Protein AF-A0A7V9LE04-F1 (afdb_monomer_lite)

Sequence (448 aa):
MSKNTIDLTGRRVVEVARSLRLAEDRVREIEEATARLALGGAEQATAATQVRQALENISTNVDELATTSEELARTQTTVAANTQDLLTGLGAAASGLVEMTASVGGVRKDTETLAKASEGAAAMIEESARAVRGMTTNARDLATAGERLLSSSTETSNSIADVAARGQDTAATIEEVAATIEEMAAGSSRLAADARQVGERVSELASGFRGVTTALEQVTSDATENATAIEETSATAEELARSFRGVAELAAELEQSAAGSAASLTEVAASVEEVAQTADKNATVVDGNAAAIEQVARSAAATAQSAQELTVVAAQNTTATAQLEAAVRRISSVVDGSRTTAEHVASSARIGGITVGRTIEGLGKIRKTMAEGSGVMKDMGKRAEEIGDIVQTINVIADRTNLLSLNASIEAARAGDQGRGFAVIADEIRALAERAATAASDVAKLVR

pLDDT: mean 77.05, std 9.92, range [44.81, 94.06]

Secondary structure (DSSP, 8-state):
--SSSHHHHHHHHHHHHHHHHHHHHHHHHHHHHHHHHHHHHHHHHHHHHHHHHHHHHHHHHHHHHHHHHHHHHHHHHHHHHHHHHHHHHHHHHHHHHHHHHHHHHHHHHHHHHHHHHHHHHHHHHHHHHHHHHHHHHHHHHHHHHHHHHHHHHHHHHHHHHHHHHHHHHHHHHHHHHHHHHHHHHHHHHHHHHHHHHHHHHHHHHHHHHHHHHHHHHHHHHHHHHHTTS-S-TTSHHHHHHHHHHHHHHHHHHHHHHHHHHHHHHHHHHHHHHHHHHHHHHHHHHHHHHHHHHHHHHHHHHHHHHHHHHHHHHHHHHHHHHHHHHHHHHHHHHHHHHHHHHHHHHHHHHHHHHHHHHHHHHHHHHHHHHHHHHHHHHHHHHHHHHHHHHHHHHHHHHHHHHHHHHHHHHHHHHHTGGGGHHHHHHHHHHHHHHHHHHHHHHHHHHHH-

Radius of gyration: 90.79 Å; chains: 1; bounding box: 176×39×293 Å

Structure (mmCIF, N/CA/C/O backbone):
data_AF-A0A7V9LE04-F1
#
_entry.id   AF-A0A7V9LE04-F1
#
loop_
_atom_site.group_PDB
_atom_site.id
_atom_site.type_symbol
_atom_site.label_atom_id
_atom_site.label_alt_id
_atom_site.label_comp_id
_atom_site.label_asym_id
_atom_site.label_entity_id
_atom_site.label_seq_id
_atom_site.pdbx_PDB_ins_code
_atom_site.Cartn_x
_atom_site.Cartn_y
_atom_site.Cartn_z
_atom_site.occupancy
_atom_site.B_iso_or_equiv
_atom_site.auth_seq_id
_atom_site.auth_comp_id
_atom_site.auth_asym_id
_atom_site.auth_atom_id
_atom_site.pdbx_PDB_model_num
ATOM 1 N N . MET A 1 1 ? 95.290 5.107 -168.351 1.00 49.59 1 MET A N 1
ATOM 2 C CA . MET A 1 1 ? 94.622 4.388 -167.242 1.00 49.59 1 MET A CA 1
ATOM 3 C C . MET A 1 1 ? 95.390 4.565 -165.918 1.00 49.59 1 MET A C 1
ATOM 5 O O . MET A 1 1 ? 96.034 3.631 -165.476 1.00 49.59 1 MET A O 1
ATOM 9 N N . SER A 1 2 ? 95.364 5.747 -165.278 1.00 51.34 2 SER A N 1
ATOM 10 C CA . SER A 1 2 ? 96.009 5.957 -163.954 1.00 51.34 2 SER A CA 1
ATOM 11 C C . SER A 1 2 ? 95.423 7.163 -163.188 1.00 51.34 2 SER A C 1
ATOM 13 O O . SER A 1 2 ? 96.136 8.023 -162.686 1.00 51.34 2 SER A O 1
ATOM 15 N N . LYS A 1 3 ? 94.089 7.298 -163.170 1.00 52.12 3 LYS A N 1
ATOM 16 C CA . LYS A 1 3 ? 93.391 8.359 -162.406 1.00 52.12 3 LYS A CA 1
ATOM 17 C C . LYS A 1 3 ? 92.191 7.860 -161.590 1.00 52.12 3 LYS A C 1
ATOM 19 O O . LYS A 1 3 ? 91.604 8.644 -160.862 1.00 52.12 3 LYS A O 1
ATOM 24 N N . ASN A 1 4 ? 91.863 6.565 -161.669 1.00 51.91 4 ASN A N 1
ATOM 25 C CA . ASN A 1 4 ? 90.687 5.978 -161.009 1.00 51.91 4 ASN A CA 1
ATOM 26 C C . ASN A 1 4 ? 91.022 5.209 -159.710 1.00 51.91 4 ASN A C 1
ATOM 28 O O . ASN A 1 4 ? 90.126 4.805 -158.982 1.00 51.91 4 ASN A O 1
ATOM 32 N N . THR A 1 5 ? 92.309 5.018 -159.395 1.00 53.75 5 THR A N 1
ATOM 33 C CA . THR A 1 5 ? 92.755 4.194 -158.252 1.00 53.75 5 THR A CA 1
ATOM 34 C C . THR A 1 5 ? 93.134 5.016 -157.012 1.00 53.75 5 THR A C 1
ATOM 36 O O . THR A 1 5 ? 93.198 4.467 -155.920 1.00 53.75 5 THR A O 1
ATOM 39 N N . ILE A 1 6 ? 93.351 6.332 -157.146 1.00 55.44 6 ILE A N 1
ATOM 40 C CA . ILE A 1 6 ? 93.727 7.216 -156.022 1.00 55.44 6 ILE A CA 1
ATOM 41 C C . ILE A 1 6 ? 92.486 7.771 -155.290 1.00 55.44 6 ILE A C 1
ATOM 43 O O . ILE A 1 6 ? 92.531 7.952 -154.076 1.00 55.44 6 ILE A O 1
ATOM 47 N N . ASP A 1 7 ? 91.348 7.935 -155.976 1.00 53.88 7 ASP A N 1
ATOM 48 C CA . ASP A 1 7 ? 90.096 8.412 -155.354 1.00 53.88 7 ASP A CA 1
ATOM 49 C C . ASP A 1 7 ? 89.406 7.332 -154.488 1.00 53.88 7 ASP A C 1
ATOM 51 O O . ASP A 1 7 ? 88.719 7.637 -153.513 1.00 53.88 7 ASP A O 1
ATOM 55 N N . LEU A 1 8 ? 89.647 6.043 -154.769 1.00 55.06 8 LEU A N 1
ATOM 56 C CA . LEU A 1 8 ? 89.092 4.941 -153.969 1.00 55.06 8 LEU A CA 1
ATOM 57 C C . LEU A 1 8 ? 89.791 4.770 -152.607 1.00 55.06 8 LEU A C 1
ATOM 59 O O . LEU A 1 8 ? 89.149 4.398 -151.624 1.00 55.06 8 LEU A O 1
ATOM 63 N N . THR A 1 9 ? 91.094 5.052 -152.525 1.00 58.50 9 THR A N 1
ATOM 64 C CA . THR A 1 9 ? 91.879 4.863 -151.291 1.00 58.50 9 THR A CA 1
ATOM 65 C C . THR A 1 9 ? 91.629 5.988 -150.283 1.00 58.50 9 THR A C 1
ATOM 67 O O . THR A 1 9 ? 91.522 5.720 -149.088 1.00 58.50 9 THR A O 1
ATOM 70 N N . GLY A 1 10 ? 91.430 7.229 -150.747 1.00 59.81 10 GLY A N 1
ATOM 71 C CA . GLY A 1 10 ? 91.058 8.358 -149.884 1.00 59.81 10 GLY A CA 1
ATOM 72 C C . GLY A 1 10 ? 89.681 8.188 -149.233 1.00 59.81 10 GLY A C 1
ATOM 73 O O . GLY A 1 10 ? 89.520 8.465 -148.043 1.00 59.81 10 GLY A O 1
ATOM 74 N N . ARG A 1 11 ? 88.701 7.640 -149.969 1.00 58.47 11 ARG A N 1
ATOM 75 C CA . ARG A 1 11 ? 87.368 7.345 -149.417 1.00 58.47 11 ARG A CA 1
ATOM 76 C C . ARG A 1 11 ? 87.407 6.245 -148.354 1.00 58.47 11 ARG A C 1
ATOM 78 O O . ARG A 1 11 ? 86.783 6.418 -147.312 1.00 58.47 11 ARG A O 1
ATOM 85 N N . ARG A 1 12 ? 88.203 5.183 -148.546 1.00 59.03 12 ARG A N 1
ATOM 86 C CA . ARG A 1 12 ? 88.335 4.093 -147.555 1.00 59.03 12 ARG A CA 1
ATOM 87 C C . ARG A 1 12 ? 88.995 4.538 -146.248 1.00 59.03 12 ARG A C 1
ATOM 89 O O . ARG A 1 12 ? 88.592 4.064 -145.194 1.00 59.03 12 ARG A O 1
ATOM 96 N N . VAL A 1 13 ? 89.957 5.464 -146.274 1.00 61.94 13 VAL A N 1
ATOM 97 C CA . VAL A 1 13 ? 90.587 5.977 -145.036 1.00 61.94 13 VAL A CA 1
ATOM 98 C C . VAL A 1 13 ? 89.623 6.862 -144.238 1.00 61.94 13 VAL A C 1
ATOM 100 O O . VAL A 1 13 ? 89.550 6.739 -143.017 1.00 61.94 13 VAL A O 1
ATOM 103 N N . VAL A 1 14 ? 88.824 7.700 -144.908 1.00 64.31 14 VAL A N 1
ATOM 104 C CA . VAL A 1 14 ? 87.783 8.510 -144.246 1.00 64.31 14 VAL A CA 1
ATOM 105 C C . VAL A 1 14 ? 86.657 7.631 -143.695 1.00 64.31 14 VAL A C 1
ATOM 107 O O . VAL A 1 14 ? 86.130 7.906 -142.619 1.00 64.31 14 VAL A O 1
ATOM 110 N N . GLU A 1 15 ? 86.308 6.553 -144.394 1.00 62.19 15 GLU A N 1
ATOM 111 C CA . GLU A 1 15 ? 85.298 5.590 -143.953 1.00 62.19 15 GLU A CA 1
ATOM 112 C C . GLU A 1 15 ? 85.769 4.775 -142.737 1.00 62.19 15 GLU A C 1
ATOM 114 O O . GLU A 1 15 ? 85.021 4.630 -141.771 1.00 62.19 15 GLU A O 1
ATOM 119 N N . VAL A 1 16 ? 87.040 4.354 -142.712 1.00 66.25 16 VAL A N 1
ATOM 120 C CA . VAL A 1 16 ? 87.642 3.677 -141.552 1.00 66.25 16 VAL A CA 1
ATOM 121 C C . VAL A 1 16 ? 87.764 4.624 -140.353 1.00 66.25 16 VAL A C 1
ATOM 123 O O . VAL A 1 16 ? 87.354 4.256 -139.254 1.00 66.25 16 VAL A O 1
ATOM 126 N N . ALA A 1 17 ? 88.214 5.867 -140.543 1.00 61.25 17 ALA A N 1
ATOM 127 C CA . ALA A 1 17 ? 88.264 6.855 -139.461 1.00 61.25 17 ALA A CA 1
ATOM 128 C C . ALA A 1 17 ? 86.866 7.187 -138.904 1.00 61.25 17 ALA A C 1
ATOM 130 O O . ALA A 1 17 ? 86.701 7.344 -137.695 1.00 61.25 17 ALA A O 1
ATOM 131 N N . ARG A 1 18 ? 85.840 7.236 -139.766 1.00 64.69 18 ARG A N 1
ATOM 132 C CA . ARG A 1 18 ? 84.443 7.406 -139.342 1.00 64.69 18 ARG A CA 1
ATOM 133 C C . ARG A 1 18 ? 83.938 6.189 -138.562 1.00 64.69 18 ARG A C 1
ATOM 135 O O . ARG A 1 18 ? 83.264 6.376 -137.558 1.00 64.69 18 ARG A O 1
ATOM 142 N N . SER A 1 19 ? 84.290 4.971 -138.983 1.00 67.12 19 SER A N 1
ATOM 143 C CA . SER A 1 19 ? 83.914 3.735 -138.281 1.00 67.12 19 SER A CA 1
ATOM 144 C C . SER A 1 19 ? 84.580 3.589 -136.908 1.00 67.12 19 SER A C 1
ATOM 146 O O . SER A 1 19 ? 83.926 3.147 -135.971 1.00 67.12 19 SER A O 1
ATOM 148 N N . LEU A 1 20 ? 85.835 4.029 -136.760 1.00 68.25 20 LEU A N 1
ATOM 149 C CA . LEU A 1 20 ? 86.548 4.030 -135.479 1.00 68.25 20 LEU A CA 1
ATOM 150 C C . LEU A 1 20 ? 85.958 5.048 -134.501 1.00 68.25 20 LEU A C 1
ATOM 152 O O . LEU A 1 20 ? 85.764 4.715 -133.340 1.00 68.25 20 LEU A O 1
ATOM 156 N N . ARG A 1 21 ? 85.575 6.238 -134.979 1.00 66.06 21 ARG A N 1
ATOM 157 C CA . ARG A 1 21 ? 84.890 7.245 -134.151 1.00 66.06 21 ARG A CA 1
ATOM 158 C C . ARG A 1 21 ? 83.510 6.770 -133.683 1.00 66.06 21 ARG A C 1
ATOM 160 O O . ARG A 1 21 ? 83.157 6.947 -132.528 1.00 66.06 21 ARG A O 1
ATOM 167 N N . LEU A 1 22 ? 82.769 6.088 -134.561 1.00 71.44 22 LEU A N 1
ATOM 168 C CA . LEU A 1 22 ? 81.492 5.443 -134.226 1.00 71.44 22 LEU A CA 1
ATOM 169 C C . LEU A 1 22 ? 81.652 4.285 -133.229 1.00 71.44 22 LEU A C 1
ATOM 171 O O . LEU A 1 22 ? 80.762 4.048 -132.416 1.00 71.44 22 LEU A O 1
ATOM 175 N N . ALA A 1 23 ? 82.764 3.550 -133.296 1.00 68.81 23 ALA A N 1
ATOM 176 C CA . ALA A 1 23 ? 83.078 2.498 -132.336 1.00 68.81 23 ALA A CA 1
ATOM 177 C C . ALA A 1 23 ? 83.456 3.077 -130.964 1.00 68.81 23 ALA A C 1
ATOM 179 O O . ALA A 1 23 ? 83.025 2.542 -129.949 1.00 68.81 23 ALA A O 1
ATOM 180 N N . GLU A 1 24 ? 84.199 4.183 -130.933 1.00 70.38 24 GLU A N 1
ATOM 181 C CA . GLU A 1 24 ? 84.579 4.892 -129.707 1.00 70.38 24 GLU A CA 1
ATOM 182 C C . GLU A 1 24 ? 83.352 5.491 -128.995 1.00 70.38 24 GLU A C 1
ATOM 184 O O . GLU A 1 24 ? 83.176 5.279 -127.795 1.00 70.38 24 GLU A O 1
ATOM 189 N N . ASP A 1 25 ? 82.434 6.114 -129.743 1.00 73.19 25 ASP A N 1
ATOM 190 C CA . ASP A 1 25 ? 81.155 6.598 -129.202 1.00 73.19 25 ASP A CA 1
ATOM 191 C C . ASP A 1 25 ? 80.291 5.445 -128.657 1.00 73.19 25 ASP A C 1
ATOM 193 O O . ASP A 1 25 ? 79.703 5.566 -127.582 1.00 73.19 25 ASP A O 1
ATOM 197 N N . ARG A 1 26 ? 80.267 4.286 -129.335 1.00 73.56 26 ARG A N 1
ATOM 198 C CA . ARG A 1 26 ? 79.547 3.094 -128.850 1.00 73.56 26 ARG A CA 1
ATOM 199 C C . ARG A 1 26 ? 80.156 2.488 -127.592 1.00 73.56 26 ARG A C 1
ATOM 201 O O . ARG A 1 26 ? 79.412 2.022 -126.736 1.00 73.56 26 ARG A O 1
ATOM 208 N N . VAL A 1 27 ? 81.482 2.455 -127.471 1.00 73.31 27 VAL A N 1
ATOM 209 C CA . VAL A 1 27 ? 82.139 1.974 -126.246 1.00 73.31 27 VAL A CA 1
ATOM 210 C C . VAL A 1 27 ? 81.809 2.903 -125.080 1.00 73.31 27 VAL A C 1
ATOM 212 O O . VAL A 1 27 ? 81.464 2.411 -124.008 1.00 73.31 27 VAL A O 1
ATOM 215 N N . ARG A 1 28 ? 81.789 4.222 -125.306 1.00 71.69 28 ARG A N 1
ATOM 216 C CA . ARG A 1 28 ? 81.393 5.192 -124.278 1.00 71.69 28 ARG A CA 1
ATOM 217 C C . ARG A 1 28 ? 79.924 5.052 -123.868 1.00 71.69 28 ARG A C 1
ATOM 219 O O . ARG A 1 28 ? 79.625 5.085 -122.679 1.00 71.69 28 ARG A O 1
ATOM 226 N N . GLU A 1 29 ? 79.014 4.826 -124.820 1.00 73.69 29 GLU A N 1
ATOM 227 C CA . GLU A 1 29 ? 77.603 4.530 -124.518 1.00 73.69 29 GLU A CA 1
ATOM 228 C C . GLU A 1 29 ? 77.439 3.245 -123.697 1.00 73.69 29 GLU A C 1
ATOM 230 O O . GLU A 1 29 ? 76.608 3.194 -122.789 1.00 73.69 29 GLU A O 1
ATOM 235 N N . ILE A 1 30 ? 78.229 2.207 -123.989 1.00 72.44 30 ILE A N 1
ATOM 236 C CA . ILE A 1 30 ? 78.193 0.950 -123.235 1.00 72.44 30 ILE A CA 1
ATOM 237 C C . ILE A 1 30 ? 78.736 1.158 -121.820 1.00 72.44 30 ILE A C 1
ATOM 239 O O . ILE A 1 30 ? 78.083 0.714 -120.880 1.00 72.44 30 ILE A O 1
ATOM 243 N N . GLU A 1 31 ? 79.858 1.863 -121.645 1.00 67.88 31 GLU A N 1
ATOM 244 C CA . GLU A 1 31 ? 80.405 2.184 -120.320 1.00 67.88 31 GLU A CA 1
ATOM 245 C C . GLU A 1 31 ? 79.409 2.995 -119.478 1.00 67.88 31 GLU A C 1
ATOM 247 O O . GLU A 1 31 ? 79.137 2.628 -118.329 1.00 67.88 31 GLU A O 1
ATOM 252 N N . GLU A 1 32 ? 78.779 4.019 -120.066 1.00 68.56 32 GLU A N 1
ATOM 253 C CA . GLU A 1 32 ? 77.711 4.796 -119.427 1.00 68.56 32 GLU A CA 1
ATOM 254 C C . GLU A 1 32 ? 76.490 3.923 -119.076 1.00 68.56 32 GLU A C 1
ATOM 256 O O . GLU A 1 32 ? 75.913 4.074 -117.995 1.00 68.56 32 GLU A O 1
ATOM 261 N N . ALA A 1 33 ? 76.109 2.968 -119.932 1.00 67.19 33 ALA A N 1
ATOM 262 C CA . ALA A 1 33 ? 75.015 2.034 -119.664 1.00 67.19 33 ALA A CA 1
ATOM 263 C C . ALA A 1 33 ? 75.347 1.038 -118.536 1.00 67.19 33 ALA A C 1
ATOM 265 O O . ALA A 1 33 ? 74.504 0.799 -117.669 1.00 67.19 33 ALA A O 1
ATOM 266 N N . THR A 1 34 ? 76.569 0.494 -118.488 1.00 66.75 34 THR A N 1
ATOM 267 C CA . THR A 1 34 ? 77.019 -0.374 -117.385 1.00 66.75 34 THR A CA 1
ATOM 268 C C . THR A 1 34 ? 77.139 0.375 -116.061 1.00 66.75 34 THR A C 1
ATOM 270 O O . THR A 1 34 ? 76.747 -0.169 -115.030 1.00 66.75 34 THR A O 1
ATOM 273 N N . ALA A 1 35 ? 77.593 1.633 -116.068 1.00 64.69 35 ALA A N 1
ATOM 274 C CA . ALA A 1 35 ? 77.621 2.470 -114.870 1.00 64.69 35 ALA A CA 1
ATOM 275 C C . ALA A 1 35 ? 76.201 2.759 -114.345 1.00 64.69 35 ALA A C 1
ATOM 277 O O . ALA A 1 35 ? 75.959 2.664 -113.142 1.00 64.69 35 ALA A O 1
ATOM 278 N N . ARG A 1 36 ? 75.234 3.023 -115.240 1.00 65.62 36 ARG A N 1
ATOM 279 C CA . ARG A 1 36 ? 73.811 3.183 -114.878 1.00 65.62 36 ARG A CA 1
ATOM 280 C C . ARG A 1 36 ? 73.189 1.900 -114.324 1.00 65.62 36 ARG A C 1
ATOM 282 O O . ARG A 1 36 ? 72.428 1.967 -113.365 1.00 65.62 36 ARG A O 1
ATOM 289 N N . LEU A 1 37 ? 73.523 0.737 -114.884 1.00 67.06 37 LEU A N 1
ATOM 290 C CA . LEU A 1 37 ? 73.061 -0.564 -114.381 1.00 67.06 37 LEU A CA 1
ATOM 291 C C . LEU A 1 37 ? 73.634 -0.893 -112.995 1.00 67.06 37 LEU A C 1
ATOM 293 O O . LEU A 1 37 ? 72.901 -1.375 -112.134 1.00 67.06 37 LEU A O 1
ATOM 297 N N . ALA A 1 38 ? 74.913 -0.593 -112.752 1.00 64.75 38 ALA A N 1
ATOM 298 C CA . ALA A 1 38 ? 75.538 -0.770 -111.441 1.00 64.75 38 ALA A CA 1
ATOM 299 C C . ALA A 1 38 ? 74.925 0.160 -110.375 1.00 64.75 38 ALA A C 1
ATOM 301 O O . ALA A 1 38 ? 74.658 -0.281 -109.257 1.00 64.75 38 ALA A O 1
ATOM 302 N N . LEU A 1 39 ? 74.630 1.416 -110.737 1.00 66.44 39 LEU A N 1
ATOM 303 C CA . LEU A 1 39 ? 73.908 2.368 -109.884 1.00 66.44 39 LEU A CA 1
ATOM 304 C C . LEU A 1 39 ? 72.474 1.901 -109.584 1.00 66.44 39 LEU A C 1
ATOM 306 O O . LEU A 1 39 ? 72.077 1.892 -108.423 1.00 66.44 39 LEU A O 1
ATOM 310 N N . GLY A 1 40 ? 71.733 1.419 -110.587 1.00 70.25 40 GLY A N 1
ATOM 311 C CA . GLY A 1 40 ? 70.378 0.887 -110.392 1.00 70.25 40 GLY A CA 1
ATOM 312 C C . GLY A 1 40 ? 70.331 -0.374 -109.516 1.00 70.25 40 GLY A C 1
ATOM 313 O O . GLY A 1 40 ? 69.414 -0.539 -108.712 1.00 70.25 40 GLY A O 1
ATOM 314 N N . GLY A 1 41 ? 71.343 -1.245 -109.607 1.00 68.94 41 GLY A N 1
ATOM 315 C CA . GLY A 1 41 ? 71.487 -2.405 -108.719 1.00 68.94 41 GLY A CA 1
ATOM 316 C C . GLY A 1 41 ? 71.786 -2.016 -107.266 1.00 68.94 41 GLY A C 1
ATOM 317 O O . GLY A 1 41 ? 71.231 -2.610 -106.340 1.00 68.94 41 GLY A O 1
ATOM 318 N N . ALA A 1 42 ? 72.609 -0.983 -107.056 1.00 64.75 42 ALA A N 1
ATOM 319 C CA . ALA A 1 42 ? 72.875 -0.431 -105.730 1.00 64.75 42 ALA A CA 1
ATOM 320 C C . ALA A 1 42 ? 71.631 0.257 -105.135 1.00 64.75 42 ALA A C 1
ATOM 322 O O . ALA A 1 42 ? 71.320 0.048 -103.961 1.00 64.75 42 ALA A O 1
ATOM 323 N N . GLU A 1 43 ? 70.868 1.006 -105.936 1.00 68.62 43 GLU A N 1
ATOM 324 C CA . GLU A 1 43 ? 69.601 1.616 -105.513 1.00 68.62 43 GLU A CA 1
ATOM 325 C C . GLU A 1 43 ? 68.560 0.561 -105.119 1.00 68.62 43 GLU A C 1
ATOM 327 O O . GLU A 1 43 ? 67.934 0.690 -104.068 1.00 68.62 43 GLU A O 1
ATOM 332 N N . GLN A 1 44 ? 68.419 -0.529 -105.883 1.00 70.88 44 GLN A N 1
ATOM 333 C CA . GLN A 1 44 ? 67.496 -1.616 -105.533 1.00 70.88 44 GLN A CA 1
ATOM 334 C C . GLN A 1 44 ? 67.912 -2.382 -104.271 1.00 70.88 44 GLN A C 1
ATOM 336 O O . GLN A 1 44 ? 67.051 -2.717 -103.458 1.00 70.88 44 GLN A O 1
ATOM 341 N N . ALA A 1 45 ? 69.207 -2.631 -104.059 1.00 70.06 45 ALA A N 1
ATOM 342 C CA . ALA A 1 45 ? 69.696 -3.240 -102.819 1.00 70.06 45 ALA A CA 1
ATOM 343 C C . ALA A 1 45 ? 69.456 -2.325 -101.603 1.00 70.06 45 ALA A C 1
ATOM 345 O O . ALA A 1 45 ? 69.073 -2.793 -100.526 1.00 70.06 45 ALA A O 1
ATOM 346 N N . THR A 1 46 ? 69.609 -1.011 -101.789 1.00 72.31 46 THR A N 1
ATOM 347 C CA . THR A 1 46 ? 69.315 -0.006 -100.759 1.00 72.31 46 THR A CA 1
ATOM 348 C C . THR A 1 46 ? 67.813 0.045 -100.461 1.00 72.31 46 THR A C 1
ATOM 350 O O . THR A 1 46 ? 67.424 -0.007 -99.297 1.00 72.31 46 THR A O 1
ATOM 353 N N . ALA A 1 47 ? 66.960 0.031 -101.491 1.00 71.94 47 ALA A N 1
ATOM 354 C CA . ALA A 1 47 ? 65.505 -0.012 -101.351 1.00 71.94 47 ALA A CA 1
ATOM 355 C C . ALA A 1 47 ? 65.020 -1.305 -100.669 1.00 71.94 47 ALA A C 1
ATOM 357 O O . ALA A 1 47 ? 64.180 -1.253 -99.776 1.00 71.94 47 ALA A O 1
ATOM 358 N N . ALA A 1 48 ? 65.583 -2.467 -101.014 1.00 71.12 48 ALA A N 1
ATOM 359 C CA . ALA A 1 48 ? 65.259 -3.734 -100.357 1.00 71.12 48 ALA A CA 1
ATOM 360 C C . ALA A 1 48 ? 65.669 -3.742 -98.872 1.00 71.12 48 ALA A C 1
ATOM 362 O O . ALA A 1 48 ? 64.952 -4.287 -98.032 1.00 71.12 48 ALA A O 1
ATOM 363 N N . THR A 1 49 ? 66.792 -3.100 -98.535 1.00 74.25 49 THR A N 1
ATOM 364 C CA . THR A 1 49 ? 67.241 -2.934 -97.144 1.00 74.25 49 THR A CA 1
ATOM 365 C C . THR A 1 49 ? 66.325 -1.974 -96.379 1.00 74.25 49 THR A C 1
ATOM 367 O O . THR A 1 49 ? 65.930 -2.284 -95.259 1.00 74.25 49 THR A O 1
ATOM 370 N N . GLN A 1 50 ? 65.898 -0.869 -97.002 1.00 72.62 50 GLN A N 1
ATOM 371 C CA . GLN A 1 50 ? 64.921 0.064 -96.429 1.00 72.62 50 GLN A CA 1
ATOM 372 C C . GLN A 1 50 ? 63.554 -0.590 -96.196 1.00 72.62 50 GLN A C 1
ATOM 374 O O . GLN A 1 50 ? 62.957 -0.387 -95.145 1.00 72.62 50 GLN A O 1
ATOM 379 N N . VAL A 1 51 ? 63.071 -1.414 -97.132 1.00 73.56 51 VAL A N 1
ATOM 380 C CA . VAL A 1 51 ? 61.814 -2.165 -96.969 1.00 73.56 51 VAL A CA 1
ATOM 381 C C . VAL A 1 51 ? 61.930 -3.198 -95.849 1.00 73.56 51 VAL A C 1
ATOM 383 O O . VAL A 1 51 ? 61.009 -3.323 -95.048 1.00 73.56 51 VAL A O 1
ATOM 386 N N . ARG A 1 52 ? 63.060 -3.911 -95.741 1.00 73.88 52 ARG A N 1
ATOM 387 C CA . ARG A 1 52 ? 63.296 -4.842 -94.627 1.00 73.88 52 ARG A CA 1
ATOM 388 C C . ARG A 1 52 ? 63.306 -4.110 -93.284 1.00 73.88 52 ARG A C 1
ATOM 390 O O . ARG A 1 52 ? 62.620 -4.550 -92.372 1.00 73.88 52 ARG A O 1
ATOM 397 N N . GLN A 1 53 ? 64.008 -2.982 -93.192 1.00 75.19 53 GLN A N 1
ATOM 398 C CA . GLN A 1 53 ? 64.055 -2.161 -91.982 1.00 75.19 53 GLN A CA 1
ATOM 399 C C . GLN A 1 53 ? 62.675 -1.577 -91.633 1.00 75.19 53 GLN A C 1
ATOM 401 O O . GLN A 1 53 ? 62.293 -1.547 -90.469 1.00 75.19 53 GLN A O 1
ATOM 406 N N . ALA A 1 54 ? 61.881 -1.175 -92.632 1.00 71.44 54 ALA A N 1
ATOM 407 C CA . ALA A 1 54 ? 60.503 -0.734 -92.427 1.00 71.44 54 ALA A CA 1
ATOM 408 C C . ALA A 1 54 ? 59.599 -1.868 -91.916 1.00 71.44 54 ALA A C 1
ATOM 410 O O . ALA A 1 54 ? 58.796 -1.640 -91.017 1.00 71.44 54 ALA A O 1
ATOM 411 N N . LEU A 1 55 ? 59.740 -3.090 -92.441 1.00 74.19 55 LEU A N 1
ATOM 412 C CA . LEU A 1 55 ? 58.999 -4.261 -91.959 1.00 74.19 55 LEU A CA 1
ATOM 413 C C . LEU A 1 55 ? 59.412 -4.671 -90.539 1.00 74.19 55 LEU A C 1
ATOM 415 O O . LEU A 1 55 ? 58.554 -5.045 -89.747 1.00 74.19 55 LEU A O 1
ATOM 419 N N . GLU A 1 56 ? 60.695 -4.561 -90.198 1.00 74.75 56 GLU A N 1
ATOM 420 C CA . GLU A 1 56 ? 61.218 -4.829 -88.853 1.00 74.75 56 GLU A CA 1
ATOM 421 C C . GLU A 1 56 ? 60.716 -3.785 -87.839 1.00 74.75 56 GLU A C 1
ATOM 423 O O . GLU A 1 56 ? 60.258 -4.140 -86.751 1.00 74.75 56 GLU A O 1
ATOM 428 N N . ASN A 1 57 ? 60.655 -2.511 -88.241 1.00 73.94 57 ASN A N 1
ATOM 429 C CA . ASN A 1 57 ? 60.018 -1.449 -87.459 1.00 73.94 57 ASN A CA 1
ATOM 430 C C . ASN A 1 57 ? 58.506 -1.678 -87.296 1.00 73.94 57 ASN A C 1
AT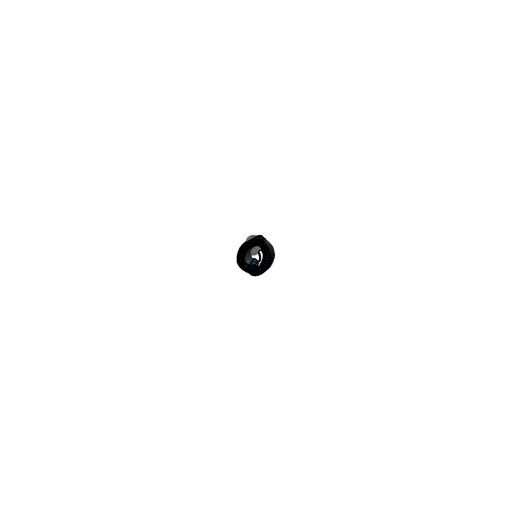OM 432 O O . ASN A 1 57 ? 57.977 -1.498 -86.205 1.00 73.94 57 ASN A O 1
ATOM 436 N N . ILE A 1 58 ? 57.800 -2.100 -88.352 1.00 77.62 58 ILE A N 1
ATOM 437 C CA . ILE A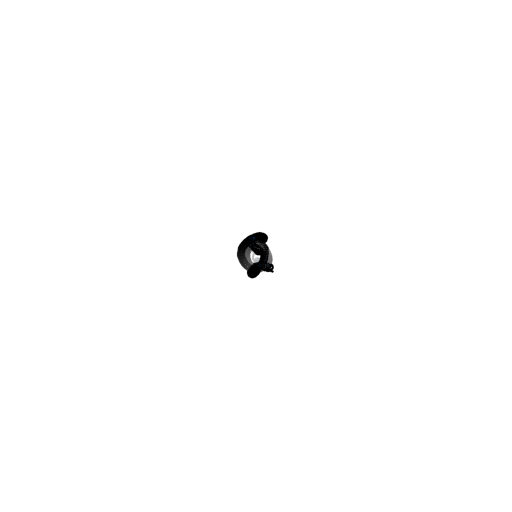 1 58 ? 56.367 -2.428 -88.270 1.00 77.62 58 ILE A CA 1
ATOM 438 C C . ILE A 1 58 ? 56.139 -3.611 -87.325 1.00 77.62 58 ILE A C 1
ATOM 440 O O . ILE A 1 58 ? 55.228 -3.548 -86.509 1.00 77.62 58 ILE A O 1
ATOM 444 N N . SER A 1 59 ? 56.962 -4.661 -87.397 1.00 73.19 59 SER A N 1
ATOM 445 C CA . SER A 1 59 ? 56.871 -5.807 -86.484 1.00 73.19 59 SER A CA 1
ATOM 446 C C . SER A 1 59 ? 57.071 -5.376 -85.033 1.00 73.19 59 SER A C 1
ATOM 448 O O . SER A 1 59 ? 56.266 -5.729 -84.179 1.00 73.19 59 SER A O 1
ATOM 450 N N . THR A 1 60 ? 58.087 -4.548 -84.774 1.00 77.38 60 THR A N 1
ATOM 451 C CA . THR A 1 60 ? 58.364 -4.011 -83.433 1.00 77.38 60 THR A CA 1
ATOM 452 C C . THR A 1 60 ? 57.192 -3.168 -82.923 1.00 77.38 60 THR A C 1
ATOM 454 O O . THR A 1 60 ? 56.738 -3.359 -81.801 1.00 77.38 60 THR A O 1
ATOM 457 N N . ASN A 1 61 ? 56.623 -2.306 -83.772 1.00 75.38 61 ASN A N 1
ATOM 458 C CA . ASN A 1 61 ? 55.449 -1.502 -83.423 1.00 75.38 61 ASN A CA 1
ATOM 459 C C . ASN A 1 61 ? 54.199 -2.357 -83.165 1.00 75.38 61 ASN A C 1
ATOM 461 O O . ASN A 1 61 ? 53.374 -1.997 -82.332 1.00 75.38 61 ASN A O 1
ATOM 465 N N . VAL A 1 62 ? 54.021 -3.471 -83.882 1.00 76.94 62 VAL A N 1
ATOM 466 C CA . VAL A 1 62 ? 52.902 -4.400 -83.658 1.00 76.94 62 VAL A CA 1
ATOM 467 C C . VAL A 1 62 ? 53.067 -5.138 -82.330 1.00 76.94 62 VAL A C 1
ATOM 469 O O . VAL A 1 62 ? 52.081 -5.284 -81.609 1.00 76.94 62 VAL A O 1
ATOM 472 N N . ASP A 1 63 ? 54.286 -5.538 -81.967 1.00 73.62 63 ASP A N 1
ATOM 473 C CA . ASP A 1 63 ? 54.573 -6.154 -80.666 1.00 73.62 63 ASP A CA 1
ATOM 474 C C . ASP A 1 63 ? 54.395 -5.150 -79.508 1.00 73.62 63 ASP A C 1
ATOM 476 O O . ASP A 1 63 ? 53.808 -5.477 -78.471 1.00 73.62 63 ASP A O 1
ATOM 480 N N . GLU A 1 64 ? 54.805 -3.891 -79.691 1.00 73.69 64 GLU A N 1
ATOM 481 C CA . GLU A 1 64 ? 54.514 -2.798 -78.750 1.00 73.69 64 GLU A CA 1
ATOM 482 C C . GLU A 1 64 ? 53.002 -2.518 -78.638 1.00 73.69 64 GLU A C 1
ATOM 484 O O . GLU A 1 64 ? 52.468 -2.323 -77.543 1.00 73.69 64 GLU A O 1
ATOM 489 N N . LEU A 1 65 ? 52.257 -2.560 -79.745 1.00 77.31 65 LEU A N 1
ATOM 490 C CA . LEU A 1 65 ? 50.802 -2.389 -79.724 1.00 77.31 65 LEU A CA 1
ATOM 491 C C . LEU A 1 65 ? 50.096 -3.567 -79.031 1.00 77.31 65 LEU A C 1
ATOM 493 O O . LEU A 1 65 ? 49.118 -3.380 -78.307 1.00 77.31 65 LEU A O 1
ATOM 497 N N . ALA A 1 66 ? 50.592 -4.789 -79.223 1.00 72.94 66 ALA A N 1
ATOM 498 C CA . ALA A 1 66 ? 50.062 -5.975 -78.562 1.00 72.94 66 ALA A CA 1
ATOM 499 C C . ALA A 1 66 ? 50.286 -5.915 -77.043 1.00 72.94 66 ALA A C 1
ATOM 501 O O . ALA A 1 66 ? 49.349 -6.138 -76.276 1.00 72.94 66 ALA A O 1
ATOM 502 N N . THR A 1 67 ? 51.493 -5.549 -76.604 1.00 80.81 67 THR A N 1
ATOM 503 C CA . THR A 1 67 ? 51.817 -5.410 -75.174 1.00 80.81 67 THR A CA 1
ATOM 504 C C . THR A 1 67 ? 51.022 -4.286 -74.509 1.00 80.81 67 THR A C 1
ATOM 506 O O . THR A 1 67 ? 50.441 -4.501 -73.445 1.00 80.81 67 THR A O 1
ATOM 509 N N . THR A 1 68 ? 50.898 -3.125 -75.156 1.00 77.88 68 THR A N 1
ATOM 510 C CA . THR A 1 68 ? 50.068 -2.016 -74.647 1.00 77.88 68 THR A CA 1
ATOM 511 C C . THR A 1 68 ? 48.582 -2.371 -74.608 1.00 77.88 68 THR A C 1
ATOM 513 O O . THR A 1 68 ? 47.894 -2.030 -73.646 1.00 77.88 68 THR A O 1
ATOM 516 N N . SER A 1 69 ? 48.071 -3.117 -75.592 1.00 77.94 69 SER A N 1
ATOM 517 C CA . SER A 1 69 ? 46.698 -3.633 -75.562 1.00 77.94 69 SER A CA 1
ATOM 518 C C . SER A 1 69 ? 46.481 -4.631 -74.422 1.00 77.94 69 SER A C 1
ATOM 520 O O . SER A 1 69 ? 45.403 -4.649 -73.824 1.00 77.94 69 SER A O 1
ATOM 522 N N . GLU A 1 70 ? 47.472 -5.466 -74.107 1.00 80.50 70 GLU A N 1
ATOM 523 C CA . GLU A 1 70 ? 47.393 -6.412 -72.992 1.00 80.50 70 GLU A CA 1
ATOM 524 C C . GLU A 1 70 ? 47.423 -5.684 -71.637 1.00 80.50 70 GLU A C 1
ATOM 526 O O . GLU A 1 70 ? 46.661 -6.013 -70.725 1.00 80.50 70 GLU A O 1
ATOM 531 N N . GLU A 1 71 ? 48.240 -4.638 -71.512 1.00 79.06 71 GLU A N 1
ATOM 532 C CA . GLU A 1 71 ? 48.290 -3.780 -70.328 1.00 79.06 71 GLU A CA 1
ATOM 533 C C . GLU A 1 71 ? 46.996 -2.962 -70.152 1.00 79.06 71 GLU A C 1
ATOM 535 O O . GLU A 1 71 ? 46.459 -2.865 -69.042 1.00 79.06 71 GLU A O 1
ATOM 540 N N . LEU A 1 72 ? 46.408 -2.471 -71.249 1.00 81.25 72 LEU A N 1
ATOM 541 C CA . LEU A 1 72 ? 45.094 -1.824 -71.248 1.00 81.25 72 LEU A CA 1
ATOM 542 C C . LEU A 1 72 ? 43.980 -2.796 -70.821 1.00 81.25 72 LEU A C 1
ATOM 544 O O . LEU A 1 72 ? 43.106 -2.437 -70.034 1.00 81.25 72 LEU A O 1
ATOM 548 N N . ALA A 1 73 ? 44.020 -4.047 -71.282 1.00 78.19 73 ALA A N 1
ATOM 549 C CA . ALA A 1 73 ? 43.061 -5.067 -70.862 1.00 78.19 73 ALA A CA 1
ATOM 550 C C . ALA A 1 73 ? 43.192 -5.396 -69.362 1.00 78.19 73 ALA A C 1
ATOM 552 O O . ALA A 1 73 ? 42.186 -5.521 -68.654 1.00 78.19 73 ALA A O 1
ATOM 553 N N . ARG A 1 74 ? 44.424 -5.480 -68.838 1.00 86.06 74 ARG A N 1
ATOM 554 C CA . ARG A 1 74 ? 44.672 -5.679 -67.398 1.00 86.06 74 ARG A CA 1
ATOM 555 C C . ARG A 1 74 ? 44.179 -4.495 -66.571 1.00 86.06 74 ARG A C 1
ATOM 557 O O . ARG A 1 74 ? 43.506 -4.701 -65.565 1.00 86.06 74 ARG A O 1
ATOM 564 N N . THR A 1 75 ? 44.453 -3.266 -66.998 1.00 83.56 75 THR A N 1
ATOM 565 C CA . THR A 1 75 ? 43.982 -2.060 -66.295 1.00 83.56 75 THR A CA 1
ATOM 566 C C . THR A 1 75 ? 42.462 -1.932 -66.332 1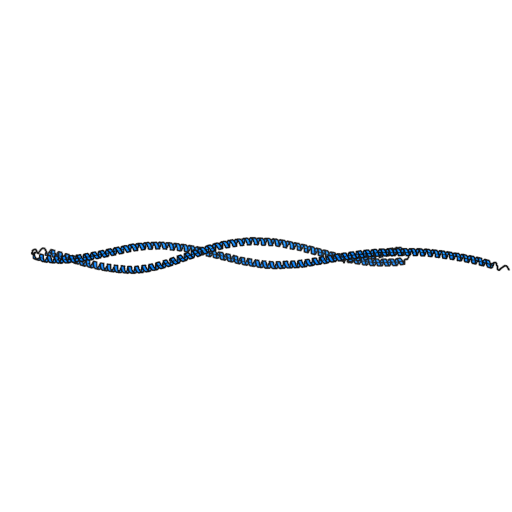.00 83.56 75 THR A C 1
ATOM 568 O O . THR A 1 75 ? 41.870 -1.665 -65.289 1.00 83.56 75 THR A O 1
ATOM 571 N N . GLN A 1 76 ? 41.803 -2.220 -67.459 1.00 82.44 76 GLN A N 1
ATOM 572 C CA . GLN A 1 76 ? 40.337 -2.296 -67.524 1.00 82.44 76 GLN A CA 1
ATOM 573 C C . GLN A 1 76 ? 39.769 -3.347 -66.566 1.00 82.44 76 GLN A C 1
ATOM 575 O O . GLN A 1 76 ? 38.771 -3.085 -65.897 1.00 82.44 76 GLN A O 1
ATOM 580 N N . THR A 1 77 ? 40.423 -4.504 -66.448 1.00 88.38 77 THR A N 1
ATOM 581 C CA . THR A 1 77 ? 40.019 -5.554 -65.499 1.00 88.38 77 THR A CA 1
ATOM 582 C C . THR A 1 77 ? 40.136 -5.068 -64.051 1.00 88.38 77 THR A C 1
ATOM 584 O O . THR A 1 77 ? 39.210 -5.251 -63.264 1.00 88.38 77 THR A O 1
ATOM 587 N N . THR A 1 78 ? 41.229 -4.383 -63.702 1.00 87.75 78 THR A N 1
ATOM 588 C CA . THR A 1 78 ? 41.429 -3.798 -62.366 1.00 87.75 78 THR A CA 1
ATOM 589 C C . THR A 1 78 ? 40.425 -2.684 -62.065 1.00 87.75 78 THR A C 1
ATOM 591 O O . THR A 1 78 ? 39.870 -2.636 -60.972 1.00 87.75 78 THR A O 1
ATOM 594 N N . VAL A 1 79 ? 40.146 -1.799 -63.026 1.00 82.75 79 VAL A N 1
ATOM 595 C CA . VAL A 1 79 ? 39.145 -0.730 -62.871 1.00 82.75 79 VAL A CA 1
ATOM 596 C C . VAL A 1 79 ? 37.746 -1.320 -62.704 1.00 82.75 79 VAL A C 1
ATOM 598 O O . VAL A 1 79 ? 37.003 -0.875 -61.829 1.00 82.75 79 VAL A O 1
ATOM 601 N N . ALA A 1 80 ? 37.392 -2.349 -63.475 1.00 83.00 80 ALA A N 1
ATOM 602 C CA . ALA A 1 80 ? 36.127 -3.058 -63.318 1.00 83.00 80 ALA A CA 1
ATOM 603 C C . ALA A 1 80 ? 36.013 -3.712 -61.931 1.00 83.00 80 ALA A C 1
ATOM 605 O O . ALA A 1 80 ? 34.986 -3.548 -61.274 1.00 83.00 80 ALA A O 1
ATOM 606 N N . ALA A 1 81 ? 37.073 -4.370 -61.447 1.00 86.38 81 ALA A N 1
ATOM 607 C CA . ALA A 1 81 ? 37.115 -4.952 -60.105 1.00 86.38 81 ALA A CA 1
ATOM 608 C C . ALA A 1 81 ? 36.955 -3.884 -59.007 1.00 86.38 81 ALA A C 1
ATOM 610 O O . ALA A 1 81 ? 36.085 -4.008 -58.152 1.00 86.38 81 ALA A O 1
ATOM 611 N N . ASN A 1 82 ? 37.700 -2.778 -59.086 1.00 84.25 82 ASN A N 1
ATOM 612 C CA . ASN A 1 82 ? 37.587 -1.678 -58.126 1.00 84.25 82 ASN A CA 1
ATOM 613 C C . ASN A 1 82 ? 36.191 -1.032 -58.146 1.00 84.25 82 ASN A C 1
ATOM 615 O O . ASN A 1 82 ? 35.664 -0.658 -57.101 1.00 84.25 82 ASN A O 1
ATOM 619 N N . THR A 1 83 ? 35.575 -0.906 -59.324 1.00 82.69 83 THR A N 1
ATOM 620 C CA . THR A 1 83 ? 34.211 -0.370 -59.470 1.00 82.69 83 THR A CA 1
ATOM 621 C C . THR A 1 83 ? 33.185 -1.319 -58.852 1.00 82.69 83 THR A C 1
ATOM 623 O O . THR A 1 83 ? 32.270 -0.873 -58.160 1.00 82.69 83 THR A O 1
ATOM 626 N N . GLN A 1 84 ? 33.357 -2.628 -59.048 1.00 87.38 84 GLN A N 1
ATOM 627 C CA . GLN A 1 84 ? 32.546 -3.662 -58.412 1.00 87.38 84 GLN A CA 1
ATOM 628 C C . GLN A 1 84 ? 32.667 -3.583 -56.882 1.00 87.38 84 GLN A C 1
ATOM 630 O O . GLN A 1 84 ? 31.648 -3.557 -56.190 1.00 87.38 84 GLN A O 1
ATOM 635 N N . ASP A 1 85 ? 33.883 -3.469 -56.348 1.00 86.12 85 ASP A N 1
ATOM 636 C CA . ASP A 1 85 ? 34.127 -3.331 -54.909 1.00 86.12 85 ASP A CA 1
ATOM 637 C C . ASP A 1 85 ? 33.487 -2.055 -54.349 1.00 86.12 85 ASP A C 1
ATOM 639 O O . ASP A 1 85 ? 32.838 -2.091 -53.300 1.00 86.12 85 ASP A O 1
ATOM 643 N N . LEU A 1 86 ? 33.576 -0.939 -55.081 1.00 82.69 86 LEU A N 1
ATOM 644 C CA . LEU A 1 86 ? 32.951 0.327 -54.698 1.00 82.69 86 LEU A CA 1
ATOM 645 C C . LEU A 1 86 ? 31.419 0.221 -54.660 1.00 82.69 86 LEU A C 1
ATOM 647 O O . LEU A 1 86 ? 30.793 0.678 -53.703 1.00 82.69 86 LEU A O 1
ATOM 651 N N . LEU A 1 87 ? 30.810 -0.408 -55.671 1.00 83.62 87 LEU A N 1
ATOM 652 C CA . LEU A 1 87 ? 29.366 -0.663 -55.721 1.00 83.62 87 LEU A CA 1
ATOM 653 C C . LEU A 1 87 ? 28.919 -1.572 -54.572 1.00 83.62 87 LEU A C 1
ATOM 655 O O . LEU A 1 87 ? 27.882 -1.326 -53.955 1.00 83.62 87 LEU A O 1
ATOM 659 N N . THR A 1 88 ? 29.723 -2.582 -54.242 1.00 88.25 88 THR A N 1
ATOM 660 C CA . THR A 1 88 ? 29.457 -3.493 -53.123 1.00 88.25 88 THR A CA 1
ATOM 661 C C . THR A 1 88 ? 29.547 -2.751 -51.785 1.00 88.25 88 THR A C 1
ATOM 663 O O . THR A 1 88 ? 28.659 -2.883 -50.939 1.00 88.25 88 THR A O 1
ATOM 666 N N . GLY A 1 89 ? 30.558 -1.894 -51.614 1.00 85.56 89 GLY A N 1
ATOM 667 C CA . GLY A 1 89 ? 30.716 -1.028 -50.444 1.00 85.56 89 GLY A CA 1
ATOM 668 C C . GLY A 1 89 ? 29.577 -0.014 -50.286 1.00 85.56 89 GLY A C 1
ATOM 669 O O . GLY A 1 89 ? 29.054 0.160 -49.185 1.00 85.56 89 GLY A O 1
ATOM 670 N N . LEU A 1 90 ? 29.129 0.603 -51.384 1.00 83.56 90 LEU A N 1
ATOM 671 C CA . LEU A 1 90 ? 27.964 1.495 -51.401 1.00 83.56 90 LEU A CA 1
ATOM 672 C C . LEU A 1 90 ? 26.670 0.754 -51.041 1.00 83.56 90 LEU A C 1
ATOM 674 O O . LEU A 1 90 ? 25.865 1.278 -50.272 1.00 83.56 90 LEU A O 1
ATOM 678 N N . GLY A 1 91 ? 26.482 -0.472 -51.536 1.00 85.19 91 GLY A N 1
ATOM 679 C CA . GLY A 1 91 ? 25.346 -1.323 -51.171 1.00 85.19 91 GLY A CA 1
ATOM 680 C C . GLY A 1 91 ? 25.330 -1.684 -49.681 1.00 85.19 91 GLY A C 1
ATOM 681 O O . GLY A 1 91 ? 24.281 -1.607 -49.032 1.00 85.19 91 GLY A O 1
ATOM 682 N N . ALA A 1 92 ? 26.494 -2.006 -49.111 1.00 83.62 92 ALA A N 1
ATOM 683 C CA . ALA A 1 92 ? 26.640 -2.260 -47.678 1.00 83.62 92 ALA A CA 1
ATOM 684 C C . ALA A 1 92 ? 26.355 -1.000 -46.841 1.00 83.62 92 ALA A C 1
ATOM 686 O O . ALA A 1 92 ? 25.613 -1.065 -45.860 1.00 83.62 92 ALA A O 1
ATOM 687 N N . ALA A 1 93 ? 26.868 0.161 -47.258 1.00 78.75 93 ALA A N 1
ATOM 688 C CA . ALA A 1 93 ? 26.607 1.437 -46.594 1.00 78.75 93 ALA A CA 1
ATOM 689 C C . ALA A 1 93 ? 25.119 1.827 -46.647 1.00 78.75 93 ALA A C 1
ATOM 691 O O . ALA A 1 93 ? 24.553 2.241 -45.635 1.00 78.75 93 ALA A O 1
ATOM 692 N N . ALA A 1 94 ? 24.461 1.651 -47.797 1.00 80.56 94 ALA A N 1
ATOM 693 C CA . ALA A 1 94 ? 23.029 1.896 -47.948 1.00 80.56 94 ALA A CA 1
ATOM 694 C C . ALA A 1 94 ? 22.198 0.976 -47.040 1.00 80.56 94 ALA A C 1
ATOM 696 O O . ALA A 1 94 ? 21.279 1.441 -46.369 1.00 80.56 94 ALA A O 1
ATOM 697 N N . SER A 1 95 ? 22.564 -0.306 -46.955 1.00 84.88 95 SER A N 1
ATOM 698 C CA . SER A 1 95 ? 21.912 -1.266 -46.056 1.00 84.88 95 SER A CA 1
ATOM 699 C C . SER A 1 95 ? 22.087 -0.870 -44.585 1.00 84.88 95 SER A C 1
ATOM 701 O O . SER A 1 95 ? 21.112 -0.850 -43.834 1.00 84.88 95 SER A O 1
ATOM 703 N N . GLY A 1 96 ? 23.291 -0.441 -44.193 1.00 84.50 96 GLY A N 1
ATOM 704 C CA . GLY A 1 96 ? 23.556 0.080 -42.850 1.00 84.50 96 GLY A CA 1
ATOM 705 C C . GLY A 1 96 ? 22.756 1.348 -42.522 1.00 84.50 96 GLY A C 1
ATOM 706 O O . GLY A 1 96 ? 22.274 1.504 -41.401 1.00 84.50 96 GLY A O 1
ATOM 707 N N . LEU A 1 97 ? 22.537 2.239 -43.496 1.00 80.38 97 LEU A N 1
ATOM 708 C CA . LEU A 1 97 ? 21.674 3.416 -43.321 1.00 80.38 97 LEU A CA 1
ATOM 709 C C . LEU A 1 97 ? 20.197 3.041 -43.142 1.00 80.38 97 LEU A C 1
ATOM 711 O O . LEU A 1 97 ? 19.496 3.683 -42.353 1.00 80.38 97 LEU A O 1
ATOM 715 N N . VAL A 1 98 ? 19.717 2.004 -43.834 1.00 85.81 98 VAL A N 1
ATOM 716 C CA . VAL A 1 98 ? 18.354 1.480 -43.651 1.00 85.81 98 VAL A CA 1
ATOM 717 C C . VAL A 1 98 ? 18.192 0.890 -42.249 1.00 85.81 98 VAL A C 1
ATOM 719 O O . VAL A 1 98 ? 17.241 1.252 -41.553 1.00 85.81 98 VAL A O 1
ATOM 722 N N . GLU A 1 99 ? 19.137 0.065 -41.787 1.00 84.94 99 GLU A N 1
ATOM 723 C CA . GLU A 1 99 ? 19.133 -0.462 -40.414 1.00 84.94 99 GLU A CA 1
ATOM 724 C C . GLU A 1 99 ? 19.199 0.653 -39.367 1.00 84.94 99 GLU A C 1
ATOM 726 O O . GLU A 1 99 ? 18.447 0.638 -38.392 1.00 84.94 99 GLU A O 1
ATOM 731 N N . MET A 1 100 ? 20.044 1.664 -39.579 1.00 83.38 100 MET A N 1
ATOM 732 C CA . MET A 1 100 ? 20.142 2.803 -38.670 1.00 83.38 100 MET A CA 1
ATOM 733 C C . MET A 1 100 ? 18.829 3.589 -38.613 1.00 83.38 100 MET A C 1
ATOM 735 O O . MET A 1 100 ? 18.387 3.969 -37.531 1.00 83.38 100 MET A O 1
ATOM 739 N N . THR A 1 101 ? 18.163 3.788 -39.751 1.00 82.56 101 THR A N 1
ATOM 740 C CA . THR A 1 101 ? 16.854 4.459 -39.808 1.00 82.56 101 THR A CA 1
ATOM 741 C C . THR A 1 101 ? 15.785 3.657 -39.064 1.00 82.56 101 THR A C 1
ATOM 743 O O . THR A 1 101 ? 15.004 4.230 -38.301 1.00 82.56 101 THR A O 1
ATOM 746 N N . ALA A 1 102 ? 15.778 2.330 -39.224 1.00 83.75 102 ALA A N 1
ATOM 747 C CA . ALA A 1 102 ? 14.883 1.442 -38.487 1.00 83.75 102 ALA A CA 1
ATOM 748 C C . ALA A 1 102 ? 15.155 1.485 -36.973 1.00 83.75 102 ALA A C 1
ATOM 750 O O . ALA A 1 102 ? 14.219 1.597 -36.182 1.00 83.75 102 ALA A O 1
ATOM 751 N N . SER A 1 103 ? 16.429 1.483 -36.573 1.00 86.38 103 SER A N 1
ATOM 752 C CA . SER A 1 103 ? 16.854 1.587 -35.174 1.00 86.38 103 SER A CA 1
ATOM 753 C C . SER A 1 103 ? 16.439 2.923 -34.546 1.00 86.38 103 SER A C 1
ATOM 755 O O . SER A 1 103 ? 15.836 2.943 -33.474 1.00 86.38 103 SER A O 1
ATOM 757 N N . VAL A 1 104 ? 16.636 4.046 -35.248 1.00 81.94 104 VAL A N 1
ATOM 758 C CA . VAL A 1 104 ? 16.161 5.375 -34.815 1.00 81.94 104 VAL A CA 1
ATOM 759 C C . VAL A 1 104 ? 14.633 5.407 -34.686 1.00 81.94 104 VAL A C 1
ATOM 761 O O . VAL A 1 104 ? 14.107 5.982 -33.730 1.00 81.94 104 VAL A O 1
ATOM 764 N N . GLY A 1 105 ? 13.910 4.759 -35.604 1.00 85.38 105 GLY A N 1
ATOM 765 C CA . GLY A 1 105 ? 12.461 4.579 -35.502 1.00 85.38 105 GLY A CA 1
ATOM 766 C C . GLY A 1 105 ? 12.044 3.788 -34.256 1.00 85.38 105 GLY A C 1
ATOM 767 O O . GLY A 1 105 ? 11.109 4.190 -33.562 1.00 85.38 105 GLY A O 1
ATOM 768 N N . GLY A 1 106 ? 12.770 2.712 -33.935 1.00 85.81 106 GLY A N 1
ATOM 769 C CA . GLY A 1 106 ? 12.593 1.926 -32.711 1.00 85.81 106 GLY A CA 1
ATOM 770 C C . GLY A 1 106 ? 12.805 2.762 -31.450 1.00 85.81 106 GLY A C 1
ATOM 771 O O . GLY A 1 106 ? 11.903 2.864 -30.623 1.00 85.81 106 GLY A O 1
ATOM 772 N N . VAL A 1 107 ? 13.934 3.471 -31.362 1.00 80.25 107 VAL A N 1
ATOM 773 C CA . VAL A 1 107 ? 14.251 4.357 -30.228 1.00 80.25 107 VAL A CA 1
ATOM 774 C C . VAL A 1 107 ? 13.179 5.430 -30.036 1.00 80.25 107 VAL A C 1
ATOM 776 O O . VAL A 1 107 ? 12.783 5.718 -28.905 1.00 80.25 107 VAL A O 1
ATOM 779 N N . ARG A 1 108 ? 12.661 6.015 -31.124 1.00 81.19 108 ARG A N 1
ATOM 780 C CA . ARG A 1 108 ? 11.567 6.991 -31.042 1.00 81.19 108 ARG A CA 1
ATOM 781 C C . ARG A 1 108 ? 10.307 6.371 -30.435 1.00 81.19 108 ARG A C 1
ATOM 783 O O . ARG A 1 108 ? 9.715 6.967 -29.538 1.00 81.19 108 ARG A O 1
ATOM 790 N N . LYS A 1 109 ? 9.913 5.182 -30.897 1.00 87.12 109 LYS A N 1
ATOM 791 C CA . LYS A 1 109 ? 8.742 4.458 -30.381 1.00 87.12 109 LYS A CA 1
ATOM 792 C C . LYS A 1 109 ? 8.902 4.092 -28.903 1.00 87.12 109 LYS A C 1
ATOM 794 O O . LYS A 1 109 ? 7.958 4.244 -28.124 1.00 87.12 109 LYS A O 1
ATOM 799 N N . ASP A 1 110 ? 10.093 3.660 -28.505 1.00 83.94 110 ASP A N 1
ATOM 800 C CA . ASP A 1 110 ? 10.404 3.351 -27.109 1.00 83.94 110 ASP A CA 1
ATOM 801 C C . ASP A 1 110 ? 10.347 4.613 -26.242 1.00 83.94 110 ASP A C 1
ATOM 803 O O . ASP A 1 110 ? 9.790 4.586 -25.147 1.00 83.94 110 ASP A O 1
ATOM 807 N N . THR A 1 111 ? 10.820 5.749 -26.762 1.00 79.81 111 THR A N 1
ATOM 808 C CA . THR A 1 111 ? 10.736 7.050 -26.077 1.00 79.81 111 THR A CA 1
ATOM 809 C C . THR A 1 111 ? 9.283 7.501 -25.891 1.00 79.81 111 THR A C 1
ATOM 811 O O . THR A 1 111 ? 8.915 7.944 -24.806 1.00 79.81 111 THR A O 1
ATOM 814 N N . GLU A 1 112 ? 8.426 7.345 -26.907 1.00 85.06 112 GLU A N 1
ATOM 815 C CA . GLU A 1 112 ? 6.987 7.640 -26.799 1.00 85.06 112 GLU A CA 1
ATOM 816 C C . GLU A 1 112 ? 6.286 6.715 -25.788 1.00 85.06 112 GLU A C 1
ATOM 818 O O . GLU A 1 112 ? 5.426 7.155 -25.020 1.00 85.06 112 GLU A O 1
ATOM 823 N N . THR A 1 113 ? 6.676 5.439 -25.744 1.00 85.88 113 THR A N 1
ATOM 824 C CA . THR A 1 113 ? 6.149 4.468 -24.774 1.00 85.88 113 THR A CA 1
ATOM 825 C C . THR A 1 113 ? 6.585 4.819 -23.351 1.00 85.88 113 THR A C 1
ATOM 827 O O . THR A 1 113 ? 5.766 4.806 -22.432 1.00 85.88 113 THR A O 1
ATOM 830 N N . LEU A 1 114 ? 7.851 5.202 -23.171 1.00 79.19 114 LEU A N 1
ATOM 831 C CA . LEU A 1 114 ? 8.397 5.636 -21.888 1.00 79.19 114 LEU A CA 1
ATOM 832 C C . LEU A 1 114 ? 7.730 6.925 -21.388 1.00 79.19 114 LEU A C 1
ATOM 834 O O . LEU A 1 114 ? 7.428 7.026 -20.201 1.00 79.19 114 LEU A O 1
ATOM 838 N N . ALA A 1 115 ? 7.443 7.879 -22.277 1.00 78.19 115 ALA A N 1
ATOM 839 C CA . ALA A 1 115 ? 6.719 9.102 -21.931 1.00 78.19 115 ALA A CA 1
ATOM 840 C C . ALA A 1 115 ? 5.311 8.795 -21.390 1.00 78.19 115 ALA A C 1
ATOM 842 O O . ALA A 1 115 ? 4.957 9.257 -20.306 1.00 78.19 115 ALA A O 1
ATOM 843 N N . LYS A 1 116 ? 4.550 7.928 -22.074 1.00 84.38 116 LYS A N 1
ATOM 844 C CA . LYS A 1 116 ? 3.226 7.480 -21.602 1.00 84.38 116 LYS A CA 1
ATOM 845 C C . LYS A 1 116 ? 3.300 6.740 -20.266 1.00 84.38 116 LYS A C 1
ATOM 847 O O . LYS A 1 116 ? 2.466 6.959 -19.391 1.00 84.38 116 LYS A O 1
ATOM 852 N N . ALA A 1 117 ? 4.302 5.877 -20.088 1.00 76.88 117 ALA A N 1
ATOM 853 C CA . ALA A 1 117 ? 4.520 5.183 -18.821 1.00 76.88 117 ALA A CA 1
ATOM 854 C C . ALA A 1 117 ? 4.847 6.167 -17.683 1.00 76.88 117 ALA A C 1
ATOM 856 O O . ALA A 1 117 ? 4.355 6.001 -16.569 1.00 76.88 117 ALA A O 1
ATOM 857 N N . SER A 1 118 ? 5.626 7.216 -17.968 1.00 76.94 118 SER A N 1
ATOM 858 C CA . SER A 1 118 ? 5.949 8.273 -17.006 1.00 76.94 118 SER A CA 1
ATOM 859 C C . SER A 1 118 ? 4.723 9.100 -16.608 1.00 76.94 118 SER A C 1
ATOM 861 O O . SER A 1 118 ? 4.569 9.414 -15.429 1.00 76.94 118 SER A O 1
ATOM 863 N N . GLU A 1 119 ? 3.842 9.437 -17.552 1.00 83.00 119 GLU A N 1
ATOM 864 C CA . GLU A 1 119 ? 2.567 10.109 -17.255 1.00 83.00 119 GLU A CA 1
ATOM 865 C C . GLU A 1 119 ? 1.661 9.229 -16.382 1.00 83.00 119 GLU A C 1
ATOM 867 O O . GLU A 1 119 ? 1.121 9.698 -15.379 1.00 83.00 119 GLU A O 1
ATOM 872 N N . GLY A 1 120 ? 1.559 7.932 -16.697 1.00 82.75 120 GLY A N 1
ATOM 873 C CA . GLY A 1 120 ? 0.822 6.968 -15.876 1.00 82.75 120 GLY A CA 1
ATOM 874 C C . GLY A 1 120 ? 1.393 6.836 -14.459 1.00 82.75 120 GLY A C 1
ATOM 875 O O . GLY A 1 120 ? 0.644 6.837 -13.483 1.00 82.75 120 GLY A O 1
ATOM 876 N N . ALA A 1 121 ? 2.721 6.791 -14.326 1.00 73.50 121 ALA A N 1
ATOM 877 C CA . ALA A 1 121 ? 3.387 6.762 -13.027 1.00 73.50 121 ALA A CA 1
ATOM 878 C C . ALA A 1 121 ? 3.117 8.038 -12.212 1.00 73.50 121 ALA A C 1
ATOM 880 O O . ALA A 1 121 ? 2.834 7.948 -11.018 1.00 73.50 121 ALA A O 1
ATOM 881 N N . ALA A 1 122 ? 3.143 9.215 -12.845 1.00 74.81 122 ALA A N 1
ATOM 882 C CA . ALA A 1 122 ? 2.815 10.478 -12.186 1.00 74.81 122 ALA A CA 1
ATOM 883 C C . ALA A 1 122 ? 1.365 10.498 -11.673 1.00 74.81 122 ALA A C 1
ATOM 885 O O . ALA A 1 122 ? 1.131 10.884 -10.527 1.00 74.81 122 ALA A O 1
ATOM 886 N N . ALA A 1 123 ? 0.411 10.010 -12.472 1.00 82.19 123 ALA A N 1
ATOM 887 C CA . ALA A 1 123 ? -0.988 9.895 -12.062 1.00 82.19 123 ALA A CA 1
ATOM 888 C C . ALA A 1 123 ? -1.166 8.957 -10.853 1.00 82.19 123 ALA A C 1
ATOM 890 O O . ALA A 1 123 ? -1.843 9.320 -9.889 1.00 82.19 123 ALA A O 1
ATOM 891 N N . MET A 1 124 ? -0.502 7.793 -10.849 1.00 78.38 124 MET A N 1
ATOM 892 C CA . MET A 1 124 ? -0.551 6.867 -9.708 1.00 78.38 124 MET A CA 1
ATOM 893 C C . MET A 1 124 ? 0.088 7.444 -8.439 1.00 78.38 124 MET A C 1
ATOM 895 O O . MET A 1 124 ? -0.394 7.191 -7.331 1.00 78.38 124 MET A O 1
ATOM 899 N N . ILE A 1 125 ? 1.166 8.225 -8.574 1.00 74.81 125 ILE A N 1
ATOM 900 C CA . ILE A 1 125 ? 1.784 8.932 -7.443 1.00 74.81 125 ILE A CA 1
ATOM 901 C C . ILE A 1 125 ? 0.803 9.953 -6.858 1.00 74.81 125 ILE A C 1
ATOM 903 O O . ILE A 1 125 ? 0.673 10.052 -5.638 1.00 74.81 125 ILE A O 1
ATOM 907 N N . GLU A 1 126 ? 0.086 10.689 -7.705 1.00 79.19 126 GLU A N 1
ATOM 908 C CA . GLU A 1 126 ? -0.916 11.659 -7.267 1.00 79.19 126 GLU A CA 1
ATOM 909 C C . GLU A 1 126 ? -2.085 11.000 -6.522 1.00 79.19 126 GLU A C 1
ATOM 911 O O . GLU A 1 126 ? -2.516 11.488 -5.472 1.00 79.19 126 GLU A O 1
ATOM 916 N N . GLU A 1 127 ? -2.576 9.873 -7.040 1.00 82.62 127 GLU A N 1
ATOM 917 C CA . GLU A 1 127 ? -3.624 9.074 -6.405 1.00 82.62 127 GLU A CA 1
ATOM 918 C C . GLU A 1 127 ? -3.157 8.508 -5.060 1.00 82.62 127 GLU A C 1
ATOM 920 O O . GLU A 1 127 ? -3.844 8.667 -4.048 1.00 82.62 127 GLU A O 1
ATOM 925 N N . SER A 1 128 ? -1.940 7.963 -5.009 1.00 72.75 128 SER A N 1
ATOM 926 C CA . SER A 1 128 ? -1.321 7.486 -3.768 1.00 72.75 128 SER A CA 1
ATOM 927 C C . SER A 1 128 ? -1.178 8.615 -2.744 1.00 72.75 128 SER A C 1
ATOM 929 O O . SER A 1 128 ? -1.494 8.435 -1.570 1.00 72.75 128 SER A O 1
ATOM 931 N N . ALA A 1 129 ? -0.775 9.816 -3.170 1.00 70.69 129 ALA A N 1
ATOM 932 C CA . ALA A 1 129 ? -0.680 10.977 -2.289 1.00 70.69 129 ALA A CA 1
ATOM 933 C C . ALA A 1 129 ? -2.053 11.418 -1.750 1.00 70.69 129 ALA A C 1
ATOM 935 O O . ALA A 1 129 ? -2.154 11.844 -0.597 1.00 70.69 129 ALA A O 1
ATOM 936 N N . ARG A 1 130 ? -3.128 11.321 -2.547 1.00 79.06 130 ARG A N 1
ATOM 937 C CA . ARG A 1 130 ? -4.502 11.558 -2.065 1.00 79.06 130 ARG A CA 1
ATOM 938 C C . ARG A 1 130 ? -4.935 10.492 -1.060 1.00 79.06 130 ARG A C 1
ATOM 940 O O . ARG A 1 130 ? -5.457 10.857 -0.008 1.00 79.06 130 ARG A O 1
ATOM 947 N N . ALA A 1 131 ? -4.662 9.219 -1.337 1.00 76.56 131 ALA A N 1
ATOM 948 C CA . ALA A 1 131 ? -4.969 8.117 -0.429 1.00 76.56 131 ALA A CA 1
ATOM 949 C C . ALA A 1 131 ? -4.251 8.276 0.921 1.00 76.56 131 ALA A C 1
ATOM 951 O O . ALA A 1 131 ? -4.887 8.185 1.969 1.00 76.56 131 ALA A O 1
ATOM 952 N N . VAL A 1 132 ? -2.958 8.622 0.905 1.00 69.50 132 VAL A N 1
ATOM 953 C CA . VAL A 1 132 ? -2.175 8.891 2.122 1.00 69.50 132 VAL A CA 1
ATOM 954 C C . VAL A 1 132 ? -2.772 10.049 2.921 1.00 69.50 132 VAL A C 1
ATOM 956 O O . VAL A 1 132 ? -2.945 9.914 4.127 1.00 69.50 132 VAL A O 1
ATOM 959 N N . ARG A 1 133 ? -3.156 11.163 2.279 1.00 74.38 133 ARG A N 1
ATOM 960 C CA . ARG A 1 133 ? -3.833 12.269 2.986 1.00 74.38 133 ARG A CA 1
ATOM 961 C C . ARG A 1 133 ? -5.139 11.814 3.641 1.00 74.38 133 ARG A C 1
ATOM 963 O O . ARG A 1 133 ? -5.378 12.170 4.790 1.00 74.38 133 ARG A O 1
ATOM 970 N N . GLY A 1 134 ? -5.945 11.011 2.943 1.00 80.62 134 GLY A N 1
ATOM 971 C CA . GLY A 1 134 ? -7.172 10.429 3.495 1.00 80.62 134 GLY A CA 1
ATOM 972 C C . GLY A 1 134 ? -6.906 9.539 4.712 1.00 80.62 134 GLY A C 1
ATOM 973 O O . GLY A 1 134 ? -7.580 9.670 5.731 1.00 80.62 134 GLY A O 1
ATOM 974 N N . MET A 1 135 ? -5.870 8.698 4.655 1.00 69.00 135 MET A N 1
ATOM 975 C CA . MET A 1 135 ? -5.447 7.881 5.796 1.00 69.00 135 MET A CA 1
ATOM 976 C C . MET A 1 135 ? -5.010 8.731 6.992 1.00 69.00 135 MET A C 1
ATOM 978 O O . MET A 1 135 ? -5.361 8.400 8.120 1.00 69.00 135 MET A O 1
ATOM 982 N N . THR A 1 136 ? -4.288 9.834 6.772 1.00 71.25 136 THR A N 1
ATOM 983 C CA . THR A 1 136 ? -3.873 10.739 7.856 1.00 71.25 136 THR A CA 1
ATOM 984 C C . THR A 1 136 ? -5.072 11.399 8.536 1.00 71.25 136 THR A C 1
ATOM 986 O O . THR A 1 136 ? -5.089 11.515 9.761 1.00 71.25 136 THR A O 1
ATOM 989 N N . THR A 1 137 ? -6.090 11.796 7.766 1.00 80.38 137 THR A N 1
ATOM 990 C CA . THR A 1 137 ? -7.349 12.315 8.322 1.00 80.38 137 THR A CA 1
ATOM 991 C C . THR A 1 137 ? -8.055 11.247 9.153 1.00 80.38 137 THR A C 1
ATOM 993 O O . THR A 1 137 ? -8.347 11.488 10.320 1.00 80.38 137 THR A O 1
ATOM 996 N N . ASN A 1 138 ? -8.218 10.036 8.613 1.00 73.38 138 ASN A N 1
ATOM 997 C CA . ASN A 1 138 ? -8.846 8.929 9.338 1.00 73.38 138 ASN A CA 1
ATOM 998 C C . ASN A 1 138 ? -8.086 8.570 10.626 1.00 73.38 138 ASN A C 1
ATOM 1000 O O . ASN A 1 138 ? -8.704 8.290 11.648 1.00 73.38 138 ASN A O 1
ATOM 1004 N N . ALA A 1 139 ? -6.750 8.596 10.602 1.00 65.88 139 ALA A N 1
ATOM 1005 C CA . ALA A 1 139 ? -5.929 8.356 11.786 1.00 65.88 139 ALA A CA 1
ATOM 1006 C C . ALA A 1 139 ? -6.148 9.430 12.863 1.00 65.88 139 ALA A C 1
ATOM 1008 O O . ALA A 1 139 ? -6.190 9.113 14.051 1.00 65.88 139 ALA A O 1
ATOM 1009 N N . ARG A 1 140 ? -6.326 10.694 12.456 1.00 72.81 140 ARG A N 1
ATOM 1010 C CA . ARG A 1 140 ? -6.643 11.796 13.370 1.00 72.81 140 ARG A CA 1
ATOM 1011 C C . ARG A 1 140 ? -8.030 11.626 13.990 1.00 72.81 140 ARG A C 1
ATOM 1013 O O . ARG A 1 140 ? -8.158 11.759 15.204 1.00 72.81 140 ARG A O 1
ATOM 1020 N N . ASP A 1 141 ? -9.030 11.274 13.186 1.00 77.50 141 ASP A N 1
ATOM 1021 C CA . ASP A 1 141 ? -10.395 11.032 13.665 1.00 77.50 141 ASP A CA 1
ATOM 1022 C C . ASP A 1 141 ? -10.449 9.843 14.633 1.00 77.50 141 ASP A C 1
ATOM 1024 O O . ASP A 1 141 ? -11.101 9.916 15.676 1.00 77.50 141 ASP A O 1
ATOM 1028 N N . LEU A 1 142 ? -9.700 8.775 14.336 1.00 72.00 142 LEU A N 1
ATOM 1029 C CA . LEU A 1 142 ? -9.579 7.614 15.213 1.00 72.00 142 LEU A CA 1
ATOM 1030 C C . LEU A 1 142 ? -8.899 7.969 16.543 1.00 72.00 142 LEU A C 1
ATOM 1032 O O . LEU A 1 142 ? -9.353 7.513 17.589 1.00 72.00 142 LEU A O 1
ATOM 1036 N N . ALA A 1 143 ? -7.860 8.810 16.527 1.00 66.62 143 ALA A N 1
ATOM 1037 C CA . ALA A 1 143 ? -7.217 9.289 17.751 1.00 66.62 143 ALA A CA 1
ATOM 1038 C C . ALA A 1 143 ? -8.197 10.089 18.627 1.00 66.62 143 ALA A C 1
ATOM 1040 O O . ALA A 1 143 ? -8.311 9.827 19.823 1.00 66.62 143 ALA A O 1
ATOM 1041 N N . THR A 1 144 ? -8.979 10.994 18.029 1.00 77.06 144 THR A N 1
ATOM 1042 C CA . THR A 1 144 ? -10.015 11.750 18.752 1.00 77.06 144 THR A CA 1
ATOM 1043 C C . THR A 1 144 ? -11.131 10.844 19.285 1.00 77.06 144 THR A C 1
ATOM 1045 O O . THR A 1 144 ? -11.626 11.054 20.393 1.00 77.06 144 THR A O 1
ATOM 1048 N N . ALA A 1 145 ? -11.537 9.818 18.532 1.00 74.06 145 ALA A N 1
ATOM 1049 C CA . ALA A 1 145 ? -12.490 8.818 19.015 1.00 74.06 145 ALA A CA 1
ATOM 1050 C C . ALA A 1 145 ? -11.921 8.010 20.197 1.00 74.06 145 ALA A C 1
ATOM 1052 O O . ALA A 1 145 ? -12.635 7.770 21.171 1.00 74.06 145 ALA A O 1
ATOM 1053 N N . GLY A 1 146 ? -10.633 7.656 20.145 1.00 68.00 146 GLY A N 1
ATOM 1054 C CA . GLY A 1 146 ? -9.916 6.990 21.233 1.00 68.00 146 GLY A CA 1
ATOM 1055 C C . GLY A 1 146 ? -9.869 7.823 22.516 1.00 68.00 146 GLY A C 1
ATOM 1056 O O . GLY A 1 146 ? -10.174 7.304 23.587 1.00 68.00 146 GLY A O 1
ATOM 1057 N N . GLU A 1 147 ? -9.579 9.123 22.417 1.00 74.25 147 GLU A N 1
ATOM 1058 C CA . GLU A 1 147 ? -9.604 10.042 23.568 1.00 74.25 147 GLU A CA 1
ATOM 1059 C C . GLU A 1 147 ? -11.000 10.135 24.205 1.00 74.25 147 GLU A C 1
ATOM 1061 O O . GLU A 1 147 ? -11.134 10.074 25.430 1.00 74.25 147 GLU A O 1
ATOM 1066 N N . ARG A 1 148 ? -12.060 10.213 23.387 1.00 80.25 148 ARG A N 1
ATOM 1067 C CA . ARG A 1 148 ? -13.448 10.220 23.882 1.00 80.25 148 ARG A CA 1
ATOM 1068 C C . ARG A 1 148 ? -13.817 8.921 24.594 1.00 80.25 148 ARG A C 1
ATOM 1070 O O . ARG A 1 148 ? -14.430 8.972 25.659 1.00 80.25 148 ARG A O 1
ATOM 1077 N N . LEU A 1 149 ? -13.433 7.774 24.033 1.00 73.12 149 LEU A N 1
ATOM 1078 C CA . LEU A 1 149 ? -13.662 6.469 24.656 1.00 73.12 149 LEU A CA 1
ATOM 1079 C C . LEU A 1 149 ? -12.920 6.337 25.986 1.00 73.12 149 LEU A C 1
ATOM 1081 O O . LEU A 1 149 ? -13.502 5.845 26.948 1.00 73.12 149 LEU A O 1
ATOM 1085 N N . LEU A 1 150 ? -11.677 6.814 26.073 1.00 68.88 150 LEU A N 1
ATOM 1086 C CA . LEU A 1 150 ? -10.909 6.786 27.318 1.00 68.88 150 LEU A CA 1
ATOM 1087 C C . LEU A 1 150 ? -11.572 7.637 28.413 1.00 68.88 150 LEU A C 1
ATOM 1089 O O . LEU A 1 150 ? -11.696 7.190 29.556 1.00 68.88 150 LEU A O 1
ATOM 1093 N N . SER A 1 151 ? -12.049 8.834 28.059 1.00 80.62 151 SER A N 1
ATOM 1094 C CA . SER A 1 151 ? -12.790 9.701 28.982 1.00 80.62 151 SER A CA 1
ATOM 1095 C C . SER A 1 151 ? -14.083 9.037 29.462 1.00 80.62 151 SER A C 1
ATOM 1097 O O . SER A 1 151 ? -14.327 8.969 30.664 1.00 80.62 151 SER A O 1
ATOM 1099 N N . SER A 1 152 ? -14.877 8.485 28.539 1.00 80.94 152 SER A N 1
ATOM 1100 C CA . SER A 1 152 ? -16.126 7.782 28.863 1.00 80.94 152 SER A CA 1
ATOM 1101 C C . SER A 1 152 ? -15.883 6.528 29.712 1.00 80.94 152 SER A C 1
ATOM 1103 O O . SER A 1 152 ? -16.612 6.278 30.670 1.00 80.94 152 SER A O 1
ATOM 1105 N N . S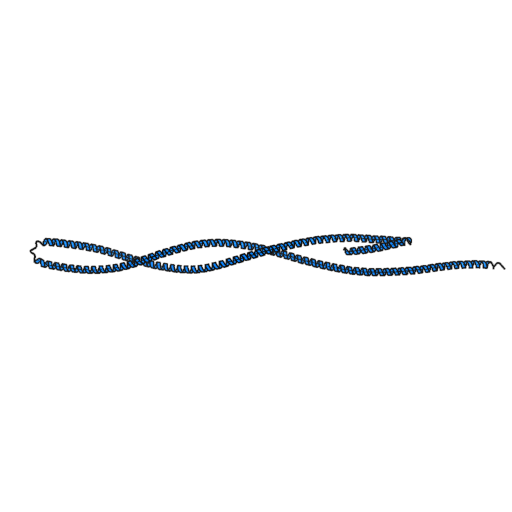ER A 1 153 ? -14.821 5.768 29.432 1.00 72.81 153 SER A N 1
ATOM 1106 C CA . SER A 1 153 ? -14.427 4.608 30.237 1.00 72.81 153 SER A CA 1
ATOM 1107 C C . SER A 1 153 ? -14.052 5.010 31.662 1.00 72.81 153 SER A C 1
ATOM 1109 O O . SER A 1 153 ? -14.420 4.316 32.606 1.00 72.81 153 SER A O 1
ATOM 1111 N N . THR A 1 154 ? -13.340 6.127 31.828 1.00 75.31 154 THR A N 1
ATOM 1112 C CA . THR A 1 154 ? -12.945 6.638 33.149 1.00 75.31 154 THR A CA 1
ATOM 1113 C C . THR A 1 154 ? -14.169 7.073 33.956 1.00 75.31 154 THR A C 1
ATOM 1115 O O . THR A 1 154 ? -14.299 6.723 35.127 1.00 75.31 154 THR A O 1
ATOM 1118 N N . GLU A 1 155 ? -15.102 7.785 33.320 1.00 82.81 155 GLU A N 1
ATOM 1119 C CA . GLU A 1 155 ? -16.375 8.178 33.930 1.00 82.81 155 GLU A CA 1
ATOM 1120 C C . GLU A 1 155 ? -17.196 6.954 34.355 1.00 82.81 155 GLU A C 1
ATOM 1122 O O . GLU A 1 155 ? -17.650 6.874 35.495 1.00 82.81 155 GLU A O 1
ATOM 1127 N N . THR A 1 156 ? -17.288 5.947 33.483 1.00 74.56 156 THR A N 1
ATOM 1128 C CA . THR A 1 156 ? -18.002 4.698 33.776 1.00 74.56 156 THR A CA 1
ATOM 1129 C C . THR A 1 156 ? -17.370 3.947 34.952 1.00 74.56 156 THR A C 1
ATOM 1131 O O . THR A 1 156 ? -18.089 3.483 35.834 1.00 74.56 156 THR A O 1
ATOM 1134 N N . SER A 1 157 ? -16.034 3.862 35.026 1.00 72.88 157 SER A N 1
ATOM 1135 C CA . SER A 1 157 ? -15.335 3.271 36.179 1.00 72.88 157 SER A CA 1
ATOM 1136 C C . SER A 1 157 ? -15.643 4.001 37.486 1.00 72.88 157 SER A C 1
ATOM 1138 O O . SER A 1 157 ? -15.872 3.345 38.502 1.00 72.88 157 SER A O 1
ATOM 1140 N N . ASN A 1 158 ? -15.699 5.334 37.464 1.00 81.69 158 ASN A N 1
ATOM 1141 C CA . ASN A 1 158 ? -16.062 6.117 38.643 1.00 81.69 158 ASN A CA 1
ATOM 1142 C C . ASN A 1 158 ? -17.519 5.867 39.062 1.00 81.69 158 ASN A C 1
ATOM 1144 O O . ASN A 1 158 ? -17.785 5.687 40.248 1.00 81.69 158 ASN A O 1
ATOM 1148 N N . SER A 1 159 ? -18.455 5.786 38.110 1.00 82.06 159 SER A N 1
ATOM 1149 C CA . SER A 1 159 ? -19.848 5.427 38.409 1.00 82.06 159 SER A CA 1
ATOM 1150 C C . SER A 1 159 ? -19.982 4.013 38.977 1.00 82.06 159 SER A C 1
ATOM 1152 O O . SER A 1 159 ? -20.753 3.809 39.910 1.00 82.06 159 SER A O 1
ATOM 1154 N N . ILE A 1 160 ? -19.221 3.039 38.467 1.00 73.50 160 ILE A N 1
ATOM 1155 C CA . ILE A 1 160 ? -19.207 1.674 39.017 1.00 73.50 160 ILE A CA 1
ATOM 1156 C C . ILE A 1 160 ? -18.697 1.680 40.462 1.00 73.50 160 ILE A C 1
ATOM 1158 O O . ILE A 1 160 ? -19.287 1.015 41.311 1.00 73.50 160 ILE A O 1
ATOM 1162 N N . ALA A 1 161 ? -17.639 2.440 40.759 1.00 77.12 161 ALA A N 1
ATOM 1163 C CA . ALA A 1 161 ? -17.116 2.562 42.118 1.00 77.12 161 ALA A CA 1
ATOM 1164 C C . ALA A 1 161 ? -18.142 3.189 43.084 1.00 77.12 161 ALA A C 1
ATOM 1166 O O . ALA A 1 161 ? -18.316 2.686 44.192 1.00 77.12 161 ALA A O 1
ATOM 1167 N N . ASP A 1 162 ? -18.863 4.229 42.652 1.00 81.44 162 ASP A N 1
ATOM 1168 C CA . ASP A 1 162 ? -19.937 4.870 43.430 1.00 81.44 162 ASP A CA 1
ATOM 1169 C C . ASP A 1 162 ? -21.110 3.908 43.695 1.00 81.44 162 ASP A C 1
ATOM 1171 O O . ASP A 1 162 ? -21.595 3.794 44.821 1.00 81.44 162 ASP A O 1
ATOM 1175 N N . VAL A 1 163 ? -21.530 3.142 42.681 1.00 77.00 163 VAL A N 1
ATOM 1176 C CA . VAL A 1 163 ? -22.573 2.114 42.835 1.00 77.00 163 VAL A CA 1
ATOM 1177 C C . VAL A 1 163 ? -22.122 0.997 43.778 1.00 77.00 163 VAL A C 1
ATOM 1179 O O . VAL A 1 163 ? -22.912 0.554 44.610 1.00 77.00 163 VAL A O 1
ATOM 1182 N N . ALA A 1 164 ? -20.864 0.557 43.693 1.00 69.62 164 ALA A N 1
ATOM 1183 C CA . ALA A 1 164 ? -20.318 -0.459 44.590 1.00 69.62 164 ALA A CA 1
ATOM 1184 C C . ALA A 1 164 ? -20.288 0.021 46.052 1.00 69.62 164 ALA A C 1
ATOM 1186 O O . ALA A 1 164 ? -20.697 -0.729 46.938 1.00 69.62 164 ALA A O 1
ATOM 1187 N N . ALA A 1 165 ? -19.881 1.272 46.296 1.00 79.25 165 ALA A N 1
ATOM 1188 C CA . ALA A 1 165 ? -19.897 1.876 47.629 1.00 79.25 165 ALA A CA 1
ATOM 1189 C C . ALA A 1 165 ? -21.323 1.951 48.200 1.00 79.25 165 ALA A C 1
ATOM 1191 O O . ALA A 1 165 ? -21.578 1.457 49.295 1.00 79.25 165 ALA A O 1
ATOM 1192 N N . ARG A 1 166 ? -22.292 2.446 47.414 1.00 79.75 166 ARG A N 1
ATOM 1193 C CA . ARG A 1 166 ? -23.710 2.451 47.821 1.00 79.75 166 ARG A CA 1
ATOM 1194 C C . ARG A 1 166 ? -24.259 1.049 48.079 1.00 79.75 166 ARG A C 1
ATOM 1196 O O . ARG A 1 166 ? -25.090 0.869 48.967 1.00 79.75 166 ARG A O 1
ATOM 1203 N N . GLY A 1 167 ? -23.816 0.057 47.309 1.00 74.44 167 GLY A N 1
ATOM 1204 C CA . GLY A 1 167 ? -24.175 -1.344 47.516 1.00 74.44 167 GLY A CA 1
ATOM 1205 C C . GLY A 1 167 ? -23.695 -1.878 48.867 1.00 74.44 167 GLY A C 1
ATOM 1206 O O . GLY A 1 167 ? -24.448 -2.582 49.536 1.00 74.44 167 GLY A O 1
ATOM 1207 N N . GLN A 1 168 ? -22.487 -1.501 49.297 1.00 75.31 168 GLN A N 1
ATOM 1208 C CA . GLN A 1 168 ? -21.963 -1.848 50.623 1.00 75.31 168 GLN A CA 1
ATOM 1209 C C . GLN A 1 168 ? -22.751 -1.171 51.748 1.00 75.31 168 GLN A C 1
ATOM 1211 O O . GLN A 1 168 ? -23.141 -1.853 52.693 1.00 75.31 168 GLN A O 1
ATOM 1216 N N . ASP A 1 169 ? -23.053 0.124 51.619 1.00 78.94 169 ASP A N 1
ATOM 1217 C CA . ASP A 1 169 ? -23.866 0.847 52.607 1.00 78.94 169 ASP A CA 1
ATOM 1218 C C . ASP A 1 169 ? -25.260 0.220 52.739 1.00 78.94 169 ASP A C 1
ATOM 1220 O O . ASP A 1 169 ? -25.749 -0.027 53.840 1.00 78.94 169 ASP A O 1
ATOM 1224 N N . THR A 1 170 ? -25.881 -0.120 51.607 1.00 76.81 170 THR A N 1
ATOM 1225 C CA . THR A 1 170 ? -27.199 -0.768 51.594 1.00 76.81 170 THR A CA 1
ATOM 1226 C C . THR A 1 170 ? -27.142 -2.147 52.257 1.00 76.81 170 THR A C 1
ATOM 1228 O O . THR A 1 170 ? -28.019 -2.479 53.051 1.00 76.81 170 THR A O 1
ATOM 1231 N N . ALA A 1 171 ? -26.102 -2.945 51.994 1.00 70.12 171 ALA A N 1
ATOM 1232 C CA . ALA A 1 171 ? -25.921 -4.240 52.650 1.00 70.12 171 ALA A CA 1
ATOM 1233 C C . ALA A 1 171 ? -25.793 -4.100 54.177 1.00 70.12 171 ALA A C 1
ATOM 1235 O O . ALA A 1 171 ? -26.454 -4.837 54.905 1.00 70.12 171 ALA A O 1
ATOM 1236 N N . ALA A 1 172 ? -25.036 -3.108 54.658 1.00 75.25 172 ALA A N 1
ATOM 1237 C CA . ALA A 1 172 ? -24.919 -2.821 56.087 1.00 75.25 172 ALA A CA 1
ATOM 1238 C C . ALA A 1 172 ? -26.273 -2.438 56.713 1.00 75.25 172 ALA A C 1
ATOM 1240 O O . ALA A 1 172 ? -26.628 -2.945 57.775 1.00 75.25 172 ALA A O 1
ATOM 1241 N N . THR A 1 173 ? -27.079 -1.615 56.030 1.00 77.75 173 THR A N 1
ATOM 1242 C CA . THR A 1 173 ? -28.430 -1.277 56.521 1.00 77.75 173 THR A CA 1
ATOM 1243 C C . THR A 1 173 ? -29.372 -2.483 56.552 1.00 77.75 173 THR A C 1
ATOM 1245 O O . THR A 1 173 ? -30.225 -2.573 57.429 1.00 77.75 173 THR A O 1
ATOM 1248 N N . ILE A 1 174 ? -29.219 -3.440 55.629 1.00 70.88 174 ILE A N 1
ATOM 1249 C CA . ILE A 1 174 ? -30.009 -4.679 55.630 1.00 70.88 174 ILE A CA 1
ATOM 1250 C C . ILE A 1 174 ? -29.623 -5.568 56.818 1.00 70.88 174 ILE A C 1
ATOM 1252 O O . ILE A 1 174 ? -30.515 -6.133 57.449 1.00 70.88 174 ILE A O 1
ATOM 1256 N N . GLU A 1 175 ? -28.332 -5.675 57.151 1.00 77.38 175 GLU A N 1
ATOM 1257 C CA . GLU A 1 175 ? -27.880 -6.403 58.346 1.00 77.38 175 GLU A CA 1
ATOM 1258 C C . GLU A 1 175 ? -28.443 -5.782 59.634 1.00 77.38 175 GLU A C 1
ATOM 1260 O O . GLU A 1 175 ? -28.928 -6.505 60.505 1.00 77.38 175 GLU A O 1
ATOM 1265 N N . GLU A 1 176 ? -28.456 -4.449 59.734 1.00 80.62 176 GLU A N 1
ATOM 1266 C CA . GLU A 1 176 ? -29.045 -3.734 60.872 1.00 80.62 176 GLU A CA 1
ATOM 1267 C C . GLU A 1 176 ? -30.555 -3.997 60.990 1.00 80.62 176 GLU A C 1
ATOM 1269 O O . GLU A 1 176 ? -31.048 -4.370 62.056 1.00 80.62 176 GLU A O 1
ATOM 1274 N N . VAL A 1 177 ? -31.296 -3.895 59.881 1.00 74.25 177 VAL A N 1
ATOM 1275 C CA . VAL A 1 177 ? -32.736 -4.192 59.859 1.00 74.25 177 VAL A CA 1
ATOM 1276 C C . VAL A 1 177 ? -33.007 -5.653 60.236 1.00 74.25 177 VAL A C 1
ATOM 1278 O O . VAL A 1 177 ? -33.907 -5.914 61.034 1.00 74.25 177 VAL A O 1
ATOM 1281 N N . ALA A 1 178 ? -32.222 -6.609 59.736 1.00 71.50 178 ALA A N 1
ATOM 1282 C CA . ALA A 1 178 ? -32.366 -8.019 60.100 1.00 71.50 178 ALA A CA 1
ATOM 1283 C C . ALA A 1 178 ? -32.186 -8.247 61.612 1.00 71.50 178 ALA A C 1
ATOM 1285 O O . ALA A 1 178 ? -33.004 -8.937 62.224 1.00 71.50 178 ALA A O 1
ATOM 1286 N N . ALA A 1 179 ? -31.192 -7.602 62.232 1.00 78.31 179 ALA A N 1
ATOM 1287 C CA . ALA A 1 179 ? -30.981 -7.669 63.678 1.00 78.31 179 ALA A CA 1
ATOM 1288 C C . ALA A 1 179 ? -32.173 -7.096 64.468 1.00 78.31 179 ALA A C 1
ATOM 1290 O O . ALA A 1 179 ? -32.625 -7.702 65.441 1.00 78.31 179 ALA A O 1
ATOM 1291 N N . THR A 1 180 ? -32.747 -5.970 64.024 1.00 78.69 180 THR A N 1
ATOM 1292 C CA . THR A 1 180 ? -33.939 -5.398 64.680 1.00 78.69 180 THR A CA 1
ATOM 1293 C C . THR A 1 180 ? -35.167 -6.304 64.566 1.00 78.69 180 THR A C 1
ATOM 1295 O O . THR A 1 180 ? -35.952 -6.399 65.510 1.00 78.69 180 THR A O 1
ATOM 1298 N N . ILE A 1 181 ? -35.321 -7.023 63.449 1.00 72.06 181 ILE A N 1
ATOM 1299 C CA . ILE A 1 181 ? -36.412 -7.987 63.257 1.00 72.06 181 ILE A CA 1
ATOM 1300 C C . ILE A 1 181 ? -36.266 -9.172 64.220 1.00 72.06 181 ILE A C 1
ATOM 1302 O O . ILE A 1 181 ? -37.261 -9.591 64.816 1.00 72.06 181 ILE A O 1
ATOM 1306 N N . GLU A 1 182 ? -35.051 -9.692 64.417 1.00 76.19 182 GLU A N 1
ATOM 1307 C CA . GLU A 1 182 ? -34.797 -10.749 65.406 1.00 76.19 182 GLU A CA 1
ATOM 1308 C C . GLU A 1 182 ? -35.140 -10.287 66.830 1.00 76.19 182 GLU A C 1
ATOM 1310 O O . GLU A 1 182 ? -35.806 -11.008 67.583 1.00 76.19 182 GLU A O 1
ATOM 1315 N N . GLU A 1 183 ? -34.758 -9.061 67.192 1.00 79.69 183 GLU A N 1
ATOM 1316 C CA . GLU A 1 183 ? -35.050 -8.490 68.508 1.00 79.69 183 GLU A CA 1
ATOM 1317 C C . GLU A 1 183 ? -36.560 -8.276 68.719 1.00 79.69 183 GLU A C 1
ATOM 1319 O O . GLU A 1 183 ? -37.109 -8.617 69.776 1.00 79.69 183 GLU A O 1
ATOM 1324 N N . MET A 1 184 ? -37.264 -7.802 67.687 1.00 71.81 184 MET A N 1
ATOM 1325 C CA . MET A 1 184 ? -38.721 -7.656 67.689 1.00 71.81 184 MET A CA 1
ATOM 1326 C C . MET A 1 184 ? -39.446 -9.000 67.809 1.00 71.81 184 MET A C 1
ATOM 1328 O O . MET A 1 184 ? -40.405 -9.110 68.577 1.00 71.81 184 MET A O 1
ATOM 1332 N N . ALA A 1 185 ? -38.994 -10.036 67.098 1.00 70.56 185 ALA A N 1
ATOM 1333 C CA . ALA A 1 185 ? -39.565 -11.379 67.195 1.00 70.56 185 ALA A CA 1
ATOM 1334 C C . ALA A 1 185 ? -39.417 -11.947 68.619 1.00 70.56 185 ALA A C 1
ATOM 1336 O O . ALA A 1 185 ? -40.378 -12.476 69.191 1.00 70.56 185 ALA A O 1
ATOM 1337 N N . ALA A 1 186 ? -38.248 -11.758 69.240 1.00 76.50 186 ALA A N 1
ATOM 1338 C CA . ALA A 1 186 ? -38.015 -12.120 70.637 1.00 76.50 186 ALA A CA 1
ATOM 1339 C C . ALA A 1 186 ? -38.877 -11.294 71.615 1.00 76.50 186 ALA A C 1
ATOM 1341 O O . ALA A 1 186 ? -39.332 -11.809 72.641 1.00 76.50 186 ALA A O 1
ATOM 1342 N N . GLY A 1 187 ? -39.120 -10.014 71.316 1.00 81.50 187 GLY A N 1
ATOM 1343 C CA . GLY A 1 187 ? -40.040 -9.150 72.062 1.00 81.50 187 GLY A CA 1
ATOM 1344 C C . GLY A 1 187 ? -41.490 -9.636 71.997 1.00 81.50 187 GLY A C 1
ATOM 1345 O O . GLY A 1 187 ? -42.136 -9.780 73.033 1.00 81.50 187 GLY A O 1
ATOM 1346 N N . SER A 1 188 ? -41.976 -9.979 70.802 1.00 71.69 188 SER A N 1
ATOM 1347 C CA . SER A 1 188 ? -43.333 -10.496 70.587 1.00 71.69 188 SER A CA 1
ATOM 1348 C C . SER A 1 188 ? -43.576 -11.814 71.332 1.00 71.69 188 SER A C 1
ATOM 1350 O O . SER A 1 188 ? -44.603 -11.980 71.993 1.00 71.69 188 SER A O 1
ATOM 1352 N N . SER A 1 189 ? -42.598 -12.728 71.323 1.00 73.62 189 SER A N 1
ATOM 1353 C CA . SER A 1 189 ? -42.699 -13.985 72.075 1.00 73.62 189 SER A CA 1
ATOM 1354 C C . SER A 1 189 ? -42.750 -13.771 73.591 1.00 73.62 189 SER A C 1
ATOM 1356 O O . SER A 1 189 ? -43.459 -14.510 74.276 1.00 73.62 189 SER A O 1
ATOM 1358 N N . ARG A 1 190 ? -42.008 -12.790 74.128 1.00 79.00 190 ARG A N 1
ATOM 1359 C CA . ARG A 1 190 ? -42.071 -12.425 75.556 1.00 79.00 190 ARG A CA 1
ATOM 1360 C C . ARG A 1 190 ? -43.428 -11.830 75.912 1.00 79.00 190 ARG A C 1
ATOM 1362 O O . ARG A 1 190 ? -44.064 -12.296 76.850 1.00 79.00 190 ARG A O 1
ATOM 1369 N N . LEU A 1 191 ? -43.918 -10.897 75.101 1.00 75.81 191 LEU A N 1
ATOM 1370 C CA . LEU A 1 191 ? -45.214 -10.259 75.313 1.00 75.81 191 LEU A CA 1
ATOM 1371 C C . LEU A 1 191 ? -46.373 -11.271 75.285 1.00 75.81 191 LEU A C 1
ATOM 1373 O O . LEU A 1 191 ? -47.282 -11.206 76.109 1.00 75.81 191 LEU A O 1
ATOM 1377 N N . ALA A 1 192 ? -46.319 -12.256 74.384 1.00 71.50 192 ALA A N 1
ATOM 1378 C CA . ALA A 1 192 ? -47.297 -13.341 74.335 1.00 71.50 192 ALA A CA 1
ATOM 1379 C C . ALA A 1 192 ? -47.269 -14.234 75.592 1.00 71.50 192 ALA A C 1
ATOM 1381 O O . ALA A 1 192 ? -48.308 -14.768 75.984 1.00 71.50 192 ALA A O 1
ATOM 1382 N N . ALA A 1 193 ? -46.105 -14.412 76.226 1.00 75.44 193 ALA A N 1
ATOM 1383 C CA . ALA A 1 193 ? -45.983 -15.146 77.484 1.00 75.44 193 ALA A CA 1
ATOM 1384 C C . ALA A 1 193 ? -46.553 -14.341 78.665 1.00 75.44 193 ALA A C 1
ATOM 1386 O O . ALA A 1 193 ? -47.346 -14.882 79.438 1.00 75.44 193 ALA A O 1
ATOM 1387 N N . ASP A 1 194 ? -46.237 -13.046 78.742 1.00 77.25 194 ASP A N 1
ATOM 1388 C CA . ASP A 1 194 ? -46.758 -12.142 79.774 1.00 77.25 194 ASP A CA 1
ATOM 1389 C C . ASP A 1 194 ? -48.292 -12.039 79.704 1.00 77.25 194 ASP A C 1
ATOM 1391 O O . ASP A 1 194 ? -48.975 -12.126 80.725 1.00 77.25 194 ASP A O 1
ATOM 1395 N N . ALA A 1 195 ? -48.860 -11.956 78.495 1.00 68.94 195 ALA A N 1
ATOM 1396 C CA . ALA A 1 195 ? -50.308 -11.929 78.288 1.00 68.94 195 ALA A CA 1
ATOM 1397 C C . ALA A 1 195 ? -51.010 -13.199 78.809 1.00 68.94 195 ALA A C 1
ATOM 1399 O O . ALA A 1 195 ? -52.083 -13.111 79.411 1.00 68.94 195 ALA A O 1
ATOM 1400 N N . ARG A 1 196 ? -50.399 -14.384 78.638 1.00 73.12 196 ARG A N 1
ATOM 1401 C CA . ARG A 1 196 ? -50.931 -15.635 79.213 1.00 73.12 196 ARG A CA 1
ATOM 1402 C C . ARG A 1 196 ? -50.883 -15.617 80.739 1.00 73.12 196 ARG A C 1
ATOM 1404 O O . ARG A 1 196 ? -51.873 -15.974 81.370 1.00 73.12 196 ARG A O 1
ATOM 1411 N N . GLN A 1 197 ? -49.779 -15.150 81.324 1.00 75.56 197 GLN A N 1
ATOM 1412 C CA . GLN A 1 197 ? -49.619 -15.062 82.777 1.00 75.56 197 GLN A CA 1
ATOM 1413 C C . GLN A 1 197 ? -50.628 -14.092 83.415 1.00 75.56 197 GLN A C 1
ATOM 1415 O O . GLN A 1 197 ? -51.170 -14.361 84.488 1.00 75.56 197 GLN A O 1
ATOM 1420 N N . VAL A 1 198 ? -50.913 -12.965 82.759 1.00 72.81 198 VAL A N 1
ATOM 1421 C CA . VAL A 1 198 ? -51.960 -12.033 83.203 1.00 72.81 198 VAL A CA 1
ATOM 1422 C C . VAL A 1 198 ? -53.338 -12.699 83.147 1.00 72.81 198 VAL A C 1
ATOM 1424 O O . VAL A 1 198 ? -54.100 -12.578 84.104 1.00 72.81 198 VAL A O 1
ATOM 1427 N N . GLY A 1 199 ? -53.640 -13.455 82.086 1.00 73.19 199 GLY A N 1
ATOM 1428 C CA . GLY A 1 199 ? -54.884 -14.225 81.981 1.00 73.19 199 GLY A CA 1
ATOM 1429 C C . GLY A 1 199 ? -55.078 -15.226 83.128 1.00 73.19 199 GLY A C 1
ATOM 1430 O O . GLY A 1 199 ? -56.166 -15.299 83.704 1.00 73.19 199 GLY A O 1
ATOM 1431 N N . GLU A 1 200 ? -54.018 -15.937 83.520 1.00 74.19 200 GLU A N 1
ATOM 1432 C CA . GLU A 1 200 ? -54.034 -16.844 84.679 1.00 74.19 200 GLU A CA 1
ATOM 1433 C C . GLU A 1 200 ? -54.327 -16.091 85.985 1.00 74.19 200 GLU A C 1
ATOM 1435 O O . GLU A 1 200 ? -55.224 -16.482 86.734 1.00 74.19 200 GLU A O 1
ATOM 1440 N N . ARG A 1 201 ? -53.655 -14.954 86.218 1.00 75.81 201 ARG A N 1
ATOM 1441 C CA . ARG A 1 201 ? -53.876 -14.116 87.411 1.00 75.81 201 ARG A CA 1
ATOM 1442 C C . ARG A 1 201 ? -55.295 -13.557 87.492 1.00 75.81 201 ARG A C 1
ATOM 1444 O O . ARG A 1 201 ? -55.869 -13.510 88.575 1.00 75.81 201 ARG A O 1
ATOM 1451 N N . VAL A 1 202 ? -55.879 -13.151 86.365 1.00 69.44 202 VAL A N 1
ATOM 1452 C CA . VAL A 1 202 ? -57.269 -12.664 86.308 1.00 69.44 202 VAL A CA 1
ATOM 1453 C C . VAL A 1 202 ? -58.253 -13.780 86.672 1.00 69.44 202 VAL A C 1
ATOM 1455 O O . VAL A 1 202 ? -59.199 -13.545 87.426 1.00 69.44 202 VAL A O 1
ATOM 1458 N N . SER A 1 203 ? -58.014 -15.005 86.197 1.00 71.62 203 SER A N 1
ATOM 1459 C CA . SER A 1 203 ? -58.833 -16.168 86.557 1.00 71.62 203 SER A CA 1
ATOM 1460 C C . SER A 1 203 ? -58.728 -16.511 88.049 1.00 71.62 203 SER A C 1
ATOM 1462 O O . SER A 1 203 ? -59.729 -16.850 88.685 1.00 71.62 203 SER A O 1
ATOM 1464 N N . GLU A 1 204 ? -57.532 -16.400 88.624 1.00 74.12 204 GLU A N 1
ATOM 1465 C CA . GLU A 1 204 ? -57.273 -16.643 90.046 1.00 74.12 204 GLU A CA 1
ATOM 1466 C C . GLU A 1 204 ? -57.972 -15.598 90.934 1.00 74.12 204 GLU A C 1
ATOM 1468 O O . GLU A 1 204 ? -58.651 -15.942 91.907 1.00 74.12 204 GLU A O 1
ATOM 1473 N N . LEU A 1 205 ? -57.914 -14.326 90.527 1.00 71.00 205 LEU A N 1
ATOM 1474 C CA . LEU A 1 205 ? -58.590 -13.212 91.190 1.00 71.00 205 LEU A CA 1
ATOM 1475 C C . LEU A 1 205 ? -60.119 -13.377 91.168 1.00 71.00 205 LEU A C 1
ATOM 1477 O O . LEU A 1 205 ? -60.779 -13.199 92.192 1.00 71.00 205 LEU A O 1
ATOM 1481 N N . ALA A 1 206 ? -60.686 -13.784 90.027 1.00 65.50 206 ALA A N 1
ATOM 1482 C CA . ALA A 1 206 ? -62.118 -14.058 89.891 1.00 65.50 206 ALA A CA 1
ATOM 1483 C C . ALA A 1 206 ? -62.594 -15.197 90.815 1.00 65.50 206 ALA A C 1
ATOM 1485 O O . ALA A 1 206 ? -63.713 -15.159 91.330 1.00 65.50 206 ALA A O 1
ATOM 1486 N N . SER A 1 207 ? -61.741 -16.197 91.059 1.00 70.44 207 SER A N 1
ATOM 1487 C CA . SER A 1 207 ? -61.969 -17.255 92.051 1.00 70.44 207 SER A CA 1
ATOM 1488 C C . SER A 1 207 ? -61.934 -16.705 93.485 1.00 70.44 207 SER A C 1
ATOM 1490 O O . SER A 1 207 ? -62.845 -16.977 94.270 1.00 70.44 207 SER A O 1
ATOM 1492 N N . GLY A 1 208 ? -60.946 -15.860 93.803 1.00 75.88 208 GLY A N 1
ATOM 1493 C CA . GLY A 1 208 ? -60.824 -15.206 95.109 1.00 75.88 208 GLY A CA 1
ATOM 1494 C C . GLY A 1 208 ? -62.051 -14.366 95.474 1.00 75.88 208 GLY A C 1
ATOM 1495 O O . GLY A 1 208 ? -62.555 -14.461 96.593 1.00 75.88 208 GLY A O 1
ATOM 1496 N N . PHE A 1 209 ? -62.608 -13.625 94.513 1.00 64.25 209 PHE A N 1
ATOM 1497 C CA . PHE A 1 209 ? -63.813 -12.821 94.734 1.00 64.25 209 PHE A CA 1
ATOM 1498 C C . PHE A 1 209 ? -65.051 -13.650 95.091 1.00 64.25 209 PHE A C 1
ATOM 1500 O O . PHE A 1 209 ? -65.827 -13.213 95.940 1.00 64.25 209 PHE A O 1
ATOM 1507 N N . ARG A 1 210 ? -65.214 -14.857 94.525 1.00 70.19 210 ARG A N 1
ATOM 1508 C CA . ARG A 1 210 ? -66.298 -15.785 94.916 1.00 70.19 210 ARG A CA 1
ATOM 1509 C C . ARG A 1 210 ? -66.138 -16.286 96.355 1.00 70.19 210 ARG A C 1
ATOM 1511 O O . ARG A 1 210 ? -67.124 -16.443 97.074 1.00 70.19 210 ARG A O 1
ATOM 1518 N N . GLY A 1 211 ? -64.894 -16.498 96.792 1.00 73.44 211 GLY A N 1
ATOM 1519 C CA . GLY A 1 211 ? -64.578 -16.844 98.180 1.00 73.44 211 GLY A CA 1
ATOM 1520 C C . GLY A 1 211 ? -64.940 -15.722 99.156 1.00 73.44 211 GLY A C 1
ATOM 1521 O O . GLY A 1 211 ? -65.546 -15.977 100.193 1.00 73.44 211 GLY A O 1
ATOM 1522 N N . VAL A 1 212 ? -64.658 -14.469 98.785 1.00 68.69 212 VAL A N 1
ATOM 1523 C CA . VAL A 1 212 ? -65.044 -13.287 99.575 1.00 68.69 212 VAL A CA 1
ATOM 1524 C C . VAL A 1 212 ? -66.565 -13.142 99.668 1.00 68.69 212 VAL A C 1
ATOM 1526 O O . VAL A 1 212 ? -67.074 -12.823 100.739 1.00 68.69 212 VAL A O 1
ATOM 1529 N N . THR A 1 213 ? -67.307 -13.427 98.592 1.00 59.25 213 THR A N 1
ATOM 1530 C CA . THR A 1 213 ? -68.784 -13.381 98.623 1.00 59.25 213 THR A CA 1
ATOM 1531 C C . THR A 1 213 ? -69.358 -14.416 99.589 1.00 59.25 213 THR A C 1
ATOM 1533 O O . THR A 1 213 ? -70.233 -14.092 100.383 1.00 59.25 213 THR A O 1
ATOM 1536 N N . THR A 1 214 ? -68.795 -15.627 99.597 1.00 69.44 214 THR A N 1
ATOM 1537 C CA . THR A 1 214 ? -69.203 -16.701 100.519 1.00 69.44 214 THR A CA 1
ATOM 1538 C C . THR A 1 214 ? -68.870 -16.351 101.977 1.00 69.44 214 THR A C 1
ATOM 1540 O O . THR A 1 214 ? -69.669 -16.583 102.881 1.00 69.44 214 THR A O 1
ATOM 1543 N N . ALA A 1 215 ? -67.710 -15.732 102.224 1.00 67.31 215 ALA A N 1
ATOM 1544 C CA . ALA A 1 215 ? -67.334 -15.262 103.559 1.00 67.31 215 ALA A CA 1
ATOM 1545 C C . ALA A 1 215 ? -68.261 -14.140 104.065 1.00 67.31 215 ALA A C 1
ATOM 1547 O O . ALA A 1 215 ? -68.593 -14.098 105.247 1.00 67.31 215 ALA A O 1
ATOM 1548 N N . LEU A 1 216 ? -68.721 -13.255 103.174 1.00 55.19 216 LEU A N 1
ATOM 1549 C CA . LEU A 1 216 ? -69.672 -12.189 103.505 1.00 55.19 216 LEU A CA 1
ATOM 1550 C C . LEU A 1 216 ? -71.065 -12.727 103.865 1.00 55.19 216 LEU A C 1
ATOM 1552 O O . LEU A 1 216 ? -71.703 -12.187 104.770 1.00 55.19 216 LEU A O 1
ATOM 1556 N N . GLU A 1 217 ? -71.514 -13.805 103.217 1.00 61.19 217 GLU A N 1
ATOM 1557 C CA . GLU A 1 217 ? -72.752 -14.523 103.568 1.00 61.19 217 GLU A CA 1
ATOM 1558 C C . GLU A 1 217 ? -72.662 -15.175 104.961 1.00 61.19 217 GLU A C 1
ATOM 1560 O O . GLU A 1 217 ? -73.627 -15.191 105.726 1.00 61.19 217 GLU A O 1
ATOM 1565 N N . GLN A 1 218 ? -71.476 -15.656 105.337 1.00 66.69 218 GLN A N 1
ATOM 1566 C CA . GLN A 1 218 ? -71.231 -16.261 106.646 1.00 66.69 218 GLN A CA 1
ATOM 1567 C C . GLN A 1 218 ? -71.178 -15.209 107.766 1.00 66.69 218 GLN A C 1
ATOM 1569 O O . GLN A 1 218 ? -71.818 -15.370 108.801 1.00 66.69 218 GLN A O 1
ATOM 1574 N N . VAL A 1 219 ? -70.530 -14.068 107.514 1.00 66.44 219 VAL A N 1
ATOM 1575 C CA . VAL A 1 219 ? -70.523 -12.915 108.434 1.00 66.44 219 VAL A CA 1
ATOM 1576 C C . VAL A 1 219 ? -71.933 -12.356 108.655 1.00 66.44 219 VAL A C 1
ATOM 1578 O O . VAL A 1 219 ? -72.260 -11.929 109.762 1.00 66.44 219 VAL A O 1
ATOM 1581 N N . THR A 1 220 ? -72.795 -12.377 107.632 1.00 59.00 220 THR A N 1
ATOM 1582 C CA . THR A 1 220 ? -74.199 -11.959 107.784 1.00 59.00 220 THR A CA 1
ATOM 1583 C C . THR A 1 220 ? -75.014 -12.944 108.623 1.00 59.00 220 THR A C 1
ATOM 1585 O O . THR A 1 220 ? -75.875 -12.497 109.376 1.00 59.00 220 THR A O 1
ATOM 1588 N N . SER A 1 221 ? -74.706 -14.244 108.569 1.00 63.19 221 SER A N 1
ATOM 1589 C CA . SER A 1 221 ? -75.296 -15.268 109.444 1.00 63.19 221 SER A CA 1
ATOM 1590 C C . SER A 1 221 ? -74.845 -15.119 110.905 1.00 63.19 221 SER A C 1
ATOM 1592 O O . SER A 1 221 ? -75.681 -15.134 111.811 1.00 63.19 221 SER A O 1
ATOM 1594 N N . ASP A 1 222 ? -73.550 -14.898 111.138 1.00 63.56 222 ASP A N 1
ATOM 1595 C CA . ASP A 1 222 ? -72.972 -14.730 112.481 1.00 63.56 222 ASP A CA 1
ATOM 1596 C C . ASP A 1 222 ? -73.471 -13.437 113.161 1.00 63.56 222 ASP A C 1
ATOM 1598 O O . ASP A 1 222 ? -73.694 -13.383 114.375 1.00 63.56 222 ASP A O 1
ATOM 1602 N N . ALA A 1 223 ? -73.730 -12.388 112.372 1.00 55.38 223 ALA A N 1
ATOM 1603 C CA . ALA A 1 223 ? -74.309 -11.137 112.859 1.00 55.38 223 ALA A CA 1
ATOM 1604 C C . ALA A 1 223 ? -75.745 -11.304 113.403 1.00 55.38 223 ALA A C 1
ATOM 1606 O O . ALA A 1 223 ? -76.134 -10.594 114.333 1.00 55.38 223 ALA A O 1
ATOM 1607 N N . THR A 1 224 ? -76.525 -12.252 112.871 1.00 57.81 224 THR A N 1
ATOM 1608 C CA . THR A 1 224 ? -77.889 -12.560 113.344 1.00 57.81 224 THR A CA 1
ATOM 1609 C C . THR A 1 224 ? -77.921 -13.266 114.703 1.00 57.81 224 THR A C 1
ATOM 1611 O O . THR A 1 224 ? -78.874 -13.074 115.456 1.00 57.81 224 THR A O 1
ATOM 1614 N N . GLU A 1 225 ? -76.885 -14.035 115.051 1.00 54.47 225 GLU A N 1
ATOM 1615 C CA . GLU A 1 225 ? -76.779 -14.756 116.332 1.00 54.47 225 GLU A CA 1
ATOM 1616 C C . GLU A 1 225 ? -76.337 -13.827 117.481 1.00 54.47 225 GLU A C 1
ATOM 1618 O O . GLU A 1 225 ? -76.879 -13.875 118.589 1.00 54.47 225 GLU A O 1
ATOM 1623 N N . ASN A 1 226 ? -75.440 -12.877 117.194 1.00 50.84 226 ASN A N 1
ATOM 1624 C CA . ASN A 1 226 ? -75.014 -11.853 118.157 1.00 50.84 226 ASN A CA 1
ATOM 1625 C C . ASN A 1 226 ? -76.127 -10.853 118.533 1.00 50.84 226 ASN A C 1
ATOM 1627 O O . ASN A 1 226 ? -76.073 -10.235 119.599 1.00 50.84 226 ASN A O 1
ATOM 1631 N N . ALA A 1 227 ? -77.163 -10.707 117.701 1.00 47.50 227 ALA A N 1
ATOM 1632 C CA . ALA A 1 227 ? -78.263 -9.763 117.916 1.00 47.50 227 ALA A CA 1
ATOM 1633 C C . ALA A 1 227 ? -79.185 -10.124 119.101 1.00 47.50 227 ALA A C 1
ATOM 1635 O O . ALA A 1 227 ? -79.921 -9.265 119.582 1.00 47.50 227 ALA A O 1
ATOM 1636 N N . THR A 1 228 ? -79.133 -11.358 119.615 1.00 53.81 228 THR A N 1
ATOM 1637 C CA . THR A 1 228 ? -79.913 -11.763 120.802 1.00 53.81 228 THR A CA 1
ATOM 1638 C C . THR A 1 228 ? -79.276 -11.407 122.152 1.00 53.81 228 THR A C 1
ATOM 1640 O O . THR A 1 228 ? -79.939 -11.553 123.175 1.00 53.81 228 THR A O 1
ATOM 1643 N N . ALA A 1 229 ? -78.030 -10.916 122.190 1.00 53.31 229 ALA A N 1
ATOM 1644 C CA . ALA A 1 229 ? -77.260 -10.807 123.437 1.00 53.31 229 ALA A CA 1
ATOM 1645 C C . ALA A 1 229 ? -77.000 -9.380 123.969 1.00 53.31 229 ALA A C 1
ATOM 1647 O O . ALA A 1 229 ? -76.362 -9.245 125.009 1.00 53.31 229 ALA A O 1
ATOM 1648 N N . ILE A 1 230 ? -77.447 -8.305 123.308 1.00 48.72 230 ILE A N 1
ATOM 1649 C CA . ILE A 1 230 ? -76.922 -6.952 123.587 1.00 48.72 230 ILE A CA 1
ATOM 1650 C C . ILE A 1 230 ? -78.043 -5.958 123.921 1.00 48.72 230 ILE A C 1
ATOM 1652 O O . ILE A 1 230 ? -78.489 -5.186 123.075 1.00 48.72 230 ILE A O 1
ATOM 1656 N N . GLU A 1 231 ? -78.429 -5.931 125.199 1.00 44.81 231 GLU A N 1
ATOM 1657 C CA . GLU A 1 231 ? -78.985 -4.755 125.897 1.00 44.81 231 GLU A CA 1
ATOM 1658 C C . GLU A 1 231 ? -77.874 -3.753 126.322 1.00 44.81 231 GLU A C 1
ATOM 1660 O O . GLU A 1 231 ? -78.152 -2.737 126.951 1.00 44.81 231 GLU A O 1
ATOM 1665 N N . GLU A 1 232 ? -76.608 -3.957 125.923 1.00 50.06 232 GLU A N 1
ATOM 1666 C CA . GLU A 1 232 ? -75.490 -2.996 126.098 1.00 50.06 232 GLU A CA 1
ATOM 1667 C C . GLU A 1 232 ? -75.416 -1.933 124.962 1.00 50.06 232 GLU A C 1
ATOM 1669 O O . GLU A 1 232 ? -74.364 -1.402 124.600 1.00 50.06 232 GLU A O 1
ATOM 1674 N N . THR A 1 233 ? -76.566 -1.609 124.367 1.00 51.56 233 THR A N 1
ATOM 1675 C CA . THR A 1 233 ? -76.784 -1.046 123.017 1.00 51.56 233 THR A CA 1
ATOM 1676 C C . THR A 1 233 ? -76.727 0.490 122.902 1.00 51.56 233 THR A C 1
ATOM 1678 O O . THR A 1 233 ? -77.480 1.080 122.132 1.00 51.56 233 THR A O 1
ATOM 1681 N N . SER A 1 234 ? -75.851 1.184 123.638 1.00 49.09 234 SER A N 1
ATOM 1682 C CA . SER A 1 234 ? -75.690 2.650 123.473 1.00 49.09 234 SER A CA 1
ATOM 1683 C C . SER A 1 234 ? -74.352 3.071 122.862 1.00 49.09 234 SER A C 1
ATOM 1685 O O . SER A 1 234 ? -74.277 4.153 122.286 1.00 49.09 234 SER A O 1
ATOM 1687 N N . ALA A 1 235 ? -73.307 2.244 122.951 1.00 53.41 235 ALA A N 1
ATOM 1688 C CA . ALA A 1 235 ? -71.984 2.566 122.406 1.00 53.41 235 ALA A CA 1
ATOM 1689 C C . ALA A 1 235 ? -71.794 2.096 120.944 1.00 53.41 235 ALA A C 1
ATOM 1691 O O . ALA A 1 235 ? -71.023 2.687 120.195 1.00 53.41 235 ALA A O 1
ATOM 1692 N N . THR A 1 236 ? -72.541 1.079 120.502 1.00 55.03 236 THR A N 1
ATOM 1693 C CA . THR A 1 236 ? -72.356 0.392 119.206 1.00 55.03 236 THR A CA 1
ATOM 1694 C C . THR A 1 236 ? -73.008 1.096 118.008 1.00 55.03 236 THR A C 1
ATOM 1696 O O . THR A 1 236 ? -72.568 0.918 116.871 1.00 55.03 236 THR A O 1
ATOM 1699 N N . ALA A 1 237 ? -74.020 1.942 118.229 1.00 56.75 237 ALA A N 1
ATOM 1700 C CA . ALA A 1 237 ? -74.725 2.648 117.153 1.00 56.75 237 ALA A CA 1
ATOM 1701 C C . ALA A 1 237 ? -73.830 3.665 116.417 1.00 56.75 237 ALA A C 1
ATOM 1703 O O . ALA A 1 237 ? -73.948 3.839 115.202 1.00 56.75 237 ALA A O 1
ATOM 1704 N N . GLU A 1 238 ? -72.894 4.308 117.123 1.00 57.97 238 GLU A N 1
ATOM 1705 C CA . GLU A 1 238 ? -71.943 5.229 116.494 1.00 57.97 238 GLU A CA 1
ATOM 1706 C C . GLU A 1 238 ? -70.830 4.507 115.723 1.00 57.97 238 GLU A C 1
ATOM 1708 O O . GLU A 1 238 ? -70.338 5.021 114.717 1.00 57.97 238 GLU A O 1
ATOM 1713 N N . GLU A 1 239 ? -70.426 3.318 116.169 1.00 56.03 239 GLU A N 1
ATOM 1714 C CA . GLU A 1 239 ? -69.369 2.526 115.536 1.00 56.03 239 GLU A CA 1
ATOM 1715 C C . GLU A 1 239 ? -69.871 1.843 114.251 1.00 56.03 239 GLU A C 1
ATOM 1717 O O . GLU A 1 239 ? -69.203 1.911 113.217 1.00 56.03 239 GLU A O 1
ATOM 1722 N N . LEU A 1 240 ? -71.112 1.336 114.247 1.00 54.66 240 LEU A N 1
ATOM 1723 C CA . LEU A 1 240 ? -71.784 0.819 113.045 1.00 54.66 240 LEU A CA 1
ATOM 1724 C C . LEU A 1 240 ? -72.028 1.908 111.994 1.00 54.66 240 LEU A C 1
ATOM 1726 O O . LEU A 1 240 ? -71.791 1.687 110.808 1.00 54.66 240 LEU A O 1
ATOM 1730 N N . ALA A 1 241 ? -72.433 3.113 112.404 1.00 65.69 241 ALA A N 1
ATOM 1731 C CA . ALA A 1 241 ? -72.611 4.227 111.471 1.00 65.69 241 ALA A CA 1
ATOM 1732 C C . ALA A 1 241 ? -71.283 4.701 110.843 1.00 65.69 241 ALA A C 1
ATOM 1734 O O . ALA A 1 241 ? -71.285 5.237 109.731 1.00 65.69 241 ALA A O 1
ATOM 1735 N N . ARG A 1 242 ? -70.144 4.531 111.532 1.00 70.25 242 ARG A N 1
ATOM 1736 C CA . ARG A 1 242 ? -68.806 4.776 110.959 1.00 70.25 242 ARG A CA 1
ATOM 1737 C C . ARG A 1 242 ? -68.380 3.636 110.027 1.00 70.25 242 ARG A C 1
ATOM 1739 O O . ARG A 1 242 ? -67.908 3.917 108.931 1.00 70.25 242 ARG A O 1
ATOM 1746 N N . SER A 1 243 ? -68.624 2.379 110.399 1.00 72.75 243 SER A N 1
ATOM 1747 C CA . SER A 1 243 ? -68.296 1.205 109.575 1.00 72.75 243 SER A CA 1
ATOM 1748 C C . SER A 1 243 ? -69.097 1.151 108.266 1.00 72.75 243 SER A C 1
ATOM 1750 O O . SER A 1 243 ? -68.508 0.979 107.203 1.00 72.75 243 SER A O 1
ATOM 1752 N N . PHE A 1 244 ? -70.411 1.415 108.294 1.00 71.38 244 PHE A N 1
ATOM 1753 C CA . PHE A 1 244 ? -71.226 1.474 107.073 1.00 71.38 244 PHE A CA 1
ATOM 1754 C C . PHE A 1 244 ? -70.823 2.616 106.135 1.00 71.38 244 PHE A C 1
ATOM 1756 O O . PHE A 1 244 ? -70.903 2.449 104.919 1.00 71.38 244 PHE A O 1
ATOM 1763 N N . ARG A 1 245 ? -70.345 3.752 106.669 1.00 76.94 245 ARG A N 1
ATOM 1764 C CA . ARG A 1 245 ? -69.739 4.801 105.830 1.00 76.94 245 ARG A CA 1
ATOM 1765 C C . ARG A 1 245 ? -68.436 4.328 105.192 1.00 76.94 245 ARG A C 1
ATOM 1767 O O . ARG A 1 245 ? -68.283 4.520 103.996 1.00 76.94 245 ARG A O 1
ATOM 1774 N N . GLY A 1 246 ? -67.563 3.652 105.942 1.00 81.31 246 GLY A N 1
ATOM 1775 C CA . GLY A 1 246 ? -66.314 3.104 105.399 1.00 81.31 246 GLY A CA 1
ATOM 1776 C C . GLY A 1 246 ? -66.535 2.029 104.328 1.00 81.31 246 GLY A C 1
ATOM 1777 O O . GLY A 1 246 ? -65.849 2.020 103.313 1.00 81.31 246 GLY A O 1
ATOM 1778 N N . VAL A 1 247 ? -67.533 1.157 104.498 1.00 75.56 247 VAL A N 1
ATOM 1779 C CA . VAL A 1 247 ? -67.906 0.156 103.480 1.00 75.56 247 VAL A CA 1
ATOM 1780 C C . VAL A 1 247 ? -68.504 0.820 102.237 1.00 75.56 247 VAL A C 1
ATOM 1782 O O . VAL A 1 247 ? -68.208 0.396 101.123 1.00 75.56 247 VAL A O 1
ATOM 1785 N N . ALA A 1 248 ? -69.311 1.872 102.401 1.00 76.94 248 ALA A N 1
ATOM 1786 C CA . ALA A 1 248 ? -69.838 2.638 101.274 1.00 76.94 248 ALA A CA 1
ATOM 1787 C C . ALA A 1 248 ? -68.732 3.401 100.518 1.00 76.94 248 ALA A C 1
ATOM 1789 O O . ALA A 1 248 ? -68.758 3.434 99.291 1.00 76.94 248 ALA A O 1
ATOM 1790 N N . GLU A 1 249 ? -67.743 3.957 101.227 1.00 80.44 249 GLU A N 1
ATOM 1791 C CA . GLU A 1 249 ? -66.551 4.569 100.621 1.00 80.44 249 GLU A CA 1
ATOM 1792 C C . GLU A 1 249 ? -65.718 3.537 99.848 1.00 80.44 249 GLU A C 1
ATOM 1794 O O . GLU A 1 249 ? -65.405 3.764 9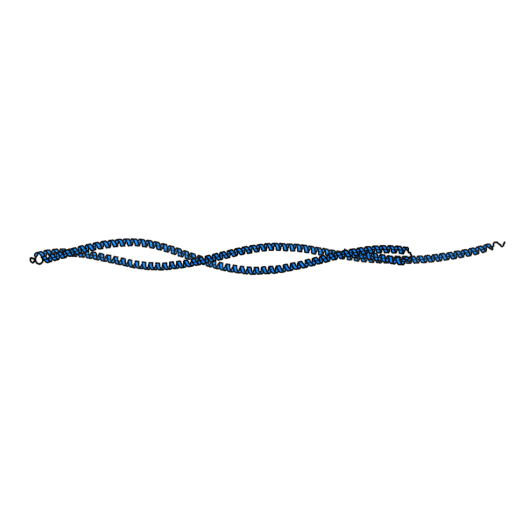8.684 1.00 80.44 249 GLU A O 1
ATOM 1799 N N . LEU A 1 250 ? -65.455 2.360 100.426 1.00 78.25 250 LEU A N 1
ATOM 1800 C CA . LEU A 1 250 ? -64.751 1.263 99.745 1.00 78.25 250 LEU A CA 1
ATOM 1801 C C . LEU A 1 250 ? -65.500 0.746 98.507 1.00 78.25 250 LEU A C 1
ATOM 1803 O O . LEU A 1 250 ? -64.879 0.424 97.495 1.00 78.25 250 LEU A O 1
ATOM 1807 N N . ALA A 1 251 ? -66.831 0.659 98.564 1.00 75.00 251 ALA A N 1
ATOM 1808 C CA . ALA A 1 251 ? -67.644 0.262 97.416 1.00 75.00 251 ALA A CA 1
ATOM 1809 C C . ALA A 1 251 ? -67.580 1.305 96.288 1.00 75.00 251 ALA A C 1
ATOM 1811 O O . ALA A 1 251 ? -67.459 0.929 95.123 1.00 75.00 251 ALA A O 1
ATOM 1812 N N . ALA A 1 252 ? -67.594 2.597 96.633 1.00 79.25 252 ALA A N 1
ATOM 1813 C CA . ALA A 1 252 ? -67.431 3.684 95.671 1.00 79.25 252 ALA A CA 1
ATOM 1814 C C . ALA A 1 252 ? -66.019 3.702 95.052 1.00 79.25 252 ALA A C 1
ATOM 1816 O O . ALA A 1 252 ? -65.882 3.870 93.840 1.00 79.25 252 ALA A O 1
ATOM 1817 N N . GLU A 1 253 ? -64.970 3.460 95.847 1.00 81.81 253 GLU A N 1
ATOM 1818 C CA . GLU A 1 253 ? -63.594 3.314 95.346 1.00 81.81 253 GLU A CA 1
ATOM 1819 C C . GLU A 1 253 ? -63.450 2.111 94.399 1.00 81.81 253 GLU A C 1
ATOM 1821 O O . GLU A 1 253 ? -62.782 2.200 93.364 1.00 81.81 253 GLU A O 1
ATOM 1826 N N . LEU A 1 254 ? -64.107 0.988 94.706 1.00 80.38 254 LEU A N 1
ATOM 1827 C CA . LEU A 1 254 ? -64.094 -0.201 93.855 1.00 80.38 254 LEU A CA 1
ATOM 1828 C C . LEU A 1 254 ? -64.854 0.024 92.541 1.00 80.38 254 LEU A C 1
ATOM 1830 O O . LEU A 1 254 ? -64.374 -0.390 91.487 1.00 80.38 254 LEU A O 1
ATOM 1834 N N . GLU A 1 255 ? -66.004 0.700 92.587 1.00 76.88 255 GLU A N 1
ATOM 1835 C CA . GLU A 1 255 ? -66.770 1.082 91.396 1.00 76.88 255 GLU A CA 1
ATOM 1836 C C . GLU A 1 255 ? -65.938 1.998 90.485 1.00 76.88 255 GLU A C 1
ATOM 1838 O O . GLU A 1 255 ? -65.839 1.758 89.278 1.00 76.88 255 GLU A O 1
ATOM 1843 N N . GLN A 1 256 ? -65.247 2.983 91.067 1.00 84.69 256 GLN A N 1
ATOM 1844 C CA . GLN A 1 256 ? -64.337 3.866 90.339 1.00 84.69 256 GLN A CA 1
ATOM 1845 C C . GLN A 1 256 ? -63.152 3.102 89.719 1.00 84.69 256 GLN A C 1
ATOM 1847 O O . GLN A 1 256 ? -62.790 3.346 88.566 1.00 84.69 256 GLN A O 1
ATOM 1852 N N . SER A 1 257 ? -62.566 2.149 90.447 1.00 81.12 257 SER A N 1
ATOM 1853 C CA . SER A 1 257 ? -61.459 1.311 89.961 1.00 81.12 257 SER A CA 1
ATOM 1854 C C . SER A 1 257 ? -61.888 0.351 88.840 1.00 81.12 257 SER A C 1
ATOM 1856 O O . SER A 1 257 ? -61.181 0.187 87.839 1.00 81.12 257 SER A O 1
ATOM 1858 N N . ALA A 1 258 ? -63.084 -0.237 88.949 1.00 76.94 258 ALA A N 1
ATOM 1859 C CA . ALA A 1 258 ? -63.669 -1.087 87.915 1.00 76.94 258 ALA A CA 1
ATOM 1860 C C . ALA A 1 258 ? -63.971 -0.292 86.635 1.00 76.94 258 ALA A C 1
ATOM 1862 O O . ALA A 1 258 ? -63.656 -0.754 85.535 1.00 76.94 258 ALA A O 1
ATOM 1863 N N . ALA A 1 259 ? -64.499 0.930 86.769 1.00 79.62 259 ALA A N 1
ATOM 1864 C CA . ALA A 1 259 ? -64.702 1.840 85.644 1.00 79.62 259 ALA A CA 1
ATOM 1865 C C . ALA A 1 259 ? -63.371 2.222 84.964 1.00 79.62 259 ALA A C 1
ATOM 1867 O O . ALA A 1 259 ? -63.274 2.182 83.736 1.00 79.62 259 ALA A O 1
ATOM 1868 N N . GLY A 1 260 ? -62.320 2.511 85.743 1.00 82.94 260 GLY A N 1
ATOM 1869 C CA . GLY A 1 260 ? -60.974 2.783 85.215 1.00 82.94 260 GLY A CA 1
ATOM 1870 C C . GLY A 1 260 ? -60.343 1.582 84.496 1.00 82.94 260 GLY A C 1
ATOM 1871 O O . GLY A 1 260 ? -59.719 1.730 83.442 1.00 82.94 260 GLY A O 1
ATOM 1872 N N . SER A 1 261 ? -60.565 0.373 85.014 1.00 77.69 261 SER A N 1
ATOM 1873 C CA . SER A 1 261 ? -60.097 -0.872 84.392 1.00 77.69 261 SER A CA 1
ATOM 1874 C C . SER A 1 261 ? -60.822 -1.165 83.073 1.00 77.69 261 SER A C 1
ATOM 1876 O O . SER A 1 261 ? -60.187 -1.559 82.096 1.00 77.69 261 SER A O 1
ATOM 1878 N N . ALA A 1 262 ? -62.135 -0.922 83.006 1.00 76.81 262 ALA A N 1
ATOM 1879 C CA . ALA A 1 262 ? -62.917 -1.078 81.779 1.00 76.81 262 ALA A CA 1
ATOM 1880 C C . ALA A 1 262 ? -62.482 -0.091 80.679 1.00 76.81 262 ALA A C 1
ATOM 1882 O O . ALA A 1 262 ? -62.361 -0.475 79.512 1.00 76.81 262 ALA A O 1
ATOM 1883 N N . ALA A 1 263 ? -62.184 1.160 81.048 1.00 81.56 263 ALA A N 1
ATOM 1884 C CA . ALA A 1 263 ? -61.629 2.146 80.121 1.00 81.56 263 ALA A CA 1
ATOM 1885 C C . ALA A 1 263 ? -60.270 1.686 79.560 1.00 81.56 263 ALA A C 1
ATOM 1887 O O . ALA A 1 263 ? -60.084 1.665 78.344 1.00 81.56 263 ALA A O 1
ATOM 1888 N N . SER A 1 264 ? -59.376 1.206 80.430 1.00 83.88 264 SER A N 1
ATOM 1889 C CA . SER A 1 264 ? -58.054 0.695 80.033 1.00 83.88 264 SER A CA 1
ATOM 1890 C C . SER A 1 264 ? -58.150 -0.535 79.118 1.00 83.88 264 SER A C 1
ATOM 1892 O O . SER A 1 264 ? -57.399 -0.652 78.155 1.00 83.88 264 SER A O 1
ATOM 1894 N N . LEU A 1 265 ? -59.104 -1.445 79.356 1.00 77.69 265 LEU A N 1
ATOM 1895 C CA . LEU A 1 265 ? -59.344 -2.603 78.480 1.00 77.69 265 LEU A CA 1
ATOM 1896 C C . LEU A 1 265 ? -59.813 -2.198 77.079 1.00 77.69 265 LEU A C 1
ATOM 1898 O O . LEU A 1 265 ? -59.455 -2.847 76.097 1.00 77.69 265 LEU A O 1
ATOM 1902 N N . THR A 1 266 ? -60.598 -1.125 76.983 1.00 82.62 266 THR A N 1
ATOM 1903 C CA . THR A 1 266 ? -61.072 -0.602 75.696 1.00 82.62 266 THR A CA 1
ATOM 1904 C C . THR A 1 266 ? -59.915 0.007 74.899 1.00 82.62 266 THR A C 1
ATOM 1906 O O . THR A 1 266 ? -59.813 -0.212 73.694 1.00 82.62 266 THR A O 1
ATOM 1909 N N . GLU A 1 267 ? -59.004 0.710 75.576 1.00 84.12 267 GLU A N 1
ATOM 1910 C CA . GLU A 1 267 ? -57.780 1.256 74.977 1.00 84.12 267 GLU A CA 1
ATOM 1911 C C . GLU A 1 267 ? -56.826 0.144 74.509 1.00 84.12 267 GLU A C 1
ATOM 1913 O O . GLU A 1 267 ? -56.351 0.172 73.375 1.00 84.12 267 GLU A O 1
ATOM 1918 N N . VAL A 1 268 ? -56.631 -0.902 75.320 1.00 83.38 268 VAL A N 1
ATOM 1919 C CA . VAL A 1 268 ? -55.835 -2.081 74.933 1.00 83.38 268 VAL A CA 1
ATOM 1920 C C . VAL A 1 268 ? -56.434 -2.786 73.715 1.00 83.38 268 VAL A C 1
ATOM 1922 O O . VAL A 1 268 ? -55.695 -3.151 72.803 1.00 83.38 268 VAL A O 1
ATOM 1925 N N . ALA A 1 269 ? -57.758 -2.959 73.661 1.00 79.56 269 ALA A N 1
ATOM 1926 C CA . ALA A 1 269 ? -58.421 -3.559 72.504 1.00 79.56 269 ALA A CA 1
ATOM 1927 C C . ALA A 1 269 ? -58.188 -2.738 71.224 1.00 79.56 269 ALA A C 1
ATOM 1929 O O . ALA A 1 269 ? -57.880 -3.312 70.180 1.00 79.56 269 ALA A O 1
ATOM 1930 N N . ALA A 1 270 ? -58.253 -1.404 71.316 1.00 87.19 270 ALA A N 1
ATOM 1931 C CA . ALA A 1 270 ? -57.955 -0.517 70.194 1.00 87.19 270 ALA A CA 1
ATOM 1932 C C . ALA A 1 270 ? -56.491 -0.632 69.727 1.00 87.19 270 ALA A C 1
ATOM 1934 O O . ALA A 1 270 ? -56.244 -0.737 68.526 1.00 87.19 270 ALA A O 1
ATOM 1935 N N . SER A 1 271 ? -55.521 -0.694 70.648 1.00 85.94 271 SER A N 1
ATOM 1936 C CA . SER A 1 271 ? -54.113 -0.921 70.285 1.00 85.94 271 SER A CA 1
ATOM 1937 C C . SER A 1 271 ? -53.870 -2.295 69.656 1.00 85.94 271 SER A C 1
ATOM 1939 O O . SER A 1 271 ? -53.055 -2.405 68.745 1.00 85.94 271 SER A O 1
ATOM 1941 N N . VAL A 1 272 ? -54.563 -3.351 70.095 1.00 82.50 272 VAL A N 1
ATOM 1942 C CA . VAL A 1 272 ? -54.448 -4.683 69.470 1.00 82.50 272 VAL A CA 1
ATOM 1943 C C . VAL A 1 272 ? -54.957 -4.658 68.027 1.00 82.50 272 VAL A C 1
ATOM 1945 O O . VAL A 1 272 ? -54.312 -5.231 67.149 1.00 82.50 272 VAL A O 1
ATOM 1948 N N . GLU A 1 273 ? -56.065 -3.961 67.765 1.00 82.62 273 GLU A N 1
ATOM 1949 C CA . GLU A 1 273 ? -56.607 -3.770 66.413 1.00 82.62 273 GLU A CA 1
ATOM 1950 C C . GLU A 1 273 ? -55.613 -3.010 65.510 1.00 82.62 273 GLU A C 1
ATOM 1952 O O . GLU A 1 273 ? -55.354 -3.408 64.372 1.00 82.62 273 GLU A O 1
ATOM 1957 N N . GLU A 1 274 ? -54.990 -1.948 66.033 1.00 87.12 274 GLU A N 1
ATOM 1958 C CA . GLU A 1 274 ? -53.974 -1.161 65.321 1.00 87.12 274 GLU A CA 1
ATOM 1959 C C . GLU A 1 274 ? -52.711 -1.985 65.013 1.00 87.12 274 GLU A C 1
ATOM 1961 O O . GLU A 1 274 ? -52.169 -1.932 63.901 1.00 87.12 274 GLU A O 1
ATOM 1966 N N . VAL A 1 275 ? -52.263 -2.807 65.966 1.00 86.94 275 VAL A N 1
ATOM 1967 C CA . VAL A 1 275 ? -51.143 -3.738 65.772 1.00 86.94 275 VAL A CA 1
ATOM 1968 C C . VAL A 1 275 ? -51.483 -4.784 64.710 1.00 86.94 275 VAL A C 1
ATOM 1970 O O . VAL A 1 275 ? -50.646 -5.057 63.849 1.00 86.94 275 VAL A O 1
ATOM 1973 N N . ALA A 1 276 ? -52.701 -5.333 64.712 1.00 80.94 276 ALA A N 1
ATOM 1974 C CA . ALA A 1 276 ? -53.142 -6.296 63.705 1.00 80.94 276 ALA A CA 1
ATOM 1975 C C . ALA A 1 276 ? -53.155 -5.683 62.291 1.00 80.94 276 ALA A C 1
ATOM 1977 O O . ALA A 1 276 ? -52.618 -6.284 61.360 1.00 80.94 276 ALA A O 1
ATOM 1978 N N . GLN A 1 277 ? -53.671 -4.458 62.131 1.00 88.06 277 GLN A N 1
ATOM 1979 C CA . GLN A 1 277 ? -53.601 -3.733 60.854 1.00 88.06 277 GLN A CA 1
ATOM 1980 C C . GLN A 1 277 ? -52.164 -3.457 60.407 1.00 88.06 277 GLN A C 1
ATOM 1982 O O . GLN A 1 277 ? -51.844 -3.540 59.218 1.00 88.06 277 GLN A O 1
ATOM 1987 N N . THR A 1 278 ? -51.289 -3.108 61.347 1.00 85.38 278 THR A N 1
ATOM 1988 C CA . THR A 1 278 ? -49.878 -2.841 61.049 1.00 85.38 278 THR A CA 1
ATOM 1989 C C . THR A 1 278 ? -49.156 -4.116 60.612 1.00 85.38 278 THR A C 1
ATOM 1991 O O . THR A 1 278 ? -48.371 -4.079 59.665 1.00 85.38 278 THR A O 1
ATOM 1994 N N . ALA A 1 279 ? -49.461 -5.258 61.233 1.00 80.69 279 ALA A N 1
ATOM 1995 C CA . ALA A 1 279 ? -48.931 -6.556 60.827 1.00 80.69 279 ALA A CA 1
ATOM 1996 C C . ALA A 1 279 ? -49.348 -6.928 59.392 1.00 80.69 279 ALA A C 1
ATOM 1998 O O . ALA A 1 279 ? -48.508 -7.382 58.615 1.00 80.69 279 ALA A O 1
ATOM 1999 N N . ASP A 1 280 ? -50.602 -6.667 59.013 1.00 85.38 280 ASP A N 1
ATOM 2000 C CA . ASP A 1 280 ? -51.123 -6.950 57.668 1.00 85.38 280 ASP A CA 1
ATOM 2001 C C . ASP A 1 280 ? -50.472 -6.054 56.592 1.00 85.38 280 ASP A C 1
ATOM 2003 O O . ASP A 1 280 ? -50.032 -6.514 55.530 1.00 85.38 280 ASP A O 1
ATOM 2007 N N . LYS A 1 281 ? -50.280 -4.763 56.908 1.00 83.56 281 LYS A N 1
ATOM 2008 C CA . LYS A 1 281 ? -49.479 -3.852 56.071 1.00 83.56 281 LYS A CA 1
ATOM 2009 C C . LYS A 1 281 ? -48.043 -4.340 55.910 1.00 83.56 281 LYS A C 1
ATOM 2011 O O . LYS A 1 281 ? -47.527 -4.336 54.793 1.00 83.56 281 LYS A O 1
ATOM 2016 N N . ASN A 1 282 ? -47.404 -4.768 56.997 1.00 79.06 282 ASN A N 1
ATOM 2017 C CA . ASN A 1 282 ? -46.035 -5.272 56.950 1.00 79.06 282 ASN A CA 1
ATOM 2018 C C . ASN A 1 282 ? -45.925 -6.537 56.092 1.00 79.06 282 ASN A C 1
ATOM 2020 O O . ASN A 1 282 ? -44.989 -6.634 55.304 1.00 79.06 282 ASN A O 1
ATOM 2024 N N . ALA A 1 283 ? -46.888 -7.461 56.171 1.00 81.88 283 ALA A N 1
ATOM 2025 C CA . ALA A 1 283 ? -46.922 -8.645 55.309 1.00 81.88 283 ALA A CA 1
ATOM 2026 C C . ALA A 1 283 ? -46.945 -8.263 53.817 1.00 81.88 283 ALA A C 1
ATOM 2028 O O . ALA A 1 283 ? -46.157 -8.781 53.028 1.00 81.88 283 ALA A O 1
ATOM 2029 N N . THR A 1 284 ? -47.757 -7.267 53.450 1.00 89.62 284 THR A N 1
ATOM 2030 C CA . THR A 1 284 ? -47.823 -6.757 52.069 1.00 89.62 284 THR A CA 1
ATOM 2031 C C . THR A 1 284 ? -46.491 -6.141 51.611 1.00 89.62 284 THR A C 1
ATOM 2033 O O . THR A 1 284 ? -46.066 -6.328 50.470 1.00 89.62 284 THR A O 1
ATOM 2036 N N . VAL A 1 285 ? -45.806 -5.407 52.496 1.00 84.88 285 VAL A N 1
ATOM 2037 C CA . VAL A 1 285 ? -44.480 -4.830 52.208 1.00 84.88 285 VAL A CA 1
ATOM 2038 C C . VAL A 1 285 ? -43.426 -5.925 52.028 1.00 84.88 285 VAL A C 1
ATOM 2040 O O . VAL A 1 285 ? -42.594 -5.824 51.127 1.00 84.88 285 VAL A O 1
ATOM 2043 N N . VAL A 1 286 ? -43.468 -6.982 52.842 1.00 79.19 286 VAL A N 1
ATOM 2044 C CA . VAL A 1 286 ? -42.553 -8.128 52.733 1.00 79.19 286 VAL A CA 1
ATOM 2045 C C . VAL A 1 286 ? -42.708 -8.830 51.382 1.00 79.19 286 VAL A C 1
ATOM 2047 O O . VAL A 1 286 ? -41.697 -9.081 50.725 1.00 79.19 286 VAL A O 1
ATOM 2050 N N . ASP A 1 287 ? -43.937 -9.061 50.917 1.00 83.12 287 ASP A N 1
ATOM 2051 C CA . ASP A 1 287 ? -44.189 -9.640 49.589 1.00 83.12 287 ASP A CA 1
ATOM 2052 C C . ASP A 1 287 ? -43.655 -8.742 48.458 1.00 83.12 287 ASP A C 1
ATOM 2054 O O . ASP A 1 287 ? -43.018 -9.220 47.513 1.00 83.12 287 ASP A O 1
ATOM 2058 N N . GLY A 1 288 ? -43.843 -7.422 48.571 1.00 85.19 288 GLY A N 1
ATOM 2059 C CA . GLY A 1 288 ? -43.284 -6.451 47.625 1.00 85.19 288 GLY A CA 1
ATOM 2060 C C . GLY A 1 288 ? -41.752 -6.466 47.590 1.00 85.19 288 GLY A C 1
ATOM 2061 O O . GLY A 1 288 ? -41.147 -6.450 46.514 1.00 85.19 288 GLY A O 1
ATOM 2062 N N . ASN A 1 289 ? -41.117 -6.563 48.759 1.00 77.88 289 ASN A N 1
ATOM 2063 C CA . ASN A 1 289 ? -39.666 -6.674 48.874 1.00 77.88 289 ASN A CA 1
ATOM 2064 C C . ASN A 1 289 ? -39.146 -7.988 48.276 1.00 77.88 289 ASN A C 1
ATOM 2066 O O . ASN A 1 289 ? -38.140 -7.968 47.567 1.00 77.88 289 ASN A O 1
ATOM 2070 N N . ALA A 1 290 ? -39.833 -9.113 48.494 1.00 74.56 290 ALA A N 1
ATOM 2071 C CA . ALA A 1 290 ? -39.462 -10.397 47.898 1.00 74.56 290 ALA A CA 1
ATOM 2072 C C . ALA A 1 290 ? -39.466 -10.328 46.359 1.00 74.56 290 ALA A C 1
ATOM 2074 O O . ALA A 1 290 ? -38.500 -10.741 45.712 1.00 74.56 290 ALA A O 1
ATOM 2075 N N . ALA A 1 291 ? -40.496 -9.713 45.768 1.00 86.69 291 ALA A N 1
ATOM 2076 C CA . ALA A 1 291 ? -40.568 -9.502 44.322 1.00 86.69 291 ALA A CA 1
ATOM 2077 C C . ALA A 1 291 ? -39.441 -8.588 43.799 1.00 86.69 291 ALA A C 1
ATOM 2079 O O . ALA A 1 291 ? -38.844 -8.861 42.750 1.00 86.69 291 ALA A O 1
ATOM 2080 N N . ALA A 1 292 ? -39.111 -7.522 44.534 1.00 80.81 292 ALA A N 1
ATOM 2081 C CA . ALA A 1 292 ? -38.001 -6.636 44.189 1.00 80.81 292 ALA A CA 1
ATOM 2082 C C . ALA A 1 292 ? -36.651 -7.374 44.225 1.00 80.81 292 ALA A C 1
ATOM 2084 O O . ALA A 1 292 ? -35.841 -7.215 43.309 1.00 80.81 292 ALA A O 1
ATOM 2085 N N . ILE A 1 293 ? -36.431 -8.234 45.224 1.00 77.12 293 ILE A N 1
ATOM 2086 C CA . ILE A 1 293 ? -35.225 -9.065 45.339 1.00 77.12 293 ILE A CA 1
ATOM 2087 C C . ILE A 1 293 ? -35.098 -10.017 44.143 1.00 77.12 293 ILE A C 1
ATOM 2089 O O . ILE A 1 293 ? -34.024 -10.102 43.545 1.00 77.12 293 ILE A O 1
ATOM 2093 N N . GLU A 1 294 ? -36.178 -10.683 43.723 1.00 83.88 294 GLU A N 1
ATOM 2094 C CA . GLU A 1 294 ? -36.148 -11.535 42.524 1.00 83.88 294 GLU A CA 1
ATOM 2095 C C . GLU A 1 294 ? -35.809 -10.751 41.250 1.00 83.88 294 GLU A C 1
ATOM 2097 O O . GLU A 1 294 ? -35.114 -11.244 40.355 1.00 83.88 294 GLU A O 1
ATOM 2102 N N . GLN A 1 295 ? -36.307 -9.520 41.128 1.00 84.50 295 GLN A N 1
ATOM 2103 C CA . GLN A 1 295 ? -35.972 -8.654 40.002 1.00 84.50 295 GLN A CA 1
ATOM 2104 C C . GLN A 1 295 ? -34.493 -8.252 40.020 1.00 84.50 295 GLN A C 1
ATOM 2106 O O . GLN A 1 295 ? -33.833 -8.322 38.981 1.00 84.50 295 GLN A O 1
ATOM 2111 N N . VAL A 1 296 ? -33.955 -7.894 41.187 1.00 80.00 296 VAL A N 1
ATOM 2112 C CA . VAL A 1 296 ? -32.529 -7.583 41.358 1.00 80.00 296 VAL A CA 1
ATOM 2113 C C . VAL A 1 296 ? -31.661 -8.793 41.010 1.00 80.00 296 VAL A C 1
ATOM 2115 O O . VAL A 1 296 ? -30.698 -8.644 40.260 1.00 80.00 296 VAL A O 1
ATOM 2118 N N . ALA A 1 297 ? -32.026 -9.995 41.462 1.00 74.12 297 ALA A N 1
ATOM 2119 C CA . ALA A 1 297 ? -31.296 -11.223 41.148 1.00 74.12 297 ALA A CA 1
ATOM 2120 C C . ALA A 1 297 ? -31.243 -11.497 39.633 1.00 74.12 297 ALA A C 1
ATOM 2122 O O . ALA A 1 297 ? -30.183 -11.823 39.092 1.00 74.12 297 ALA A O 1
ATOM 2123 N N . ARG A 1 298 ? -32.362 -11.297 38.923 1.00 89.31 298 ARG A N 1
ATOM 2124 C CA . ARG A 1 298 ? -32.413 -11.417 37.454 1.00 89.31 298 ARG A CA 1
ATOM 2125 C C . ARG A 1 298 ? -31.532 -10.380 36.756 1.00 89.31 298 ARG A C 1
ATOM 2127 O O . ARG A 1 298 ? -30.789 -10.738 35.843 1.00 89.31 298 ARG A O 1
ATOM 2134 N N . SER A 1 299 ? -31.562 -9.125 37.200 1.00 83.38 299 SER A N 1
ATOM 2135 C CA . SER A 1 299 ? -30.697 -8.070 36.653 1.00 83.38 299 SER A CA 1
ATOM 2136 C C . SER A 1 299 ? -29.211 -8.334 36.913 1.00 83.38 299 SER A C 1
ATOM 2138 O O . SER A 1 299 ? -28.383 -8.110 36.028 1.00 83.38 299 SER A O 1
ATOM 2140 N N . ALA A 1 300 ? -28.859 -8.853 38.092 1.00 69.56 300 ALA A N 1
ATOM 2141 C CA . ALA A 1 300 ? -27.488 -9.234 38.421 1.00 69.56 300 ALA A CA 1
ATOM 2142 C C . ALA A 1 300 ? -26.983 -10.367 37.513 1.00 69.56 300 ALA A C 1
ATOM 2144 O O . ALA A 1 300 ? -25.870 -10.284 36.993 1.00 69.56 300 ALA A O 1
ATOM 2145 N N . ALA A 1 301 ? -27.818 -11.377 37.245 1.00 81.75 301 ALA A N 1
ATOM 2146 C CA . ALA A 1 301 ? -27.489 -12.459 36.318 1.00 81.75 301 ALA A CA 1
ATOM 2147 C C . ALA A 1 301 ? -27.280 -11.952 34.879 1.00 81.75 301 ALA A C 1
ATOM 2149 O O . ALA A 1 301 ? -26.294 -12.315 34.237 1.00 81.75 301 ALA A O 1
ATOM 2150 N N . ALA A 1 302 ? -28.157 -11.067 34.391 1.00 83.19 302 ALA A N 1
ATOM 2151 C CA . ALA A 1 302 ? -28.002 -10.451 33.072 1.00 83.19 302 ALA A CA 1
ATOM 2152 C C . ALA A 1 302 ? -26.708 -9.624 32.978 1.00 83.19 302 ALA A C 1
ATOM 2154 O O . ALA A 1 302 ? -25.965 -9.732 32.005 1.00 83.19 302 ALA A O 1
ATOM 2155 N N . THR A 1 303 ? -26.391 -8.860 34.026 1.00 77.31 303 THR A N 1
ATOM 2156 C CA . THR A 1 303 ? -25.156 -8.065 34.101 1.00 77.31 303 THR A CA 1
ATOM 2157 C C . THR A 1 303 ? -23.912 -8.958 34.085 1.00 77.31 303 THR A C 1
ATOM 2159 O O . THR A 1 303 ? -22.953 -8.660 33.373 1.00 77.31 303 THR A O 1
ATOM 2162 N N . ALA A 1 304 ? -23.927 -10.078 34.816 1.00 71.31 304 ALA A N 1
ATOM 2163 C CA . ALA A 1 304 ? -22.834 -11.049 34.811 1.00 71.31 304 ALA A CA 1
ATOM 2164 C C . ALA A 1 304 ? -22.616 -11.659 33.416 1.00 71.31 304 ALA A C 1
ATOM 2166 O O . ALA A 1 304 ? -21.478 -11.754 32.957 1.00 71.31 304 ALA A O 1
ATOM 2167 N N . GLN A 1 305 ? -23.698 -12.000 32.706 1.00 83.38 305 GLN A N 1
ATOM 2168 C CA . GLN A 1 305 ? -23.611 -12.476 31.326 1.00 83.38 305 GLN A CA 1
ATOM 2169 C C . GLN A 1 305 ? -22.995 -11.418 30.400 1.00 83.38 305 GLN A C 1
ATOM 2171 O O . GLN A 1 305 ? -22.062 -11.724 29.655 1.00 83.38 305 GLN A O 1
ATOM 2176 N N . SER A 1 306 ? -23.460 -10.168 30.473 1.00 78.81 306 SER A N 1
ATOM 2177 C CA . SER A 1 306 ? -22.905 -9.077 29.666 1.00 78.81 306 SER A CA 1
ATOM 2178 C C . SER A 1 306 ? -21.422 -8.831 29.960 1.00 78.81 306 SER A C 1
ATOM 2180 O O . SER A 1 306 ? -20.654 -8.587 29.033 1.00 78.81 306 SER A O 1
ATOM 2182 N N . ALA A 1 307 ? -20.984 -8.948 31.218 1.00 64.94 307 ALA A N 1
ATOM 2183 C CA . ALA A 1 307 ? -19.568 -8.849 31.581 1.00 64.94 307 ALA A CA 1
ATOM 2184 C C . ALA A 1 307 ? -18.723 -9.980 30.959 1.00 64.94 307 ALA A C 1
ATOM 2186 O O . ALA A 1 307 ? -17.596 -9.748 30.502 1.00 64.94 307 ALA A O 1
ATOM 2187 N N . GLN A 1 308 ? -19.276 -11.195 30.882 1.00 75.44 308 GLN A N 1
ATOM 2188 C CA . GLN A 1 308 ? -18.637 -12.334 30.222 1.00 75.44 308 GLN A CA 1
ATOM 2189 C C . GLN A 1 308 ? -18.446 -12.074 28.718 1.00 75.44 308 GLN A C 1
ATOM 2191 O O . GLN A 1 308 ? -17.351 -12.271 28.187 1.00 75.44 308 GLN A O 1
ATOM 2196 N N . GLU A 1 309 ? -19.486 -11.580 28.039 1.00 79.56 309 GLU A N 1
ATOM 2197 C CA . GLU A 1 309 ? -19.438 -11.209 26.617 1.00 79.56 309 GLU A CA 1
ATOM 2198 C C . GLU A 1 309 ? -18.426 -10.085 26.366 1.00 79.56 309 GLU A C 1
ATOM 2200 O O . GLU A 1 309 ? -17.611 -10.175 25.443 1.00 79.56 309 GLU A O 1
ATOM 2205 N N . LEU A 1 310 ? -18.399 -9.071 27.240 1.00 72.00 310 LEU A N 1
ATOM 2206 C CA . LEU A 1 310 ? -17.431 -7.976 27.168 1.00 72.00 310 LEU A CA 1
ATOM 2207 C C . LEU A 1 310 ? -15.987 -8.485 27.236 1.00 72.00 310 LEU A C 1
ATOM 2209 O O . LEU A 1 310 ? -15.122 -8.002 26.509 1.00 72.00 310 LEU A O 1
ATOM 2213 N N . THR A 1 311 ? -15.729 -9.485 28.080 1.00 70.75 311 THR A N 1
ATOM 2214 C CA . THR A 1 311 ? -14.399 -10.090 28.236 1.00 70.75 311 THR A CA 1
ATOM 2215 C C . THR A 1 311 ? -13.954 -10.800 26.954 1.00 70.75 311 THR A C 1
ATOM 2217 O O . THR A 1 311 ? -12.796 -10.681 26.545 1.00 70.75 311 THR A O 1
ATOM 2220 N N . VAL A 1 312 ? -14.873 -11.492 26.270 1.00 84.25 312 VAL A N 1
ATOM 2221 C CA . VAL A 1 312 ? -14.596 -12.135 24.974 1.00 84.25 312 VAL A CA 1
ATOM 2222 C C . VAL A 1 312 ? -14.281 -11.089 23.904 1.00 84.25 312 VAL A C 1
ATOM 2224 O O . VAL A 1 312 ? -13.285 -11.224 23.189 1.00 84.25 312 VAL A O 1
ATOM 2227 N N . VAL A 1 313 ? -15.079 -10.022 23.821 1.00 77.50 313 VAL A N 1
ATOM 2228 C CA . VAL A 1 313 ? -14.849 -8.921 22.871 1.00 77.50 313 VAL A CA 1
ATOM 2229 C C . VAL A 1 313 ? -13.519 -8.219 23.155 1.00 77.50 313 VAL A C 1
ATOM 2231 O O . VAL A 1 313 ? -12.761 -7.945 22.225 1.00 77.50 313 VAL A O 1
ATOM 2234 N N . ALA A 1 314 ? -13.177 -7.985 24.424 1.00 62.97 314 ALA A N 1
ATOM 2235 C CA . ALA A 1 314 ? -11.896 -7.396 24.809 1.00 62.97 314 ALA A CA 1
ATOM 2236 C C . ALA A 1 314 ? -10.708 -8.254 24.336 1.00 62.97 314 ALA A C 1
ATOM 2238 O O . ALA A 1 314 ? -9.772 -7.724 23.736 1.00 62.97 314 ALA A O 1
ATOM 2239 N N . ALA A 1 315 ? -10.773 -9.578 24.512 1.00 75.00 315 ALA A N 1
ATOM 2240 C CA . ALA A 1 315 ? -9.734 -10.498 24.043 1.00 75.00 315 ALA A CA 1
ATOM 2241 C C . ALA A 1 315 ? -9.592 -10.505 22.506 1.00 75.00 315 ALA A C 1
ATOM 2243 O O . ALA A 1 315 ? -8.476 -10.516 21.968 1.00 75.00 315 ALA A O 1
ATOM 2244 N N . GLN A 1 316 ? -10.715 -10.448 21.780 1.00 73.56 316 GLN A N 1
ATOM 2245 C CA . GLN A 1 316 ? -10.711 -10.290 20.322 1.00 73.56 316 GLN A CA 1
ATOM 2246 C C . GLN A 1 316 ? -10.053 -8.967 19.909 1.00 73.56 316 GLN A C 1
ATOM 2248 O O . GLN A 1 316 ? -9.235 -8.944 18.987 1.00 73.56 316 GLN A O 1
ATOM 2253 N N . ASN A 1 317 ? -10.340 -7.883 20.629 1.00 64.88 317 ASN A N 1
ATOM 2254 C CA . ASN A 1 317 ? -9.789 -6.563 20.349 1.00 64.88 317 ASN A CA 1
ATOM 2255 C C . ASN A 1 317 ? -8.269 -6.491 20.597 1.00 64.88 317 ASN A C 1
ATOM 2257 O O . ASN A 1 317 ? -7.532 -5.895 19.807 1.00 64.88 317 ASN A O 1
ATOM 2261 N N . THR A 1 318 ? -7.763 -7.160 21.639 1.00 68.06 318 THR A N 1
ATOM 2262 C CA . THR A 1 318 ? -6.314 -7.318 21.864 1.00 68.06 318 THR A CA 1
ATOM 2263 C C . THR A 1 318 ? -5.648 -8.053 20.700 1.00 68.06 318 THR A C 1
ATOM 2265 O O . THR A 1 318 ? -4.591 -7.638 20.223 1.00 68.06 318 THR A O 1
ATOM 2268 N N . THR A 1 319 ? -6.290 -9.106 20.187 1.00 76.19 319 THR A N 1
ATOM 2269 C CA . THR A 1 319 ? -5.780 -9.865 19.034 1.00 76.19 319 THR A CA 1
ATOM 2270 C C . THR A 1 319 ? -5.743 -9.008 17.766 1.00 76.19 319 THR A C 1
ATOM 2272 O O . THR A 1 319 ? -4.738 -9.003 17.054 1.00 76.19 319 THR A O 1
ATOM 2275 N N . ALA A 1 320 ? -6.800 -8.234 17.503 1.00 67.81 320 ALA A N 1
ATOM 2276 C CA . ALA A 1 320 ? -6.857 -7.312 16.370 1.00 67.81 320 ALA A CA 1
ATOM 2277 C C . ALA A 1 320 ? -5.776 -6.219 16.461 1.00 67.81 320 ALA A C 1
ATOM 2279 O O . ALA A 1 320 ? -5.106 -5.921 15.471 1.00 67.81 320 ALA A O 1
ATOM 2280 N N . THR A 1 321 ? -5.540 -5.678 17.660 1.00 64.56 321 THR A N 1
ATOM 2281 C CA . THR A 1 321 ? -4.467 -4.701 17.910 1.00 64.56 321 THR A CA 1
ATOM 2282 C C . THR A 1 321 ? -3.087 -5.288 17.594 1.00 64.56 321 THR A C 1
ATOM 2284 O O . THR A 1 321 ? -2.300 -4.660 16.886 1.00 64.56 321 THR A O 1
ATOM 2287 N N . ALA A 1 322 ? -2.806 -6.525 18.018 1.00 74.12 322 ALA A N 1
ATOM 2288 C CA . ALA A 1 322 ? -1.543 -7.196 17.700 1.00 74.12 322 ALA A CA 1
ATOM 2289 C C . ALA A 1 322 ? -1.354 -7.418 16.183 1.00 74.12 322 ALA A C 1
ATOM 2291 O O . ALA A 1 322 ? -0.251 -7.265 15.649 1.00 74.12 322 ALA A O 1
ATOM 2292 N N . GLN A 1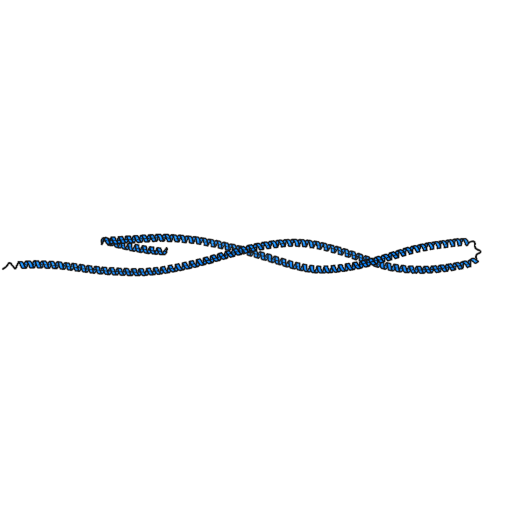 323 ? -2.432 -7.741 15.460 1.00 68.94 323 GLN A N 1
ATOM 2293 C CA . GLN A 1 323 ? -2.403 -7.860 13.997 1.00 68.94 323 GLN A CA 1
ATOM 2294 C C . GLN A 1 323 ? -2.135 -6.512 13.313 1.00 68.94 323 GLN A C 1
ATOM 2296 O O . GLN A 1 323 ? -1.358 -6.458 12.355 1.00 68.94 323 GLN A O 1
ATOM 2301 N N . LEU A 1 324 ? -2.726 -5.425 13.817 1.00 65.75 324 LEU A N 1
ATOM 2302 C CA . LEU A 1 324 ? -2.477 -4.069 13.325 1.00 65.75 324 LEU A CA 1
ATOM 2303 C C . LEU A 1 324 ? -1.019 -3.649 13.522 1.00 65.75 324 LEU A C 1
ATOM 2305 O O . LEU A 1 324 ? -0.409 -3.139 12.583 1.00 65.75 324 LEU A O 1
ATOM 2309 N N . GLU A 1 325 ? -0.421 -3.918 14.683 1.00 68.31 325 GLU A N 1
ATOM 2310 C CA . GLU A 1 325 ? 1.002 -3.638 14.910 1.00 68.31 325 GLU A CA 1
ATOM 2311 C C . GLU A 1 325 ? 1.903 -4.375 13.910 1.00 68.31 325 GLU A C 1
ATOM 2313 O O . GLU A 1 325 ? 2.842 -3.795 13.354 1.00 68.31 325 GLU A O 1
ATOM 2318 N N . ALA A 1 326 ? 1.607 -5.648 13.631 1.00 77.31 326 ALA A N 1
ATOM 2319 C CA . ALA A 1 326 ? 2.344 -6.424 12.640 1.00 77.31 326 ALA A CA 1
ATOM 2320 C C . ALA A 1 326 ? 2.183 -5.851 11.219 1.00 77.31 326 ALA A C 1
ATOM 2322 O O . ALA A 1 326 ? 3.155 -5.792 10.458 1.00 77.31 326 ALA A O 1
ATOM 2323 N N . ALA A 1 327 ? 0.978 -5.399 10.862 1.00 68.50 327 ALA A N 1
ATOM 2324 C CA . ALA A 1 327 ? 0.707 -4.754 9.580 1.00 68.50 327 ALA A CA 1
ATOM 2325 C C . ALA A 1 327 ? 1.479 -3.434 9.435 1.00 68.50 327 ALA A C 1
ATOM 2327 O O . ALA A 1 327 ? 2.118 -3.212 8.406 1.00 68.50 327 ALA A O 1
ATOM 2328 N N . VAL A 1 328 ? 1.503 -2.603 10.481 1.00 68.12 328 VAL A N 1
ATOM 2329 C CA . VAL A 1 328 ? 2.253 -1.337 10.511 1.00 68.12 328 VAL A CA 1
ATOM 2330 C C . VAL A 1 328 ? 3.745 -1.590 10.290 1.00 68.12 328 VAL A C 1
ATOM 2332 O O . VAL A 1 328 ? 4.345 -0.957 9.424 1.00 68.12 328 VAL A O 1
ATOM 2335 N N . ARG A 1 329 ? 4.340 -2.575 10.981 1.00 77.38 329 ARG A N 1
ATOM 2336 C CA . ARG A 1 329 ? 5.757 -2.940 10.777 1.00 77.38 329 ARG A CA 1
ATOM 2337 C C . ARG A 1 329 ? 6.044 -3.394 9.343 1.00 77.38 329 ARG A C 1
ATOM 2339 O O . ARG A 1 329 ? 7.071 -3.016 8.777 1.00 77.38 329 ARG A O 1
ATOM 2346 N N . ARG A 1 330 ? 5.141 -4.175 8.733 1.00 78.94 330 ARG A N 1
ATOM 2347 C CA . ARG A 1 330 ? 5.247 -4.576 7.317 1.00 78.94 330 ARG A CA 1
ATOM 2348 C C . ARG A 1 330 ? 5.207 -3.373 6.384 1.00 78.94 330 ARG A C 1
ATOM 2350 O O . ARG A 1 330 ? 6.049 -3.280 5.496 1.00 78.94 330 ARG A O 1
ATOM 2357 N N . ILE A 1 331 ? 4.269 -2.453 6.599 1.00 68.25 331 ILE A N 1
ATOM 2358 C CA . ILE A 1 331 ? 4.149 -1.230 5.798 1.00 68.25 331 ILE A CA 1
ATOM 2359 C C . ILE A 1 331 ? 5.435 -0.406 5.900 1.00 68.25 331 ILE A C 1
ATOM 2361 O O . ILE A 1 331 ? 5.975 -0.017 4.869 1.00 68.25 331 ILE A O 1
ATOM 2365 N N . SER A 1 332 ? 5.983 -0.206 7.103 1.00 66.50 332 SER A N 1
ATOM 2366 C CA . SER A 1 332 ? 7.254 0.509 7.281 1.00 66.50 332 SER A CA 1
ATOM 2367 C C . SER A 1 332 ? 8.404 -0.132 6.499 1.00 66.50 332 SER A C 1
ATOM 2369 O O . SER A 1 332 ? 9.169 0.577 5.851 1.00 66.50 332 SER A O 1
ATOM 2371 N N . SER A 1 333 ? 8.501 -1.466 6.494 1.00 81.88 333 SER A N 1
ATOM 2372 C CA . SER A 1 333 ? 9.514 -2.183 5.709 1.00 81.88 333 SER A CA 1
ATOM 2373 C C . SER A 1 333 ? 9.330 -2.002 4.197 1.00 81.88 333 SER A C 1
ATOM 2375 O O . SER A 1 333 ? 10.310 -1.787 3.484 1.00 81.88 333 SER A O 1
ATOM 2377 N N . VAL A 1 334 ? 8.089 -2.040 3.702 1.00 72.44 334 VAL A N 1
ATOM 2378 C CA . VAL A 1 334 ? 7.776 -1.810 2.280 1.00 72.44 334 VAL A CA 1
ATOM 2379 C C . VAL A 1 334 ? 8.096 -0.373 1.862 1.00 72.44 334 VAL A C 1
ATOM 2381 O O . VAL A 1 334 ? 8.611 -0.154 0.763 1.00 72.44 334 VAL A O 1
ATOM 2384 N N . VAL A 1 335 ? 7.822 0.604 2.731 1.00 67.50 335 VAL A N 1
ATOM 2385 C CA . VAL A 1 335 ? 8.155 2.015 2.496 1.00 67.50 335 VAL A CA 1
ATOM 2386 C C . VAL A 1 335 ? 9.666 2.201 2.370 1.00 67.50 335 VAL A C 1
ATOM 2388 O O . VAL A 1 335 ? 10.115 2.843 1.420 1.00 67.50 335 VAL A O 1
ATOM 2391 N N . ASP A 1 336 ? 10.460 1.608 3.263 1.00 73.69 336 ASP A N 1
ATOM 2392 C CA . ASP A 1 336 ? 11.918 1.758 3.208 1.00 73.69 336 ASP A CA 1
ATOM 2393 C C . ASP A 1 336 ? 12.516 1.047 1.979 1.00 73.69 336 ASP A C 1
ATOM 2395 O O . ASP A 1 336 ? 13.317 1.633 1.251 1.00 73.69 336 ASP A O 1
ATOM 2399 N N . GLY A 1 337 ? 12.024 -0.152 1.638 1.00 80.31 337 GLY A N 1
ATOM 2400 C CA . GLY A 1 337 ? 12.411 -0.845 0.401 1.00 80.31 337 GLY A CA 1
ATOM 2401 C C . GLY A 1 337 ? 12.034 -0.077 -0.875 1.00 80.31 337 GLY A C 1
ATOM 2402 O O . GLY A 1 337 ? 12.807 -0.032 -1.840 1.00 80.31 337 GLY A O 1
ATOM 2403 N N . SER A 1 338 ? 10.877 0.592 -0.877 1.00 69.75 338 SER A N 1
ATOM 2404 C CA . SER A 1 338 ? 10.464 1.471 -1.979 1.00 69.75 338 SER A CA 1
ATOM 2405 C C . SER A 1 338 ? 11.377 2.688 -2.102 1.00 69.75 338 SER A C 1
ATOM 2407 O O . SER A 1 338 ? 11.743 3.062 -3.217 1.00 69.75 338 SER A O 1
ATOM 2409 N N . ARG A 1 339 ? 11.798 3.278 -0.976 1.00 67.94 339 ARG A N 1
ATOM 2410 C CA . ARG A 1 339 ? 12.735 4.408 -0.956 1.00 67.94 339 ARG A CA 1
ATOM 2411 C C . ARG A 1 339 ? 14.079 4.026 -1.575 1.00 67.94 339 ARG A C 1
ATOM 2413 O O . ARG A 1 339 ? 14.542 4.717 -2.479 1.00 67.94 339 ARG A O 1
ATOM 2420 N N . THR A 1 340 ? 14.653 2.893 -1.172 1.00 87.19 340 THR A N 1
ATOM 2421 C CA . THR A 1 340 ? 15.902 2.379 -1.759 1.00 87.19 340 THR A CA 1
ATOM 2422 C C . THR A 1 340 ? 15.756 2.114 -3.259 1.00 87.19 340 THR A C 1
ATOM 2424 O O . THR A 1 340 ? 16.622 2.482 -4.052 1.00 87.19 340 THR A O 1
ATOM 2427 N N . THR A 1 341 ? 14.634 1.530 -3.685 1.00 78.75 341 THR A N 1
ATOM 2428 C CA . THR A 1 341 ? 14.366 1.281 -5.111 1.00 78.75 341 THR A CA 1
ATOM 2429 C C . THR A 1 341 ? 14.273 2.589 -5.903 1.00 78.75 341 THR A C 1
ATOM 2431 O O . THR A 1 341 ? 14.865 2.703 -6.977 1.00 78.75 341 THR A O 1
ATOM 2434 N N . ALA A 1 342 ? 13.590 3.604 -5.369 1.00 68.38 342 ALA A N 1
ATOM 2435 C CA . ALA A 1 342 ? 13.485 4.918 -5.998 1.00 68.38 342 ALA A CA 1
ATOM 2436 C C . ALA A 1 342 ? 14.857 5.602 -6.143 1.00 68.38 342 ALA A C 1
ATOM 2438 O O . ALA A 1 342 ? 15.154 6.176 -7.194 1.00 68.38 342 ALA A O 1
ATOM 2439 N N . GLU A 1 343 ? 15.724 5.490 -5.133 1.00 79.12 343 GLU A N 1
ATOM 2440 C CA . GLU A 1 343 ? 17.105 5.982 -5.189 1.00 79.12 343 GLU A CA 1
ATOM 2441 C C . GLU A 1 343 ? 17.908 5.283 -6.307 1.00 79.12 343 GLU A C 1
ATOM 2443 O O . GLU A 1 343 ? 18.592 5.951 -7.093 1.00 79.12 343 GLU A O 1
ATOM 2448 N N . HIS A 1 344 ? 17.763 3.960 -6.457 1.00 84.75 344 HIS A N 1
ATOM 2449 C CA . HIS A 1 344 ? 18.386 3.196 -7.545 1.00 84.75 344 HIS A CA 1
ATOM 2450 C C . HIS A 1 344 ? 17.880 3.602 -8.934 1.00 84.75 344 HIS A C 1
ATOM 2452 O O . HIS A 1 344 ? 18.687 3.761 -9.857 1.00 84.75 344 HIS A O 1
ATOM 2458 N N . VAL A 1 345 ? 16.570 3.803 -9.092 1.00 78.62 345 VAL A N 1
ATOM 2459 C CA . VAL A 1 345 ? 15.970 4.259 -10.355 1.00 78.62 345 VAL A CA 1
ATOM 2460 C C . VAL A 1 345 ? 16.475 5.655 -10.712 1.00 78.62 345 VAL A C 1
ATOM 2462 O O . VAL A 1 345 ? 16.928 5.871 -11.835 1.00 78.62 345 VAL A O 1
ATOM 2465 N N . ALA A 1 346 ? 16.489 6.587 -9.756 1.00 75.31 346 ALA A N 1
ATOM 2466 C CA . ALA A 1 346 ? 16.987 7.944 -9.975 1.00 75.31 346 ALA A CA 1
ATOM 2467 C C . ALA A 1 346 ? 18.480 7.964 -10.350 1.00 75.31 346 ALA A C 1
ATOM 2469 O O . ALA A 1 346 ? 18.902 8.735 -11.215 1.00 75.31 346 ALA A O 1
ATOM 2470 N N . SER A 1 347 ? 19.289 7.107 -9.720 1.00 88.94 347 SER A N 1
ATOM 2471 C CA . SER A 1 347 ? 20.702 6.932 -10.069 1.00 88.94 347 SER A CA 1
ATOM 2472 C C . SER A 1 347 ? 20.872 6.389 -11.492 1.00 88.94 347 SER A C 1
ATOM 2474 O O . SER A 1 347 ? 21.592 6.978 -12.301 1.00 88.94 347 SER A O 1
ATOM 2476 N N . SER A 1 348 ? 20.140 5.326 -11.830 1.00 82.25 348 SER A N 1
ATOM 2477 C CA . SER A 1 348 ? 20.185 4.693 -13.153 1.00 82.25 348 SER A CA 1
ATOM 2478 C C . SER A 1 348 ? 19.739 5.652 -14.257 1.00 82.25 348 SER A C 1
ATOM 2480 O O . SER A 1 348 ? 20.393 5.739 -15.293 1.00 82.25 348 SER A O 1
ATOM 2482 N N . ALA A 1 349 ? 18.687 6.440 -14.017 1.00 74.19 349 ALA A N 1
ATOM 2483 C CA . ALA A 1 349 ? 18.221 7.471 -14.940 1.00 74.19 349 ALA A CA 1
ATOM 2484 C C . ALA A 1 349 ? 19.287 8.553 -15.185 1.00 74.19 349 ALA A C 1
ATOM 2486 O O . ALA A 1 349 ? 19.506 8.957 -16.327 1.00 74.19 349 ALA A O 1
ATOM 2487 N N . ARG A 1 350 ? 20.012 8.980 -14.140 1.00 83.38 350 ARG A N 1
ATOM 2488 C CA . ARG A 1 350 ? 21.147 9.913 -14.270 1.00 83.38 350 ARG A CA 1
ATOM 2489 C C . ARG A 1 350 ? 22.259 9.341 -15.145 1.00 83.38 350 ARG A C 1
ATOM 2491 O O . ARG A 1 350 ? 22.741 10.029 -16.042 1.00 83.38 350 ARG A O 1
ATOM 2498 N N . ILE A 1 351 ? 22.652 8.092 -14.895 1.00 89.75 351 ILE A N 1
ATOM 2499 C CA . ILE A 1 351 ? 23.688 7.404 -15.678 1.00 89.75 351 ILE A CA 1
ATOM 2500 C C . ILE A 1 351 ? 23.237 7.261 -17.137 1.00 89.75 351 ILE A C 1
ATOM 2502 O O . ILE A 1 351 ? 23.998 7.587 -18.047 1.00 89.75 351 ILE A O 1
ATOM 2506 N N . GLY A 1 352 ? 21.988 6.846 -17.363 1.00 81.94 352 GLY A N 1
ATOM 2507 C CA . GLY A 1 352 ? 21.385 6.770 -18.692 1.00 81.94 352 GLY A CA 1
ATOM 2508 C C . GLY A 1 352 ? 21.424 8.113 -19.423 1.00 81.94 352 GLY A C 1
ATOM 2509 O O . GLY A 1 352 ? 21.866 8.172 -20.569 1.00 81.94 352 GLY A O 1
ATOM 2510 N N . GLY A 1 353 ? 21.067 9.204 -18.739 1.00 79.50 353 GLY A N 1
ATOM 2511 C CA . GLY A 1 353 ? 21.137 10.562 -19.284 1.00 79.50 353 GLY A CA 1
ATOM 2512 C C . GLY A 1 353 ? 22.551 10.977 -19.706 1.00 79.50 353 GLY A C 1
ATOM 2513 O O . GLY A 1 353 ? 22.728 11.529 -20.792 1.00 79.50 353 GLY A O 1
ATOM 2514 N N . ILE A 1 354 ? 23.572 10.656 -18.903 1.00 89.31 354 ILE A N 1
ATOM 2515 C CA . ILE A 1 354 ? 24.981 10.917 -19.254 1.00 89.31 354 ILE A CA 1
ATOM 2516 C C . ILE A 1 354 ? 25.383 10.129 -20.508 1.00 89.31 354 ILE A C 1
ATOM 2518 O O . ILE A 1 354 ? 26.025 10.679 -21.404 1.00 89.31 354 ILE A O 1
ATOM 2522 N N . THR A 1 355 ? 25.002 8.853 -20.593 1.00 84.81 355 THR A N 1
ATOM 2523 C CA . THR A 1 355 ? 25.312 7.994 -21.745 1.00 84.81 355 THR A CA 1
ATOM 2524 C C . THR A 1 355 ? 24.663 8.518 -23.023 1.00 84.81 355 THR A C 1
ATOM 2526 O O . THR A 1 355 ? 25.348 8.667 -24.032 1.00 84.81 355 THR A O 1
ATOM 2529 N N . VAL A 1 356 ? 23.378 8.882 -22.974 1.00 83.19 356 VAL A N 1
ATOM 2530 C CA . VAL A 1 356 ? 22.674 9.491 -24.114 1.00 83.19 356 VAL A CA 1
ATOM 2531 C C . VAL A 1 356 ? 23.338 10.805 -24.529 1.00 83.19 356 VAL A C 1
ATOM 2533 O O . VAL A 1 356 ? 23.569 11.019 -25.719 1.00 83.19 356 VAL A O 1
ATOM 2536 N N . GLY A 1 357 ? 23.720 11.652 -23.568 1.00 83.31 357 GLY A N 1
ATOM 2537 C CA . GLY A 1 357 ? 24.448 12.892 -23.840 1.00 83.31 357 GLY A CA 1
ATOM 2538 C C . GLY A 1 357 ? 25.754 12.660 -24.609 1.00 83.31 357 GLY A C 1
ATOM 2539 O O . GLY A 1 357 ? 26.009 13.333 -25.608 1.00 83.31 357 GLY A O 1
ATOM 2540 N N . ARG A 1 358 ? 26.544 11.651 -24.213 1.00 89.50 358 ARG A N 1
ATOM 2541 C CA . ARG A 1 358 ? 27.771 11.262 -24.933 1.00 89.50 358 ARG A CA 1
ATOM 2542 C C . ARG A 1 358 ? 27.484 10.752 -26.343 1.00 89.50 358 ARG A C 1
ATOM 2544 O O . ARG A 1 358 ? 28.219 11.091 -27.268 1.00 89.50 358 ARG A O 1
ATOM 2551 N N . THR A 1 359 ? 26.422 9.971 -26.526 1.00 82.25 359 THR A N 1
ATOM 2552 C CA . THR A 1 359 ? 26.019 9.483 -27.853 1.00 82.25 359 THR A CA 1
ATOM 2553 C C . THR A 1 359 ? 25.642 10.637 -28.782 1.00 82.25 359 THR A C 1
ATOM 2555 O O . THR A 1 359 ? 26.073 10.656 -29.934 1.00 82.25 359 THR A O 1
ATOM 2558 N N . ILE A 1 360 ? 24.899 11.633 -28.287 1.00 84.62 360 ILE A N 1
ATOM 2559 C CA . ILE A 1 360 ? 24.540 12.832 -29.060 1.00 84.62 360 ILE A CA 1
ATOM 2560 C C . ILE A 1 360 ? 25.796 13.614 -29.467 1.00 84.62 360 ILE A C 1
ATOM 2562 O O . ILE A 1 360 ? 25.916 14.020 -30.623 1.00 84.62 360 ILE A O 1
ATOM 2566 N N . GLU A 1 361 ? 26.756 13.787 -28.555 1.00 89.31 361 GLU A N 1
ATOM 2567 C CA . GLU A 1 361 ? 28.033 14.438 -28.872 1.00 89.31 361 GLU A CA 1
ATOM 2568 C C . GLU A 1 361 ? 28.808 13.665 -29.956 1.00 89.31 361 GLU A C 1
ATOM 2570 O O . GLU A 1 361 ? 29.320 14.260 -30.909 1.00 89.31 361 GLU A O 1
ATOM 2575 N N . GLY A 1 362 ? 28.851 12.332 -29.850 1.00 85.31 362 GLY A N 1
ATOM 2576 C CA . GLY A 1 362 ? 29.466 11.451 -30.844 1.00 85.31 362 GLY A CA 1
ATOM 2577 C C . GLY A 1 362 ? 28.826 11.582 -32.228 1.00 85.31 362 GLY A C 1
ATOM 2578 O O . GLY A 1 362 ? 29.531 11.778 -33.218 1.00 85.31 362 GLY A O 1
ATOM 2579 N N . LEU A 1 363 ? 27.492 11.570 -32.300 1.00 80.25 363 LEU A N 1
ATOM 2580 C CA . LEU A 1 363 ? 26.749 11.795 -33.545 1.00 80.25 363 LEU A CA 1
ATOM 2581 C C . LEU A 1 363 ? 27.004 13.192 -34.126 1.00 80.25 363 LEU A C 1
ATOM 2583 O O . LEU A 1 363 ? 27.117 13.345 -35.343 1.00 80.25 363 LEU A O 1
ATOM 2587 N N . GLY A 1 364 ? 27.158 14.206 -33.271 1.00 86.31 364 GLY A N 1
ATOM 2588 C CA . GLY A 1 364 ? 27.556 15.551 -33.682 1.00 86.31 364 GLY A CA 1
ATOM 2589 C C . GLY A 1 364 ? 28.919 15.575 -34.381 1.00 86.31 364 GLY A C 1
ATOM 2590 O O . GLY A 1 364 ? 29.060 16.209 -35.430 1.00 86.31 364 GLY A O 1
ATOM 2591 N N . LYS A 1 365 ? 29.905 14.839 -33.851 1.00 89.62 365 LYS A N 1
ATOM 2592 C CA . LYS A 1 365 ? 31.232 14.690 -34.476 1.00 89.62 365 LYS A CA 1
ATOM 2593 C C . LYS A 1 365 ? 31.140 13.974 -35.823 1.00 89.62 365 LYS A C 1
ATOM 2595 O O . LYS A 1 365 ? 31.666 14.490 -36.803 1.00 89.62 365 LYS A O 1
ATOM 2600 N N . ILE A 1 366 ? 30.401 12.864 -35.895 1.00 84.88 366 ILE A N 1
ATOM 2601 C CA . ILE A 1 366 ? 30.186 12.119 -37.148 1.00 84.88 366 ILE A CA 1
ATOM 2602 C C . ILE A 1 366 ? 29.558 13.022 -38.214 1.00 84.88 366 ILE A C 1
ATOM 2604 O O . ILE A 1 366 ? 30.053 13.089 -39.338 1.00 84.88 366 ILE A O 1
ATOM 2608 N N . ARG A 1 367 ? 28.508 13.776 -37.861 1.00 82.62 367 ARG A N 1
ATOM 2609 C CA . ARG A 1 367 ? 27.857 14.720 -38.781 1.00 82.62 367 ARG A CA 1
ATOM 2610 C C . ARG A 1 367 ? 28.844 15.757 -39.322 1.00 82.62 367 ARG A C 1
ATOM 2612 O O . ARG A 1 367 ? 28.806 16.061 -40.512 1.00 82.62 367 ARG A O 1
ATOM 2619 N N . LYS A 1 368 ? 29.710 16.300 -38.461 1.00 89.62 368 LYS A N 1
ATOM 2620 C CA . LYS A 1 368 ? 30.731 17.275 -38.861 1.00 89.62 368 LYS A CA 1
ATOM 2621 C C . LYS A 1 368 ? 31.730 16.661 -39.846 1.00 89.62 368 LYS A C 1
ATOM 2623 O O . LYS A 1 368 ? 31.918 17.220 -40.921 1.00 89.62 368 LYS A O 1
ATOM 2628 N N . THR A 1 369 ? 32.291 15.496 -39.528 1.00 84.19 369 THR A N 1
ATOM 2629 C CA . THR A 1 369 ? 33.239 14.795 -40.409 1.00 84.19 369 THR A CA 1
ATOM 2630 C C . THR A 1 369 ? 32.605 14.427 -41.750 1.00 84.19 369 THR A C 1
ATOM 2632 O O . THR A 1 369 ? 33.244 14.559 -42.789 1.00 84.19 369 THR A O 1
ATOM 2635 N N . MET A 1 370 ? 31.327 14.040 -41.762 1.00 81.81 370 MET A N 1
ATOM 2636 C CA . MET A 1 370 ? 30.610 13.778 -43.011 1.00 81.81 370 MET A CA 1
ATOM 2637 C C . MET A 1 370 ? 30.436 15.032 -43.874 1.00 81.81 370 MET A C 1
ATOM 2639 O O . MET A 1 370 ? 30.591 14.963 -45.093 1.00 81.81 370 MET A O 1
ATOM 2643 N N . ALA A 1 371 ? 30.130 16.179 -43.263 1.00 83.38 371 ALA A N 1
ATOM 2644 C CA . ALA A 1 371 ? 30.023 17.446 -43.984 1.00 83.38 371 ALA A CA 1
ATOM 2645 C C . ALA A 1 371 ? 31.379 17.883 -44.565 1.00 83.38 371 ALA A C 1
ATOM 2647 O O . ALA A 1 371 ? 31.440 18.317 -45.715 1.00 83.38 371 ALA A O 1
ATOM 2648 N N . GLU A 1 372 ? 32.462 17.715 -43.802 1.00 88.56 372 GLU A N 1
ATOM 2649 C CA . GLU A 1 372 ? 33.831 17.966 -44.266 1.00 88.56 372 GLU A CA 1
ATOM 2650 C C . GLU A 1 372 ? 34.198 17.045 -45.440 1.00 88.56 372 GLU A C 1
ATOM 2652 O O . GLU A 1 372 ? 34.640 17.530 -46.480 1.00 88.56 372 GLU A O 1
ATOM 2657 N N . GLY A 1 373 ? 33.929 15.740 -45.328 1.00 83.38 373 GLY A N 1
ATOM 2658 C CA . GLY A 1 373 ? 34.168 14.773 -46.404 1.00 83.38 373 GLY A CA 1
ATOM 2659 C C . GLY A 1 373 ? 33.373 15.076 -47.679 1.00 83.38 373 GLY A C 1
ATOM 2660 O O . GLY A 1 373 ? 33.916 14.998 -48.779 1.00 83.38 373 GLY A O 1
ATOM 2661 N N . SER A 1 374 ? 32.112 15.503 -47.548 1.00 82.38 374 SER A N 1
ATOM 2662 C CA . SER A 1 374 ? 31.305 15.957 -48.689 1.00 82.38 374 SER A CA 1
ATOM 2663 C C . SER A 1 374 ? 31.908 17.191 -49.369 1.00 82.38 374 SER A C 1
ATOM 2665 O O . SER A 1 374 ? 31.921 17.267 -50.599 1.00 82.38 374 SER A O 1
ATOM 2667 N N . GLY A 1 375 ? 32.451 18.129 -48.585 1.00 86.88 375 GLY A N 1
ATOM 2668 C CA . GLY A 1 375 ? 33.185 19.284 -49.104 1.00 86.88 375 GLY A CA 1
ATOM 2669 C C . GLY A 1 375 ? 34.410 18.869 -49.919 1.00 86.88 375 GLY A C 1
ATOM 2670 O O . GLY A 1 375 ? 34.558 19.303 -51.059 1.00 86.88 375 GLY A O 1
ATOM 2671 N N . VAL A 1 376 ? 35.223 17.954 -49.385 1.00 89.38 376 VAL A N 1
ATOM 2672 C CA . VAL A 1 376 ? 36.399 17.414 -50.087 1.00 89.38 376 VAL A CA 1
ATOM 2673 C C . VAL A 1 376 ? 36.005 16.729 -51.395 1.00 89.38 376 VAL A C 1
ATOM 2675 O O . VAL A 1 376 ? 36.640 16.976 -52.416 1.00 89.38 376 VAL A O 1
ATOM 2678 N N . MET A 1 377 ? 34.937 15.922 -51.412 1.00 84.12 377 MET A N 1
ATOM 2679 C CA . MET A 1 377 ? 34.464 15.302 -52.657 1.00 84.12 377 MET A CA 1
ATOM 2680 C C . MET A 1 377 ? 34.016 16.335 -53.693 1.00 84.12 377 MET A C 1
ATOM 2682 O O . MET A 1 377 ? 34.292 16.169 -54.879 1.00 84.12 377 MET A O 1
ATOM 2686 N N . LYS A 1 378 ? 33.353 17.415 -53.264 1.00 86.94 378 LYS A N 1
ATOM 2687 C CA . LYS A 1 378 ? 32.938 18.496 -54.166 1.00 86.94 378 LYS A CA 1
ATOM 2688 C C . LYS A 1 378 ? 34.140 19.217 -54.772 1.00 86.94 378 LYS A C 1
ATOM 2690 O O . LYS A 1 378 ? 34.141 19.498 -55.968 1.00 86.94 378 LYS A O 1
ATOM 2695 N N . ASP A 1 379 ? 35.156 19.500 -53.964 1.00 89.75 379 ASP A N 1
ATOM 2696 C CA . ASP A 1 379 ? 36.385 20.138 -54.438 1.00 89.75 379 ASP A CA 1
ATOM 2697 C C . ASP A 1 379 ? 37.192 19.205 -55.349 1.00 89.75 379 ASP A C 1
ATOM 2699 O O . ASP A 1 379 ? 37.740 19.651 -56.355 1.00 89.75 379 ASP A O 1
ATOM 2703 N N . MET A 1 380 ? 37.214 17.905 -55.051 1.00 89.06 380 MET A N 1
ATOM 2704 C CA . MET A 1 380 ? 37.807 16.892 -55.923 1.00 89.06 380 MET A CA 1
ATOM 2705 C C . MET A 1 380 ? 37.086 16.825 -57.275 1.00 89.06 380 MET A C 1
ATOM 2707 O O . MET A 1 380 ? 37.750 16.797 -58.306 1.00 89.06 380 MET A O 1
ATOM 2711 N N . GLY A 1 381 ? 35.750 16.885 -57.283 1.00 86.81 381 GLY A N 1
ATOM 2712 C CA . GLY A 1 381 ? 34.953 16.941 -58.512 1.00 86.81 381 GLY A CA 1
ATOM 2713 C C . GLY A 1 381 ? 35.271 18.165 -59.377 1.00 86.81 381 GLY A C 1
ATOM 2714 O O . GLY A 1 381 ? 35.469 18.023 -60.578 1.00 86.81 381 GLY A O 1
ATOM 2715 N N . LYS A 1 382 ? 35.421 19.351 -58.768 1.00 91.00 382 LYS A N 1
ATOM 2716 C CA . LYS A 1 382 ? 35.849 20.562 -59.494 1.00 91.00 382 LYS A CA 1
ATOM 2717 C C . LYS A 1 382 ? 37.245 20.421 -60.093 1.00 91.00 382 LYS A C 1
ATOM 2719 O O . LYS A 1 382 ? 37.456 20.782 -61.241 1.00 91.00 382 LYS A O 1
ATOM 2724 N N . ARG A 1 383 ? 38.200 19.877 -59.330 1.00 85.88 383 ARG A N 1
ATOM 2725 C CA . ARG A 1 383 ? 39.566 19.646 -59.827 1.00 85.88 383 ARG A CA 1
ATOM 2726 C C . ARG A 1 383 ? 39.583 18.647 -60.983 1.00 85.88 383 ARG A C 1
ATOM 2728 O O . ARG A 1 383 ? 40.358 18.823 -61.912 1.00 85.88 383 ARG A O 1
ATOM 2735 N N . ALA A 1 384 ? 38.743 17.614 -60.935 1.00 88.81 384 ALA A N 1
ATOM 2736 C CA . ALA A 1 384 ? 38.595 16.672 -62.040 1.00 88.81 384 ALA A CA 1
ATOM 2737 C C . ALA A 1 384 ? 38.043 17.362 -63.301 1.00 88.81 384 ALA A C 1
ATOM 2739 O O . ALA A 1 384 ? 38.574 17.159 -64.389 1.00 88.81 384 ALA A O 1
ATOM 2740 N N . GLU A 1 385 ? 37.046 18.240 -63.158 1.00 88.31 385 GLU A N 1
ATOM 2741 C CA . GLU A 1 385 ? 36.516 19.050 -64.264 1.00 88.31 385 GLU A CA 1
ATOM 2742 C C . GLU A 1 385 ? 37.593 19.972 -64.869 1.00 88.31 385 GLU A C 1
ATOM 2744 O O . GLU A 1 385 ? 37.822 19.934 -66.076 1.00 88.31 385 GLU A O 1
ATOM 2749 N N . GLU A 1 386 ? 38.348 20.694 -64.031 1.00 90.25 386 GLU A N 1
ATOM 2750 C CA . GLU A 1 386 ? 39.476 21.539 -64.461 1.00 90.25 386 GLU A CA 1
ATOM 2751 C C . GLU A 1 386 ? 40.553 20.738 -65.213 1.00 90.25 386 GLU A C 1
ATOM 2753 O O . GLU A 1 386 ? 41.079 21.190 -66.233 1.00 90.25 386 GLU A O 1
ATOM 2758 N N . ILE A 1 387 ? 40.887 19.531 -64.740 1.00 90.69 387 ILE A N 1
ATOM 2759 C CA . ILE A 1 387 ? 41.822 18.644 -65.444 1.00 90.69 387 ILE A CA 1
ATOM 2760 C C . ILE A 1 387 ? 41.225 18.202 -66.786 1.00 90.69 387 ILE A C 1
ATOM 2762 O O . ILE A 1 387 ? 41.946 18.167 -67.783 1.00 90.69 387 ILE A O 1
ATOM 2766 N N . GLY A 1 388 ? 39.924 17.909 -66.841 1.00 90.19 388 GLY A N 1
ATOM 2767 C CA . GLY A 1 388 ? 39.214 17.594 -68.080 1.00 90.19 388 GLY A CA 1
ATOM 2768 C C . GLY A 1 388 ? 39.348 18.696 -69.138 1.00 90.19 388 GLY A C 1
ATOM 2769 O O . GLY A 1 388 ? 39.689 18.400 -70.287 1.00 90.19 388 GLY A O 1
ATOM 2770 N N . ASP A 1 389 ? 39.174 19.958 -68.742 1.00 91.38 389 ASP A N 1
ATOM 2771 C CA . ASP A 1 389 ? 39.324 21.127 -69.621 1.00 91.38 389 ASP A CA 1
ATOM 2772 C C . ASP A 1 389 ? 40.768 21.301 -70.124 1.00 91.38 389 ASP A C 1
ATOM 2774 O O . ASP A 1 389 ? 41.012 21.588 -71.306 1.00 91.38 389 ASP A O 1
ATOM 2778 N N . ILE A 1 390 ? 41.754 21.087 -69.245 1.00 91.56 390 ILE A N 1
ATOM 2779 C CA . ILE A 1 390 ? 43.178 21.113 -69.613 1.00 91.56 390 ILE A CA 1
ATOM 2780 C C . ILE A 1 390 ? 43.474 20.015 -70.635 1.00 91.56 390 ILE A C 1
ATOM 2782 O O . ILE A 1 390 ? 44.101 20.276 -71.662 1.00 91.56 390 ILE A O 1
ATOM 2786 N N . VAL A 1 391 ? 42.996 18.797 -70.392 1.00 93.00 391 VAL A N 1
ATOM 2787 C CA . VAL A 1 391 ? 43.188 17.654 -71.288 1.00 93.00 391 VAL A CA 1
ATOM 2788 C C . VAL A 1 391 ? 42.544 17.901 -72.654 1.00 93.00 391 VAL A C 1
ATOM 2790 O O . VAL A 1 391 ? 43.158 17.615 -73.684 1.00 93.00 391 VAL A O 1
ATOM 2793 N N . GLN A 1 392 ? 41.351 18.502 -72.697 1.00 90.62 392 GLN A N 1
ATOM 2794 C CA . GLN A 1 392 ? 40.722 18.918 -73.952 1.00 90.62 392 GLN A CA 1
ATOM 2795 C C . GLN A 1 392 ? 41.576 19.953 -74.696 1.00 90.62 392 GLN A C 1
ATOM 2797 O O . GLN A 1 392 ? 41.760 19.848 -75.910 1.00 90.62 392 GLN A O 1
ATOM 2802 N N . THR A 1 393 ? 42.137 20.925 -73.977 1.00 93.75 393 THR A N 1
ATOM 2803 C CA . THR A 1 393 ? 43.032 21.933 -74.559 1.00 93.75 393 THR A CA 1
ATOM 2804 C C . THR A 1 393 ? 44.295 21.293 -75.140 1.00 93.75 393 THR A C 1
ATOM 2806 O O . THR A 1 393 ? 44.692 21.637 -76.254 1.00 93.75 393 THR A O 1
ATOM 2809 N N . ILE A 1 394 ? 44.897 20.326 -74.438 1.00 92.19 394 ILE A N 1
ATOM 2810 C CA . ILE A 1 394 ? 46.070 19.580 -74.921 1.00 92.19 394 ILE A CA 1
ATOM 2811 C C . ILE A 1 394 ? 45.735 18.821 -76.208 1.00 92.19 394 ILE A C 1
ATOM 2813 O O . ILE A 1 394 ? 46.510 18.905 -77.156 1.00 92.19 394 ILE A O 1
ATOM 2817 N N . ASN A 1 395 ? 44.576 18.158 -76.286 1.00 90.25 395 ASN A N 1
ATOM 2818 C CA . ASN A 1 395 ? 44.142 17.475 -77.510 1.00 90.25 395 ASN A CA 1
ATOM 2819 C C . ASN A 1 395 ? 44.012 18.442 -78.695 1.00 90.25 395 ASN A C 1
ATOM 2821 O O . ASN A 1 395 ? 44.545 18.175 -79.767 1.00 90.25 395 ASN A O 1
ATOM 2825 N N . VAL A 1 396 ? 43.399 19.615 -78.495 1.00 93.44 396 VAL A N 1
ATOM 2826 C CA . VAL A 1 396 ? 43.296 20.639 -79.552 1.00 93.44 396 VAL A CA 1
ATOM 2827 C C . VAL A 1 396 ? 44.678 21.138 -79.996 1.00 93.44 396 VAL A C 1
ATOM 2829 O O . VAL A 1 396 ? 44.897 21.384 -81.185 1.00 93.44 396 VAL A O 1
ATOM 2832 N N . ILE A 1 397 ? 45.621 21.306 -79.062 1.00 92.25 397 ILE A N 1
ATOM 2833 C CA . ILE A 1 397 ? 47.002 21.699 -79.380 1.00 92.25 397 ILE A CA 1
ATOM 2834 C C . ILE A 1 397 ? 47.713 20.585 -80.150 1.00 92.25 397 ILE A C 1
ATOM 2836 O O . ILE A 1 397 ? 48.374 20.880 -81.146 1.00 92.25 397 ILE A O 1
ATOM 2840 N N . ALA A 1 398 ? 47.571 19.331 -79.725 1.00 93.00 398 ALA A N 1
ATOM 2841 C CA . ALA A 1 398 ? 48.155 18.171 -80.384 1.00 93.00 398 ALA A CA 1
ATOM 2842 C C . ALA A 1 398 ? 47.630 18.033 -81.822 1.00 93.00 398 ALA A C 1
ATOM 2844 O O . ALA A 1 398 ? 48.433 17.971 -82.748 1.00 93.00 398 ALA A O 1
ATOM 2845 N N . ASP A 1 399 ? 46.317 18.140 -82.040 1.00 91.94 399 ASP A N 1
ATOM 2846 C CA . ASP A 1 399 ? 45.709 18.102 -83.376 1.00 91.94 399 ASP A CA 1
ATOM 2847 C C . ASP A 1 399 ? 46.209 19.239 -84.276 1.00 91.94 399 ASP A C 1
ATOM 2849 O O . ASP A 1 399 ? 46.572 19.024 -85.434 1.00 91.94 399 ASP A O 1
ATOM 2853 N N . ARG A 1 400 ? 46.290 20.468 -83.748 1.00 93.19 400 ARG A N 1
ATOM 2854 C CA . ARG A 1 400 ? 46.847 21.606 -84.500 1.00 93.19 400 ARG A CA 1
ATOM 2855 C C . ARG A 1 400 ? 48.323 21.414 -84.822 1.00 93.19 400 ARG A C 1
ATOM 2857 O O . ARG A 1 400 ? 48.747 21.773 -85.917 1.00 93.19 400 ARG A O 1
ATOM 2864 N N . THR A 1 401 ? 49.093 20.868 -83.887 1.00 94.06 401 THR A N 1
ATOM 2865 C CA . THR A 1 401 ? 50.525 20.597 -84.067 1.00 94.06 401 THR A CA 1
ATOM 2866 C C . THR A 1 401 ? 50.733 19.509 -85.117 1.00 94.06 401 THR A C 1
ATOM 2868 O O . THR A 1 401 ? 51.585 19.672 -85.982 1.00 94.06 401 THR A O 1
ATOM 2871 N N . ASN A 1 402 ? 49.894 18.471 -85.108 1.00 91.25 402 ASN A N 1
ATOM 2872 C CA . ASN A 1 402 ? 49.857 17.411 -86.112 1.00 91.25 402 ASN A CA 1
ATOM 2873 C C . ASN A 1 402 ? 49.534 17.960 -87.516 1.00 91.25 402 ASN A C 1
ATOM 2875 O O . ASN A 1 402 ? 50.192 17.627 -88.498 1.00 91.25 402 ASN A O 1
ATOM 2879 N N . LEU A 1 403 ? 48.562 18.874 -87.626 1.00 92.50 403 LEU A N 1
ATOM 2880 C CA . LEU A 1 403 ? 48.242 19.534 -88.898 1.00 92.50 403 LEU A CA 1
ATOM 2881 C C . LEU A 1 403 ? 49.357 20.474 -89.380 1.00 92.50 403 LEU A C 1
ATOM 2883 O O . LEU A 1 403 ? 49.656 20.524 -90.573 1.00 92.50 403 LEU A O 1
ATOM 2887 N N . LEU A 1 404 ? 49.977 21.228 -88.469 1.00 91.38 404 LEU A N 1
ATOM 2888 C CA . LEU A 1 404 ? 51.107 22.106 -88.782 1.00 91.38 404 LEU A CA 1
ATOM 2889 C C . LEU A 1 404 ? 52.321 21.308 -89.256 1.00 91.38 404 LEU A C 1
ATOM 2891 O O . LEU A 1 404 ? 52.954 21.700 -90.236 1.00 91.38 404 LEU A O 1
ATOM 2895 N N . SER A 1 405 ? 52.629 20.194 -88.591 1.00 92.75 405 SER A N 1
ATOM 2896 C CA . SER A 1 405 ? 53.743 19.334 -88.971 1.00 92.75 405 SER A CA 1
ATOM 2897 C C . SER A 1 405 ? 53.481 18.624 -90.292 1.00 92.75 405 SER A C 1
ATOM 2899 O O . SER A 1 405 ? 54.370 18.593 -91.131 1.00 92.75 405 SER A O 1
ATOM 2901 N N . LEU A 1 406 ? 52.248 18.183 -90.558 1.00 89.38 406 LEU A N 1
ATOM 2902 C CA . LEU A 1 406 ? 51.867 17.641 -91.862 1.00 89.38 406 LEU A CA 1
ATOM 2903 C C . LEU A 1 406 ? 52.065 18.666 -92.989 1.00 89.38 406 LEU A C 1
ATOM 2905 O O . LEU A 1 406 ? 52.660 18.347 -94.019 1.00 89.38 406 LEU A O 1
ATOM 2909 N N . ASN A 1 407 ? 51.615 19.908 -92.789 1.00 88.50 407 ASN A N 1
ATOM 2910 C CA . ASN A 1 407 ? 51.834 20.986 -93.756 1.00 88.50 407 ASN A CA 1
ATOM 2911 C C . ASN A 1 407 ? 53.332 21.268 -93.964 1.00 88.50 407 ASN A C 1
ATOM 2913 O O . ASN A 1 407 ? 53.761 21.492 -95.096 1.00 88.50 407 ASN A O 1
ATOM 2917 N N . ALA A 1 408 ? 54.136 21.211 -92.897 1.00 89.00 408 ALA A N 1
ATOM 2918 C CA . ALA A 1 408 ? 55.586 21.355 -92.977 1.00 89.00 408 ALA A CA 1
ATOM 2919 C C . ALA A 1 408 ? 56.259 20.180 -93.712 1.00 89.00 408 ALA A C 1
ATOM 2921 O O . ALA A 1 408 ? 57.137 20.426 -94.536 1.00 89.00 408 ALA A O 1
ATOM 2922 N N . SER A 1 409 ? 55.826 18.931 -93.492 1.00 88.19 409 SER A N 1
ATOM 2923 C CA . SER A 1 409 ? 56.307 17.748 -94.225 1.00 88.19 409 SER A CA 1
ATOM 2924 C C . SER A 1 409 ? 55.993 17.858 -95.722 1.00 88.19 409 SER A C 1
ATOM 2926 O O . SER A 1 409 ? 56.850 17.558 -96.553 1.00 88.19 409 SER A O 1
ATOM 2928 N N . ILE A 1 410 ? 54.795 18.343 -96.084 1.00 85.75 410 ILE A N 1
ATOM 2929 C CA . ILE A 1 410 ? 54.398 18.577 -97.484 1.00 85.75 410 ILE A CA 1
ATOM 2930 C C . ILE A 1 410 ? 55.287 19.646 -98.133 1.00 85.75 410 ILE A C 1
ATOM 2932 O O . ILE A 1 410 ? 55.809 19.430 -99.228 1.00 85.75 410 ILE A O 1
ATOM 2936 N N . GLU A 1 411 ? 55.493 20.787 -97.472 1.00 87.38 411 GLU A N 1
ATOM 2937 C CA . GLU A 1 411 ? 56.304 21.875 -98.031 1.00 87.38 411 GLU A CA 1
ATOM 2938 C C . GLU A 1 411 ? 57.799 21.501 -98.091 1.00 87.38 411 GLU A C 1
ATOM 2940 O O . GLU A 1 411 ? 58.491 21.842 -99.051 1.00 87.38 411 GLU A O 1
ATOM 2945 N N . ALA A 1 412 ? 58.291 20.707 -97.134 1.00 86.00 412 ALA A N 1
ATOM 2946 C CA . ALA A 1 412 ? 59.639 20.144 -97.156 1.00 86.00 412 ALA A CA 1
ATOM 2947 C C . ALA A 1 412 ? 59.841 19.157 -98.320 1.00 86.00 412 ALA A C 1
ATOM 2949 O O . ALA A 1 412 ? 60.871 19.211 -98.992 1.00 86.00 412 ALA A O 1
ATOM 2950 N N . ALA A 1 413 ? 58.850 18.309 -98.618 1.00 82.44 413 ALA A N 1
ATOM 2951 C CA . ALA A 1 413 ? 58.872 17.443 -99.799 1.00 82.44 413 ALA A CA 1
ATOM 2952 C C . ALA A 1 413 ? 58.861 18.256 -101.108 1.00 82.44 413 ALA A C 1
ATOM 2954 O O . ALA A 1 413 ? 59.503 17.881 -102.090 1.00 82.44 413 ALA A O 1
ATOM 2955 N N . ARG A 1 414 ? 58.177 19.406 -101.111 1.00 84.25 414 ARG A N 1
ATOM 2956 C CA . ARG A 1 414 ? 58.088 20.320 -102.257 1.00 84.25 414 ARG A CA 1
ATOM 2957 C C . ARG A 1 414 ? 59.403 21.047 -102.561 1.00 84.25 414 ARG A C 1
ATOM 2959 O O . ARG A 1 414 ? 59.670 21.344 -103.723 1.00 84.25 414 ARG A O 1
ATOM 2966 N N . ALA A 1 415 ? 60.235 21.293 -101.548 1.00 83.88 415 ALA A N 1
ATOM 2967 C CA . ALA A 1 415 ? 61.559 21.909 -101.681 1.00 83.88 415 ALA A CA 1
ATOM 2968 C C . ALA A 1 415 ? 62.660 20.949 -102.198 1.00 83.88 415 ALA A C 1
ATOM 2970 O O . ALA A 1 415 ? 63.804 21.372 -102.391 1.00 83.88 415 ALA A O 1
ATOM 2971 N N . GLY A 1 416 ? 62.339 19.670 -102.439 1.00 78.75 416 GLY A N 1
ATOM 2972 C CA . GLY A 1 416 ? 63.268 18.680 -102.993 1.00 78.75 416 GLY A CA 1
ATOM 2973 C C . GLY A 1 416 ? 64.474 18.414 -102.083 1.00 78.75 416 GLY A C 1
ATOM 2974 O O . GLY A 1 416 ? 64.335 18.301 -100.865 1.00 78.75 416 GLY A O 1
ATOM 2975 N N . ASP A 1 417 ? 65.681 18.331 -102.655 1.00 76.06 417 ASP A N 1
ATOM 2976 C CA . ASP A 1 417 ? 66.900 17.973 -101.907 1.00 76.06 417 ASP A CA 1
ATOM 2977 C C . ASP A 1 417 ? 67.258 18.963 -100.784 1.00 76.06 417 ASP A C 1
ATOM 2979 O O . ASP A 1 417 ? 67.827 18.558 -99.770 1.00 76.06 417 ASP A O 1
ATOM 2983 N N . GLN A 1 418 ? 66.867 20.238 -100.910 1.00 76.75 418 GLN A N 1
ATOM 2984 C CA . GLN A 1 418 ? 67.090 21.269 -99.883 1.00 76.75 418 GLN A CA 1
ATOM 2985 C C . GLN A 1 418 ? 66.142 21.127 -98.674 1.00 76.75 418 GLN A C 1
ATOM 2987 O O . GLN A 1 418 ? 66.403 21.691 -97.613 1.00 76.75 418 GLN A O 1
ATOM 2992 N N . GLY A 1 419 ? 65.047 20.369 -98.812 1.00 80.44 419 GLY A N 1
ATOM 2993 C CA . GLY A 1 419 ? 64.023 20.177 -97.781 1.00 80.44 419 GLY A CA 1
ATOM 2994 C C . GLY A 1 419 ? 64.175 18.906 -96.939 1.00 80.44 419 GLY A C 1
ATOM 2995 O O . GLY A 1 419 ? 63.464 18.758 -95.946 1.00 80.44 419 GLY A O 1
ATOM 2996 N N . ARG A 1 420 ? 65.108 17.996 -97.268 1.00 79.56 420 ARG A N 1
ATOM 2997 C CA . ARG A 1 420 ? 65.224 16.677 -96.600 1.00 79.56 420 ARG A CA 1
ATOM 2998 C C . ARG A 1 420 ? 65.411 16.766 -95.083 1.00 79.56 420 ARG A C 1
ATOM 3000 O O . ARG A 1 420 ? 64.813 15.977 -94.362 1.00 79.56 420 ARG A O 1
ATOM 3007 N N . GLY A 1 421 ? 66.196 17.728 -94.591 1.00 83.06 421 GLY A N 1
ATOM 3008 C CA . GLY A 1 421 ? 66.383 17.934 -93.148 1.00 83.06 421 GLY A CA 1
ATOM 3009 C C . GLY A 1 421 ? 65.117 18.434 -92.440 1.00 83.06 421 GLY A C 1
ATOM 3010 O O . GLY A 1 421 ? 64.820 18.003 -91.329 1.00 83.06 421 GLY A O 1
ATOM 3011 N N . PHE A 1 422 ? 64.334 19.288 -93.105 1.00 84.69 422 PHE A N 1
ATOM 3012 C CA . PHE A 1 422 ? 63.067 19.796 -92.574 1.00 84.69 422 PHE A CA 1
ATOM 3013 C C . PHE A 1 422 ? 61.960 18.737 -92.588 1.00 84.69 422 PHE A C 1
ATOM 3015 O O . PHE A 1 422 ? 61.151 18.714 -91.666 1.00 84.69 422 PHE A O 1
ATOM 3022 N N . ALA A 1 423 ? 61.957 17.831 -93.571 1.00 85.06 423 ALA A N 1
ATOM 3023 C CA . ALA A 1 423 ? 61.001 16.724 -93.635 1.00 85.06 423 ALA A CA 1
ATOM 3024 C C . ALA A 1 423 ? 61.141 15.776 -92.431 1.00 85.06 423 ALA A C 1
ATOM 3026 O O . ALA A 1 423 ? 60.143 15.416 -91.816 1.00 85.06 423 ALA A O 1
ATOM 3027 N N . VAL A 1 424 ? 62.379 15.446 -92.035 1.00 86.94 424 VAL A N 1
ATOM 3028 C CA . VAL A 1 424 ? 62.640 14.598 -90.855 1.00 86.94 424 VAL A CA 1
ATOM 3029 C C . VAL A 1 424 ? 62.152 15.267 -89.567 1.00 86.94 424 VAL A C 1
ATOM 3031 O O . VAL A 1 424 ? 61.528 14.621 -88.732 1.00 86.94 424 VAL A O 1
ATOM 3034 N N . ILE A 1 425 ? 62.395 16.573 -89.412 1.00 89.19 425 ILE A N 1
ATOM 3035 C CA . ILE A 1 425 ? 61.930 17.327 -88.237 1.00 89.19 425 ILE A CA 1
ATOM 3036 C C . ILE A 1 425 ? 60.397 17.385 -88.202 1.00 89.19 425 ILE A C 1
ATOM 3038 O O . ILE A 1 425 ? 59.800 17.235 -87.139 1.00 89.19 425 ILE A O 1
ATOM 3042 N N . ALA A 1 426 ? 59.750 17.589 -89.349 1.00 90.56 426 ALA A N 1
ATOM 3043 C CA . ALA A 1 426 ? 58.298 17.648 -89.436 1.00 90.56 426 ALA A CA 1
ATOM 3044 C C . ALA A 1 426 ? 57.638 16.296 -89.094 1.00 90.56 426 ALA A C 1
ATOM 3046 O O . ALA A 1 426 ? 56.674 16.272 -88.328 1.00 90.56 426 ALA A O 1
ATOM 3047 N N . ASP A 1 427 ? 58.199 15.170 -89.543 1.00 88.56 427 ASP A N 1
ATOM 3048 C CA . ASP A 1 427 ? 57.702 13.841 -89.164 1.00 88.56 427 ASP A CA 1
ATOM 3049 C C . ASP A 1 427 ? 57.909 13.526 -87.671 1.00 88.56 427 ASP A C 1
ATOM 3051 O O . ASP A 1 427 ? 57.019 12.948 -87.045 1.00 88.56 427 ASP A O 1
ATOM 3055 N N . GLU A 1 428 ? 59.010 13.975 -87.058 1.00 92.94 428 GLU A N 1
ATOM 3056 C CA . GLU A 1 428 ? 59.225 13.827 -85.608 1.00 92.94 428 GLU A CA 1
ATOM 3057 C C . GLU A 1 428 ? 58.229 14.672 -84.794 1.00 92.94 428 GLU A C 1
ATOM 3059 O O . GLU A 1 428 ? 57.661 14.199 -83.808 1.00 92.94 428 GLU A O 1
ATOM 3064 N N . ILE A 1 429 ? 57.937 15.907 -85.230 1.00 92.62 429 ILE A N 1
ATOM 3065 C CA . ILE A 1 429 ? 56.902 16.750 -84.603 1.00 92.62 429 ILE A CA 1
ATOM 3066 C C . ILE A 1 429 ? 55.522 16.091 -84.738 1.00 92.62 429 ILE A C 1
ATOM 3068 O O . ILE A 1 429 ? 54.726 16.140 -83.799 1.00 92.62 429 ILE A O 1
ATOM 3072 N N . ARG A 1 430 ? 55.238 15.449 -85.879 1.00 89.81 430 ARG A N 1
ATOM 3073 C CA . ARG A 1 430 ? 53.998 14.695 -86.111 1.00 89.81 430 ARG A CA 1
ATOM 3074 C C . ARG A 1 430 ? 53.853 13.532 -85.129 1.00 89.81 430 ARG A C 1
ATOM 3076 O O . ARG A 1 430 ? 52.841 13.443 -84.437 1.00 89.81 430 ARG A O 1
ATOM 3083 N N . ALA A 1 431 ? 54.891 12.708 -85.000 1.00 90.19 431 ALA A N 1
ATOM 3084 C CA . ALA A 1 431 ? 54.910 11.595 -84.056 1.00 90.19 431 ALA A CA 1
ATOM 3085 C C . ALA A 1 431 ? 54.762 12.071 -82.599 1.00 90.19 431 ALA A C 1
ATOM 3087 O O . ALA A 1 431 ? 54.042 11.458 -81.808 1.00 90.19 431 ALA A O 1
ATOM 3088 N N . LEU A 1 432 ? 55.396 13.192 -82.236 1.00 91.75 432 LEU A N 1
ATOM 3089 C CA . LEU A 1 432 ? 55.280 13.767 -80.896 1.00 91.75 432 LEU A CA 1
ATOM 3090 C C . LEU A 1 432 ? 53.861 14.285 -80.611 1.00 91.75 432 LEU A C 1
ATOM 3092 O O . LEU A 1 432 ? 53.357 14.104 -79.502 1.00 91.75 432 LEU A O 1
ATOM 3096 N N . ALA A 1 433 ? 53.202 14.883 -81.606 1.00 92.06 433 ALA A N 1
ATOM 3097 C CA . ALA A 1 433 ? 51.821 15.342 -81.500 1.00 92.06 433 ALA A CA 1
ATOM 3098 C C . ALA A 1 433 ? 50.831 14.174 -81.324 1.00 92.06 433 ALA A C 1
ATOM 3100 O O . ALA A 1 433 ? 49.979 14.229 -80.440 1.00 92.06 433 ALA A O 1
ATOM 3101 N N . GLU A 1 434 ? 50.978 13.089 -82.088 1.00 90.38 434 GLU A N 1
ATOM 3102 C CA . GLU A 1 434 ? 50.147 11.880 -81.947 1.00 90.38 434 GLU A CA 1
ATOM 3103 C C . GLU A 1 434 ? 50.332 11.211 -80.570 1.00 90.38 434 GLU A C 1
ATOM 3105 O O . GLU A 1 434 ? 49.354 10.829 -79.915 1.00 90.38 434 GLU A O 1
ATOM 3110 N N . ARG A 1 435 ? 51.574 11.141 -80.067 1.00 91.31 435 ARG A N 1
ATOM 3111 C CA . ARG A 1 435 ? 51.852 10.660 -78.700 1.00 91.31 435 ARG A CA 1
ATOM 3112 C C . ARG A 1 435 ? 51.230 11.564 -77.637 1.00 91.31 435 ARG A C 1
ATOM 3114 O O . ARG A 1 435 ? 50.671 11.056 -76.668 1.00 91.31 435 ARG A O 1
ATOM 3121 N N . ALA A 1 436 ? 51.295 12.885 -77.813 1.00 91.25 436 ALA A N 1
ATOM 3122 C CA . ALA A 1 436 ? 50.690 13.839 -76.886 1.00 91.25 436 ALA A CA 1
ATOM 3123 C C . ALA A 1 436 ? 49.158 13.711 -76.840 1.00 91.25 436 ALA A C 1
ATOM 3125 O O . ALA A 1 436 ? 48.589 13.720 -75.750 1.00 91.25 436 ALA A O 1
ATOM 3126 N N . ALA A 1 437 ? 48.498 13.528 -77.990 1.00 90.19 437 ALA A N 1
ATOM 3127 C CA . ALA A 1 437 ? 47.055 13.281 -78.063 1.00 90.19 437 ALA A CA 1
ATOM 3128 C C . ALA A 1 437 ? 46.664 11.960 -77.379 1.00 90.19 437 ALA A C 1
ATOM 3130 O O . ALA A 1 437 ? 45.695 11.899 -76.623 1.00 90.19 437 ALA A O 1
ATOM 3131 N N . THR A 1 438 ? 47.458 10.906 -77.582 1.00 90.56 438 THR A N 1
ATOM 3132 C CA . THR A 1 438 ? 47.226 9.601 -76.944 1.00 90.56 438 THR A CA 1
ATOM 3133 C C . THR A 1 438 ? 47.360 9.702 -75.422 1.00 90.56 438 THR A C 1
ATOM 3135 O O . THR A 1 438 ? 46.440 9.327 -74.696 1.00 90.56 438 THR A O 1
ATOM 3138 N N . ALA A 1 439 ? 48.444 10.312 -74.931 1.00 90.19 439 ALA A N 1
ATOM 3139 C CA . ALA A 1 439 ? 48.662 10.525 -73.501 1.00 90.19 439 ALA A CA 1
ATOM 3140 C C . ALA A 1 439 ? 47.563 11.397 -72.868 1.00 90.19 439 ALA A C 1
ATOM 3142 O O . ALA A 1 439 ? 47.064 11.086 -71.787 1.00 90.19 439 ALA A O 1
ATOM 3143 N N . ALA A 1 440 ? 47.135 12.461 -73.554 1.00 89.38 440 ALA A N 1
ATOM 3144 C CA . ALA A 1 440 ? 46.013 13.286 -73.117 1.00 89.38 440 ALA A CA 1
ATOM 3145 C C . ALA A 1 440 ? 44.708 12.474 -73.059 1.00 89.38 440 ALA A C 1
ATOM 3147 O O . ALA A 1 440 ? 43.971 12.563 -72.077 1.00 89.38 440 ALA A O 1
ATOM 3148 N N . SER A 1 441 ? 44.432 11.628 -74.055 1.00 87.88 441 SER A N 1
ATOM 3149 C CA . SER A 1 441 ? 43.263 10.745 -74.040 1.00 87.88 441 SER A CA 1
ATOM 3150 C C . SER A 1 441 ? 43.282 9.745 -72.882 1.00 87.88 441 SER A C 1
ATOM 3152 O O . SER A 1 441 ? 42.211 9.408 -72.378 1.00 87.88 441 SER A O 1
ATOM 3154 N N . ASP A 1 442 ? 44.444 9.256 -72.458 1.00 88.06 442 ASP A N 1
ATOM 3155 C CA . ASP A 1 442 ? 44.535 8.331 -71.327 1.00 88.06 442 ASP A CA 1
ATOM 3156 C C . ASP A 1 442 ? 44.320 9.043 -69.989 1.00 88.06 442 ASP A C 1
ATOM 3158 O O . ASP A 1 442 ? 43.576 8.544 -69.143 1.00 88.06 442 ASP A O 1
ATOM 3162 N N . VAL A 1 443 ? 44.839 10.266 -69.832 1.00 88.06 443 VAL A N 1
ATOM 3163 C CA . VAL A 1 443 ? 44.498 11.116 -68.678 1.00 88.06 443 VAL A CA 1
ATOM 3164 C C . VAL A 1 443 ? 42.995 11.428 -68.655 1.00 88.06 443 VAL A C 1
ATOM 3166 O O . VAL A 1 443 ? 42.380 11.369 -67.592 1.00 88.06 443 VAL A O 1
ATOM 3169 N N . ALA A 1 444 ? 42.359 11.669 -69.809 1.00 85.56 444 ALA A N 1
ATOM 3170 C CA . ALA A 1 444 ? 40.910 11.896 -69.884 1.00 85.56 444 ALA A CA 1
ATOM 3171 C C . ALA A 1 444 ? 40.080 10.714 -69.354 1.00 85.56 444 ALA A C 1
ATOM 3173 O O . ALA A 1 444 ? 38.996 10.930 -68.813 1.00 85.56 444 ALA A O 1
ATOM 3174 N N . LYS A 1 445 ? 40.560 9.475 -69.532 1.00 86.62 445 LYS A N 1
ATOM 3175 C CA . LYS A 1 445 ? 39.889 8.254 -69.048 1.00 86.62 445 LYS A CA 1
ATOM 3176 C C . LYS A 1 445 ? 40.028 8.057 -67.538 1.00 86.62 445 LYS A C 1
ATOM 3178 O O . LYS A 1 445 ? 39.196 7.381 -66.957 1.00 86.62 445 LYS A O 1
ATOM 3183 N N . LEU A 1 446 ? 41.085 8.593 -66.927 1.00 81.25 446 LEU A N 1
ATOM 3184 C CA . LEU A 1 446 ? 41.334 8.498 -65.481 1.00 81.25 446 LEU A CA 1
ATOM 3185 C C . LEU A 1 446 ? 40.512 9.504 -64.669 1.00 81.25 446 LEU A C 1
ATOM 3187 O O . LEU A 1 446 ? 40.291 9.302 -63.479 1.00 81.25 446 LEU A O 1
ATOM 3191 N N . VAL A 1 447 ? 40.139 10.618 -65.297 1.00 80.25 447 VAL A N 1
ATOM 3192 C CA . VAL A 1 447 ? 39.523 11.773 -64.630 1.00 80.25 447 VAL A CA 1
ATOM 3193 C C . VAL A 1 447 ? 37.996 11.803 -64.797 1.00 80.25 447 VAL A C 1
ATOM 3195 O O . VAL A 1 447 ? 37.313 12.400 -63.966 1.00 80.25 447 VAL A O 1
ATOM 3198 N N . ARG A 1 448 ? 37.463 11.161 -65.845 1.00 62.91 448 ARG A N 1
ATOM 3199 C CA . ARG A 1 448 ? 36.029 10.852 -65.993 1.00 62.91 448 ARG A CA 1
ATOM 3200 C C . ARG A 1 448 ? 35.677 9.570 -65.262 1.00 62.91 448 ARG A C 1
ATOM 3202 O O . ARG A 1 448 ? 34.537 9.516 -64.751 1.00 62.91 448 ARG A O 1
#

Foldseek 3Di:
DPDPPPVVVVVVVVVVVVVVVVVVVVVVVVVVVVVVVVVVVVVVVVVVVVVVVVVVVVVVVVVVVVVVVVVVVVVVVVVVVVVVVVVVVVVVVVVVVVVVVVVVVVVVVVVVVVVVVVVVVVVVVVVVVVVVVVVVVVVVVVVVVVVVVVVVVVVVVVVVVVVVVVVVVVVVVVVVVVVVVVVVVVVVVVVVVVVVVVVVVVVVVVVVVVVVVVVVVVVVVVVVVCVVPDPVPDPVVVVVVVVVVVVVVVVVVVVVVVVVVVVVVVVVVVVVVVVVVVVVVVVVVVVVVVVVVVVVVVVVVVVVVVVVVVVVVVVVVVVVVVVVVVVVVVVVVVVVVVVVVVVVVVVVVVVVVVVVVVVVVVVVVVVVVVVVVVVVVVVLLVVLVVLLVVLVVQLVVLVVQLVVLVVQLVVLVVVPPVSPVSNVVSVVSNVVSVVSNVVSVVSNVVSD